Protein AF-A0AA36JKG2-F1 (afdb_monomer)

Foldseek 3Di:
DPPPDFAQDPALQSVLVVLLCVVLVHFFDDDPDQDCVLVVVCVVVDPDPDVLLSQLQCQLVPVDFWDGDWDFDDPSSCVRFPWQFQDWFFKFKKFFLDQDPDPQDPVNLLCLLVVLDDPVVVVVLLVLLLVLLVQLLVQQCDCNRPCVPDPDDVVSSVVSNVQSVVCLVVLHRPGPTPDPVSVVSSVVSSVVSVVVVVSSVVSSVVCLVPVRRRDPPAQDVVSCQVVLWAEEEEPVCPVLCVVVPRDPVRYRYDPDPVVFQVCCVPPTRMYIDTPLSVQVCQQPPLRPNLSMDTHHDGSGIGTITMGGYPVCSVSSNVSSVVCVVVCVSVVSCVVNRGDRSSVVVVVVCVVPDDSDDCDPSSCVNVVVVVVVVVVVVVVVVVVVVVVVVVVVLVVVCVPDDNVPSVVVVVVVVVVVVPDDDDDDDDDDDDDDDDDDDDDDDDDDDDDDDDDDDDDDDDDDDDDNDHDDDDDDDDDPPPVPVVVVVVVVVVVVVVVVVVVVVVVPDDVVVPDD

Structure (mmCIF, N/CA/C/O backbone):
data_AF-A0AA36JKG2-F1
#
_entry.id   AF-A0AA36JKG2-F1
#
loop_
_atom_site.group_PDB
_atom_site.id
_atom_site.type_symbol
_atom_site.label_atom_id
_atom_site.label_alt_id
_atom_site.label_comp_id
_atom_site.label_asym_id
_atom_site.label_entity_id
_atom_site.label_seq_id
_atom_site.pdbx_PDB_ins_code
_atom_site.Cartn_x
_atom_site.Cartn_y
_atom_site.Cartn_z
_atom_site.occupancy
_atom_site.B_iso_or_equiv
_atom_site.auth_seq_id
_atom_site.auth_comp_id
_atom_site.auth_asym_id
_atom_site.auth_atom_id
_atom_site.pdbx_PDB_model_num
ATOM 1 N N . MET A 1 1 ? 7.700 14.318 -44.727 1.00 31.50 1 MET A N 1
ATOM 2 C CA . MET A 1 1 ? 8.232 14.287 -43.352 1.00 31.50 1 MET A CA 1
ATOM 3 C C . MET A 1 1 ? 9.734 14.420 -43.465 1.00 31.50 1 MET A C 1
ATOM 5 O O . MET A 1 1 ? 10.364 13.481 -43.932 1.00 31.50 1 MET A O 1
ATOM 9 N N . GLU A 1 2 ? 10.291 15.586 -43.147 1.00 30.20 2 GLU A N 1
ATOM 10 C CA . GLU A 1 2 ? 11.742 15.692 -42.968 1.00 30.20 2 GLU A CA 1
ATOM 11 C C . GLU A 1 2 ? 12.088 14.983 -41.658 1.00 30.20 2 GLU A C 1
ATOM 13 O O . GLU A 1 2 ? 11.509 15.276 -40.612 1.00 30.20 2 GLU A O 1
ATOM 18 N N . VAL A 1 3 ? 12.968 13.987 -41.735 1.00 36.12 3 VAL A N 1
ATOM 19 C CA . VAL A 1 3 ? 13.485 13.285 -40.557 1.00 36.12 3 VAL A CA 1
ATOM 20 C C . VAL A 1 3 ? 14.292 14.289 -39.736 1.00 36.12 3 VAL A C 1
ATOM 22 O O . VAL A 1 3 ? 15.093 15.024 -40.311 1.00 36.12 3 VAL A O 1
ATOM 25 N N . CYS A 1 4 ? 14.134 14.293 -38.408 1.00 36.62 4 CYS A N 1
ATOM 26 C CA . CYS A 1 4 ? 14.947 15.094 -37.484 1.00 36.62 4 CYS A CA 1
ATOM 27 C C . CYS A 1 4 ? 16.403 14.590 -37.422 1.00 36.62 4 CYS A C 1
ATOM 29 O O . CYS A 1 4 ? 16.881 14.121 -36.388 1.00 36.62 4 CYS A O 1
ATOM 31 N N . GLN A 1 5 ? 17.122 14.668 -38.541 1.00 42.38 5 GLN A N 1
ATOM 32 C CA . GLN A 1 5 ? 18.564 14.488 -38.583 1.00 42.38 5 GLN A CA 1
ATOM 33 C C . GLN A 1 5 ? 19.195 15.572 -37.696 1.00 42.38 5 GLN A C 1
ATOM 35 O O . GLN A 1 5 ? 18.929 16.760 -37.872 1.00 42.38 5 GLN A O 1
ATOM 40 N N . ASN A 1 6 ? 20.027 15.147 -36.740 1.00 51.88 6 ASN A N 1
ATOM 41 C CA . ASN A 1 6 ? 20.742 15.989 -35.768 1.00 51.88 6 ASN A CA 1
ATOM 42 C C . ASN A 1 6 ? 19.938 16.534 -34.565 1.00 51.88 6 ASN A C 1
ATOM 44 O O . ASN A 1 6 ? 20.296 17.579 -34.027 1.00 51.88 6 ASN A O 1
ATOM 48 N N . GLN A 1 7 ? 18.927 15.813 -34.065 1.00 56.81 7 GLN A N 1
ATOM 49 C CA . GLN A 1 7 ? 18.492 15.964 -32.665 1.00 56.81 7 GLN A CA 1
ATOM 50 C C . GLN A 1 7 ? 18.898 14.726 -31.848 1.00 56.81 7 GLN A C 1
ATOM 52 O O . GLN A 1 7 ? 18.347 13.643 -32.035 1.00 56.81 7 GLN A O 1
ATOM 57 N N . ARG A 1 8 ? 19.875 14.885 -30.943 1.00 69.62 8 ARG A N 1
ATOM 58 C CA . ARG A 1 8 ? 20.190 13.913 -29.880 1.00 69.62 8 ARG A CA 1
ATOM 59 C C . ARG A 1 8 ? 19.033 13.970 -28.891 1.00 69.62 8 ARG A C 1
ATOM 61 O O . ARG A 1 8 ? 18.737 15.046 -28.376 1.00 69.62 8 ARG A O 1
ATOM 68 N N . GLY A 1 9 ? 18.347 12.850 -28.679 1.00 73.25 9 GLY A N 1
ATOM 69 C CA . GLY A 1 9 ? 17.217 12.815 -27.754 1.00 73.25 9 GLY A CA 1
ATOM 70 C C . GLY A 1 9 ? 17.696 13.117 -26.336 1.00 73.25 9 GLY A C 1
ATOM 71 O O . GLY A 1 9 ? 18.554 12.399 -25.830 1.00 73.25 9 GLY A O 1
ATOM 72 N N . ASP A 1 10 ? 17.168 14.160 -25.695 1.00 84.75 10 ASP A N 1
ATOM 73 C CA . ASP A 1 10 ? 17.414 14.366 -24.265 1.00 84.75 10 ASP A CA 1
ATOM 74 C C . ASP A 1 10 ? 16.563 13.370 -23.469 1.00 84.75 10 ASP A C 1
ATOM 76 O O . ASP A 1 10 ? 15.366 13.212 -23.717 1.00 84.75 10 ASP A O 1
ATOM 80 N N . GLY A 1 11 ? 17.193 12.642 -22.552 1.00 89.88 11 GLY A N 1
ATOM 81 C CA . GLY A 1 11 ? 16.550 11.546 -21.838 1.00 89.88 11 GLY A CA 1
ATOM 82 C C . GLY A 1 11 ? 17.524 10.662 -21.057 1.00 89.88 11 GLY A C 1
ATOM 83 O O . GLY A 1 11 ? 18.746 10.736 -21.254 1.00 89.88 11 GLY A O 1
ATOM 84 N N . PRO A 1 12 ? 17.001 9.781 -20.183 1.00 91.38 12 PRO A N 1
ATOM 85 C CA . PRO A 1 12 ? 17.819 8.964 -19.291 1.00 91.38 12 PRO A CA 1
ATOM 86 C C . PRO A 1 12 ? 18.727 8.006 -20.064 1.00 91.38 12 PRO A C 1
ATOM 88 O O . PRO A 1 12 ? 19.920 7.930 -19.776 1.00 91.38 12 PRO A O 1
ATOM 91 N N . MET A 1 13 ? 18.192 7.337 -21.090 1.00 90.75 13 MET A N 1
ATOM 92 C CA . MET A 1 13 ? 18.941 6.379 -21.909 1.00 90.75 13 MET A CA 1
ATOM 93 C C . MET A 1 13 ? 20.094 7.018 -22.681 1.00 90.75 13 MET A C 1
ATOM 95 O O . MET A 1 13 ? 21.205 6.488 -22.658 1.00 90.75 13 MET A O 1
ATOM 99 N N . GLN A 1 14 ? 19.859 8.168 -23.321 1.00 91.25 14 GLN A N 1
ATOM 100 C CA . GLN A 1 14 ? 20.907 8.871 -24.057 1.00 91.25 14 GLN A CA 1
ATOM 101 C C . GLN A 1 14 ? 21.973 9.419 -23.107 1.00 91.25 14 GLN A C 1
ATOM 103 O O . GLN A 1 14 ? 23.157 9.213 -23.344 1.00 91.25 14 GLN A O 1
ATOM 108 N N . THR A 1 15 ? 21.570 10.045 -21.996 1.00 93.44 15 THR A N 1
ATOM 109 C CA . THR A 1 15 ? 22.517 10.578 -21.001 1.00 93.44 15 THR A CA 1
ATOM 110 C C . THR A 1 15 ? 23.370 9.462 -20.390 1.00 93.44 15 THR A C 1
ATOM 112 O O . THR A 1 15 ? 24.572 9.629 -20.193 1.00 93.44 15 THR A O 1
ATOM 115 N N . PHE A 1 16 ? 22.768 8.302 -20.111 1.00 92.88 16 PHE A N 1
ATOM 116 C CA . PHE A 1 16 ? 23.484 7.142 -19.585 1.00 92.88 16 PHE A CA 1
ATOM 117 C C . PHE A 1 16 ? 24.487 6.593 -20.606 1.00 92.88 16 PHE A C 1
ATOM 119 O O . PHE A 1 16 ? 25.641 6.329 -20.264 1.00 92.88 16 PHE A O 1
ATOM 126 N N . PHE A 1 17 ? 24.072 6.480 -21.868 1.00 92.31 17 PHE A N 1
ATOM 127 C CA . PHE A 1 17 ? 24.939 6.057 -22.959 1.00 92.31 17 PHE A CA 1
ATOM 128 C C . PHE A 1 17 ? 26.093 7.037 -23.212 1.00 92.31 17 PHE A C 1
ATOM 130 O O . PHE A 1 17 ? 27.236 6.604 -23.344 1.00 92.31 17 PHE A O 1
ATOM 137 N N . ASP A 1 18 ? 25.834 8.344 -23.189 1.00 92.19 18 ASP A N 1
ATOM 138 C CA . ASP A 1 18 ? 26.857 9.384 -23.326 1.00 92.19 18 ASP A CA 1
ATOM 139 C C . ASP A 1 18 ? 27.893 9.306 -22.188 1.00 92.19 18 ASP A C 1
ATOM 141 O O . ASP A 1 18 ? 29.094 9.453 -22.426 1.00 92.19 18 ASP A O 1
ATOM 145 N N . GLY A 1 19 ? 27.455 8.971 -20.969 1.00 92.00 19 GLY A N 1
ATOM 146 C CA . GLY A 1 19 ? 28.343 8.638 -19.854 1.00 92.00 19 GLY A CA 1
ATOM 147 C C . GLY A 1 19 ? 29.206 7.396 -20.107 1.00 92.00 19 GLY A C 1
ATOM 148 O O . GLY A 1 19 ? 30.407 7.427 -19.835 1.00 92.00 19 GLY A O 1
ATOM 149 N N . MET A 1 20 ? 28.636 6.319 -20.668 1.00 92.50 20 MET A N 1
ATOM 150 C CA . MET A 1 20 ? 29.397 5.101 -21.005 1.00 92.50 20 MET A CA 1
ATOM 151 C C . MET A 1 20 ? 30.445 5.375 -22.084 1.00 92.50 20 MET A C 1
ATOM 153 O O . MET A 1 20 ? 31.591 4.949 -21.953 1.00 92.50 20 MET A O 1
ATOM 157 N N . VAL A 1 21 ? 30.062 6.110 -23.130 1.00 90.75 21 VAL A N 1
ATOM 158 C CA . VAL A 1 21 ? 30.939 6.535 -24.229 1.00 90.75 21 VAL A CA 1
ATOM 159 C C . VAL A 1 21 ? 32.097 7.376 -23.696 1.00 90.75 21 VAL A C 1
ATOM 161 O O . VAL A 1 21 ? 33.252 7.092 -24.018 1.00 90.75 21 VAL A O 1
ATOM 164 N N . GLY A 1 22 ? 31.805 8.350 -22.827 1.00 91.06 22 GLY A N 1
ATOM 165 C CA . GLY A 1 22 ? 32.812 9.189 -22.181 1.00 91.06 22 GLY A CA 1
ATOM 166 C C . GLY A 1 22 ? 33.784 8.401 -21.299 1.00 91.06 22 GLY A C 1
ATOM 167 O O . GLY A 1 22 ? 34.988 8.635 -21.368 1.00 91.06 22 GLY A O 1
ATOM 168 N N . GLN A 1 23 ? 33.294 7.433 -20.515 1.00 90.56 23 GLN A N 1
ATOM 169 C CA . GLN A 1 23 ? 34.152 6.608 -19.658 1.00 90.56 23 GLN A CA 1
ATOM 170 C C . GLN A 1 23 ? 35.009 5.610 -20.453 1.00 90.56 23 GLN A C 1
ATOM 172 O O . GLN A 1 23 ? 36.162 5.366 -20.100 1.00 90.56 23 GLN A O 1
ATOM 177 N N . ALA A 1 24 ? 34.465 5.028 -21.523 1.00 89.69 24 ALA A N 1
ATOM 178 C CA . ALA A 1 24 ? 35.161 4.041 -22.347 1.00 89.69 24 ALA A CA 1
ATOM 179 C C . ALA A 1 24 ? 36.072 4.659 -23.429 1.00 89.69 24 ALA A C 1
ATOM 181 O O . ALA A 1 24 ? 36.815 3.931 -24.087 1.00 89.69 24 ALA A O 1
ATOM 182 N N . GLY A 1 25 ? 36.023 5.982 -23.627 1.00 90.75 25 GLY A N 1
ATOM 183 C CA . GLY A 1 25 ? 36.798 6.682 -24.656 1.00 90.75 25 GLY A CA 1
ATOM 184 C C . GLY A 1 25 ? 36.323 6.401 -26.086 1.00 90.75 25 GLY A C 1
ATOM 185 O O . GLY A 1 25 ? 37.113 6.484 -27.028 1.00 90.75 25 GLY A O 1
ATOM 186 N N . PHE A 1 26 ? 35.050 6.035 -26.260 1.00 88.38 26 PHE A N 1
ATOM 187 C CA . PHE A 1 26 ? 34.474 5.765 -27.576 1.00 88.38 26 PHE A CA 1
ATOM 188 C C . PHE A 1 26 ? 34.137 7.058 -28.332 1.00 88.38 26 PHE A C 1
ATOM 190 O O . PHE A 1 26 ? 33.995 8.137 -27.758 1.00 88.38 26 PHE A O 1
ATOM 197 N N . ARG A 1 27 ? 33.940 6.924 -29.644 1.00 88.75 27 ARG A N 1
ATOM 198 C CA . ARG A 1 27 ? 33.205 7.890 -30.470 1.00 88.75 27 ARG A CA 1
ATOM 199 C C . ARG A 1 27 ? 31.897 7.215 -30.923 1.00 88.75 27 ARG A C 1
ATOM 201 O O . ARG A 1 27 ? 31.914 6.003 -31.125 1.00 88.75 27 ARG A O 1
ATOM 208 N N . VAL A 1 28 ? 30.803 7.976 -31.059 1.00 89.00 28 VAL A N 1
ATOM 209 C CA . VAL A 1 28 ? 29.441 7.586 -31.525 1.00 89.00 28 VAL A CA 1
ATOM 210 C C . VAL A 1 28 ? 28.723 8.899 -31.909 1.00 89.00 28 VAL A C 1
ATOM 212 O O . VAL A 1 28 ? 28.859 9.852 -31.143 1.00 89.00 28 VAL A O 1
ATOM 215 N N . GLU A 1 29 ? 28.006 9.138 -33.014 1.00 90.88 29 GLU A N 1
ATOM 216 C CA . GLU A 1 29 ? 27.317 8.394 -34.098 1.00 90.88 29 GLU A CA 1
ATOM 217 C C . GLU A 1 29 ? 26.022 7.656 -33.787 1.00 90.88 29 GLU A C 1
ATOM 219 O O . GLU A 1 29 ? 25.976 6.443 -33.604 1.00 90.88 29 GLU A O 1
ATOM 224 N N . GLN A 1 30 ? 24.928 8.402 -33.898 1.00 86.81 30 GLN A N 1
ATOM 225 C CA . GLN A 1 30 ? 23.655 7.802 -34.268 1.00 86.81 30 GLN A CA 1
ATOM 226 C C . GLN A 1 30 ? 23.572 7.560 -35.770 1.00 86.81 30 GLN A C 1
ATOM 228 O O . GLN A 1 30 ? 23.773 8.465 -36.578 1.00 86.81 30 GLN A O 1
ATOM 233 N N . VAL A 1 31 ? 23.050 6.387 -36.105 1.00 88.50 31 VAL A N 1
ATOM 234 C CA . VAL A 1 31 ? 22.255 6.188 -37.312 1.00 88.50 31 VAL A CA 1
ATOM 235 C C . VAL A 1 31 ? 20.785 6.182 -36.875 1.00 88.50 31 VAL A C 1
ATOM 237 O O . VAL A 1 31 ? 20.412 5.428 -35.979 1.00 88.50 31 VAL A O 1
ATOM 240 N N . THR A 1 32 ? 19.943 7.043 -37.453 1.00 83.25 32 THR A N 1
ATOM 241 C CA . THR A 1 32 ? 18.515 7.175 -37.074 1.00 83.25 32 THR A CA 1
ATOM 242 C C . THR A 1 32 ? 17.577 6.233 -37.832 1.00 83.25 32 THR A C 1
ATOM 244 O O . THR A 1 32 ? 16.389 6.177 -37.530 1.00 83.25 32 THR A O 1
ATOM 247 N N . SER A 1 33 ? 18.087 5.499 -38.820 1.00 87.31 33 SER A N 1
ATOM 248 C CA . SER A 1 33 ? 17.304 4.626 -39.696 1.00 87.31 33 SER A CA 1
ATOM 249 C C . SER A 1 33 ? 18.135 3.440 -40.168 1.00 87.31 33 SER A C 1
ATOM 251 O O . SER A 1 33 ? 19.219 3.631 -40.720 1.00 87.31 33 SER A O 1
ATOM 253 N N . PHE A 1 34 ? 17.614 2.222 -40.034 1.00 87.19 34 PHE A N 1
ATOM 254 C CA . PHE A 1 34 ? 18.301 1.038 -40.550 1.00 87.19 34 PHE A CA 1
ATOM 255 C C . PHE A 1 34 ? 18.397 1.076 -42.084 1.00 87.19 34 PHE A C 1
ATOM 257 O O . PHE A 1 34 ? 17.429 1.499 -42.734 1.00 87.19 34 PHE A O 1
ATOM 264 N N . PRO A 1 35 ? 19.499 0.566 -42.669 1.00 86.81 35 PRO A N 1
ATOM 265 C CA . PRO A 1 35 ? 19.540 0.210 -44.084 1.00 86.81 35 PRO A CA 1
ATOM 266 C C . PRO A 1 35 ? 18.402 -0.762 -44.435 1.00 86.81 35 PRO A C 1
ATOM 268 O O . PRO A 1 35 ? 17.868 -1.450 -43.563 1.00 86.81 35 PRO A O 1
ATOM 271 N N . ASP A 1 36 ? 18.029 -0.861 -45.709 1.00 92.06 36 ASP A N 1
ATOM 272 C CA . ASP A 1 36 ? 16.909 -1.729 -46.103 1.00 92.06 36 ASP A CA 1
ATOM 273 C C . ASP A 1 36 ? 17.266 -3.224 -46.074 1.00 92.06 36 ASP A C 1
ATOM 275 O O . ASP A 1 36 ? 16.409 -4.055 -45.783 1.00 92.06 36 ASP A O 1
ATOM 279 N N . ALA A 1 37 ? 18.548 -3.571 -46.239 1.00 92.75 37 ALA A N 1
ATOM 280 C CA . ALA A 1 37 ? 19.038 -4.950 -46.167 1.00 92.75 37 ALA A CA 1
ATOM 281 C C . ALA A 1 37 ? 18.625 -5.705 -44.876 1.00 92.75 37 ALA A C 1
ATOM 283 O O . ALA A 1 37 ? 18.033 -6.779 -45.002 1.00 92.75 37 ALA A O 1
ATOM 284 N N . PRO A 1 38 ? 18.847 -5.189 -43.645 1.00 89.94 38 PRO A N 1
ATOM 285 C CA . PRO A 1 38 ? 18.364 -5.856 -42.437 1.00 89.94 38 PRO A CA 1
ATOM 286 C C . PRO A 1 38 ? 16.835 -5.900 -42.318 1.00 89.94 38 PRO A C 1
ATOM 288 O O . PRO A 1 38 ? 16.324 -6.866 -41.757 1.00 89.94 38 PRO A O 1
ATOM 291 N N . LYS A 1 39 ? 16.088 -4.929 -42.872 1.00 92.31 39 LYS A N 1
ATOM 292 C CA . LYS A 1 39 ? 14.610 -4.979 -42.900 1.00 92.31 39 LYS A CA 1
ATOM 293 C C . LYS A 1 39 ? 14.132 -6.148 -43.757 1.00 92.31 39 LYS A C 1
ATOM 295 O O . LYS A 1 39 ? 13.332 -6.962 -43.306 1.00 92.31 39 LYS A O 1
ATOM 300 N N . GLU A 1 40 ? 14.668 -6.265 -44.973 1.00 93.19 40 GLU A N 1
ATOM 301 C CA . GLU A 1 40 ? 14.350 -7.360 -45.891 1.00 93.19 40 GLU A CA 1
ATOM 302 C C . GLU A 1 40 ? 14.756 -8.730 -45.348 1.00 93.19 40 GLU A C 1
ATOM 304 O O . GLU A 1 40 ? 14.047 -9.711 -45.566 1.00 93.19 40 GLU A O 1
ATOM 309 N N . GLN A 1 41 ? 15.906 -8.823 -44.677 1.00 90.94 41 GLN A N 1
ATOM 310 C CA . GLN A 1 41 ? 16.373 -10.078 -44.092 1.00 90.94 41 GLN A CA 1
ATOM 311 C C . GLN A 1 41 ? 15.522 -10.472 -42.882 1.00 90.94 41 GLN A C 1
ATOM 313 O O . GLN A 1 41 ? 15.076 -11.617 -42.809 1.00 90.94 41 GLN A O 1
ATOM 318 N N . MET A 1 42 ? 15.216 -9.531 -41.983 1.00 89.62 42 MET A N 1
ATOM 319 C CA . MET A 1 42 ? 14.339 -9.793 -40.843 1.00 89.62 42 MET A CA 1
ATOM 320 C C . MET A 1 42 ? 12.945 -10.237 -41.299 1.00 89.62 42 MET A C 1
ATOM 322 O O . MET A 1 42 ? 12.458 -11.247 -40.801 1.00 89.62 42 MET A O 1
ATOM 326 N N . ALA A 1 43 ? 12.346 -9.571 -42.293 1.00 90.62 43 ALA A N 1
ATOM 327 C CA . ALA A 1 43 ? 11.024 -9.916 -42.827 1.00 90.62 43 ALA A CA 1
ATOM 328 C C . ALA A 1 43 ? 10.935 -11.330 -43.445 1.00 90.62 43 ALA A C 1
ATOM 330 O O . ALA A 1 43 ? 9.837 -11.851 -43.635 1.00 90.62 43 ALA A O 1
ATOM 331 N N . ARG A 1 44 ? 12.074 -11.968 -43.760 1.00 91.88 44 ARG A N 1
ATOM 332 C CA . ARG A 1 44 ? 12.147 -13.370 -44.219 1.00 91.88 44 ARG A CA 1
ATOM 333 C C . ARG A 1 44 ? 12.326 -14.373 -43.074 1.00 91.88 44 ARG A C 1
ATOM 335 O O . ARG A 1 44 ? 12.010 -15.544 -43.254 1.00 91.88 44 ARG A O 1
ATOM 342 N N . VAL A 1 45 ? 12.874 -13.939 -41.937 1.00 88.69 45 VAL A N 1
ATOM 343 C CA . VAL A 1 45 ? 13.265 -14.799 -40.800 1.00 88.69 45 VAL A CA 1
ATOM 344 C C . VAL A 1 45 ? 12.268 -14.712 -39.640 1.00 88.69 45 VAL A C 1
ATOM 346 O O . VAL A 1 45 ? 12.116 -15.667 -38.884 1.00 88.69 45 VAL A O 1
ATOM 349 N N . SER A 1 46 ? 11.577 -13.582 -39.492 1.00 87.44 46 SER A N 1
ATOM 350 C CA . SER A 1 46 ? 10.651 -13.300 -38.400 1.00 87.44 46 SER A CA 1
ATOM 351 C C . SER A 1 46 ? 9.393 -12.615 -38.919 1.00 87.44 46 SER A C 1
ATOM 353 O O . SER A 1 46 ? 9.462 -11.685 -39.717 1.00 87.44 46 SER A O 1
ATOM 355 N N . SER A 1 47 ? 8.235 -13.030 -38.405 1.00 87.69 47 SER A N 1
ATOM 356 C CA . SER A 1 47 ? 6.958 -12.342 -38.621 1.00 87.69 47 SER A CA 1
ATOM 357 C C . SER A 1 47 ? 6.780 -11.108 -37.726 1.00 87.69 47 SER A C 1
ATOM 359 O O . SER A 1 47 ? 5.737 -10.459 -37.786 1.00 87.69 47 SER A O 1
ATOM 361 N N . SER A 1 48 ? 7.750 -10.792 -36.858 1.00 82.94 48 SER A N 1
ATOM 362 C CA . SER A 1 48 ? 7.694 -9.596 -36.015 1.00 82.94 48 SER A CA 1
ATOM 363 C C . SER A 1 48 ? 7.960 -8.343 -36.843 1.00 82.94 48 SER A C 1
ATOM 365 O O . SER A 1 48 ? 9.026 -8.193 -37.430 1.00 82.94 48 SER A O 1
ATOM 367 N N . THR A 1 49 ? 7.016 -7.406 -36.823 1.00 82.94 49 THR A N 1
ATOM 368 C CA . THR A 1 49 ? 7.159 -6.069 -37.418 1.00 82.94 49 THR A CA 1
ATOM 369 C C . THR A 1 49 ? 7.667 -5.035 -36.405 1.00 82.94 49 THR A C 1
ATOM 371 O O . THR A 1 49 ? 7.481 -3.838 -36.600 1.00 82.94 49 THR A O 1
ATOM 374 N N . SER A 1 50 ? 8.237 -5.471 -35.275 1.00 87.56 50 SER A N 1
ATOM 375 C CA . SER A 1 50 ? 8.690 -4.570 -34.212 1.00 87.56 50 SER A CA 1
ATOM 376 C C . SER A 1 50 ? 10.075 -3.999 -34.511 1.00 87.56 50 SER A C 1
ATOM 378 O O . SER A 1 50 ? 11.050 -4.750 -34.578 1.00 87.56 50 SER A O 1
ATOM 380 N N . ASP A 1 51 ? 10.189 -2.670 -34.555 1.00 90.38 51 ASP A N 1
ATOM 381 C CA . ASP A 1 51 ? 11.474 -1.967 -34.693 1.00 90.38 51 ASP A CA 1
ATOM 382 C C . ASP A 1 51 ? 12.487 -2.355 -33.601 1.00 90.38 51 ASP A C 1
ATOM 384 O O . ASP A 1 51 ? 13.692 -2.367 -33.843 1.00 90.38 51 ASP A O 1
ATOM 388 N N . PHE A 1 52 ? 12.026 -2.747 -32.407 1.00 90.88 52 PHE A N 1
ATOM 389 C CA . PHE A 1 52 ? 12.900 -3.247 -31.340 1.00 90.88 52 PHE A CA 1
ATOM 390 C C . PHE A 1 52 ? 13.515 -4.614 -31.682 1.00 90.88 52 PHE A C 1
ATOM 392 O O . PHE A 1 52 ? 14.684 -4.877 -31.385 1.00 90.88 52 PHE A O 1
ATOM 399 N N . ASP A 1 53 ? 12.748 -5.502 -32.312 1.00 92.69 53 ASP A N 1
ATOM 400 C CA . ASP A 1 53 ? 13.274 -6.794 -32.751 1.00 92.69 53 ASP A CA 1
ATOM 401 C C . ASP A 1 53 ? 14.217 -6.598 -33.953 1.00 92.69 53 ASP A C 1
ATOM 403 O O . ASP A 1 53 ? 15.287 -7.206 -33.979 1.00 92.69 53 ASP A O 1
ATOM 407 N N . LEU A 1 54 ? 13.897 -5.667 -34.867 1.00 94.38 54 LEU A N 1
ATOM 408 C CA . LEU A 1 54 ? 14.778 -5.256 -35.968 1.00 94.38 54 LEU A CA 1
ATOM 409 C C . LEU A 1 54 ? 16.111 -4.692 -35.465 1.00 94.38 54 LEU A C 1
ATOM 411 O O . LEU A 1 54 ? 17.164 -5.123 -35.925 1.00 94.38 54 LEU A O 1
ATOM 415 N N . CYS A 1 55 ? 16.084 -3.769 -34.500 1.00 95.31 55 CYS A N 1
ATOM 416 C CA . CYS A 1 55 ? 17.291 -3.163 -33.932 1.00 95.31 55 CYS A CA 1
ATOM 417 C C . CYS A 1 55 ? 18.183 -4.222 -33.264 1.00 95.31 55 CYS A C 1
ATOM 419 O O . CYS A 1 55 ? 19.391 -4.285 -33.503 1.00 95.31 55 CYS A O 1
ATOM 421 N N . THR A 1 56 ? 17.572 -5.108 -32.468 1.00 95.88 56 THR A N 1
ATOM 422 C CA . THR A 1 56 ? 18.276 -6.225 -31.823 1.00 95.88 56 THR A CA 1
ATOM 423 C C . THR A 1 56 ? 18.953 -7.116 -32.865 1.00 95.88 56 THR A C 1
ATOM 425 O O . THR A 1 56 ? 20.148 -7.389 -32.760 1.00 95.88 56 THR A O 1
ATOM 428 N N . TRP A 1 57 ? 18.214 -7.523 -33.899 1.00 95.50 57 TRP A N 1
ATOM 429 C CA . TRP A 1 57 ? 18.713 -8.403 -34.954 1.00 95.50 57 TRP A CA 1
ATOM 430 C C . TRP A 1 57 ? 19.813 -7.740 -35.799 1.00 95.50 57 TRP A C 1
ATOM 432 O O . TRP A 1 57 ? 20.864 -8.335 -36.031 1.00 95.50 57 TRP A O 1
ATOM 442 N N . ALA A 1 58 ? 19.632 -6.470 -36.176 1.00 95.62 58 ALA A N 1
ATOM 443 C CA . ALA A 1 58 ? 20.630 -5.685 -36.900 1.00 95.62 58 ALA A CA 1
ATOM 444 C C . ALA A 1 58 ? 21.938 -5.517 -36.102 1.00 95.62 58 ALA A C 1
ATOM 446 O O . ALA A 1 58 ? 23.020 -5.526 -36.690 1.00 95.62 58 ALA A O 1
ATOM 447 N N . THR A 1 59 ? 21.847 -5.418 -34.770 1.00 96.50 59 THR A N 1
ATOM 448 C CA . THR A 1 59 ? 23.014 -5.372 -33.875 1.00 96.50 59 THR A CA 1
ATOM 449 C C . THR A 1 59 ? 23.755 -6.711 -33.843 1.00 96.50 59 THR A C 1
ATOM 451 O O . THR A 1 59 ? 24.980 -6.751 -33.951 1.00 96.50 59 THR A O 1
ATOM 454 N N . GLY A 1 60 ? 23.017 -7.820 -33.737 1.00 95.69 60 GLY A N 1
ATOM 455 C CA . GLY A 1 60 ? 23.584 -9.172 -33.739 1.00 95.69 60 GLY A CA 1
ATOM 456 C C . GLY A 1 60 ? 24.313 -9.521 -35.036 1.00 95.69 60 GLY A C 1
ATOM 457 O O . GLY A 1 60 ? 25.399 -10.095 -35.016 1.00 95.69 60 GLY A O 1
ATOM 458 N N . MET A 1 61 ? 23.750 -9.084 -36.163 1.00 95.00 61 MET A N 1
ATOM 459 C CA . MET A 1 61 ? 24.330 -9.234 -37.501 1.00 95.00 61 MET A CA 1
ATOM 460 C C . MET A 1 61 ? 25.470 -8.242 -37.803 1.00 95.00 61 MET A C 1
ATOM 462 O O . MET A 1 61 ? 26.094 -8.340 -38.857 1.00 95.00 61 MET A O 1
ATOM 466 N N . GLY A 1 62 ? 25.753 -7.289 -36.907 1.00 94.88 62 GLY A N 1
ATOM 467 C CA . GLY A 1 62 ? 26.836 -6.315 -37.067 1.00 94.88 62 GLY A CA 1
ATOM 468 C C . GLY A 1 62 ? 26.557 -5.176 -38.056 1.00 94.88 62 GLY A C 1
ATOM 469 O O . GLY A 1 62 ? 27.502 -4.526 -38.497 1.00 94.88 62 GLY A O 1
ATOM 470 N N . PHE A 1 63 ? 25.291 -4.904 -38.400 1.00 94.81 63 PHE A N 1
ATOM 471 C CA . PHE A 1 63 ? 24.916 -3.701 -39.162 1.00 94.81 63 PHE A CA 1
ATOM 472 C C . PHE A 1 63 ? 25.010 -2.421 -38.316 1.00 94.81 63 PHE A C 1
ATOM 474 O O . PHE A 1 63 ? 25.205 -1.339 -38.863 1.00 94.81 63 PHE A O 1
ATOM 481 N N . VAL A 1 64 ? 24.860 -2.545 -36.994 1.00 95.50 64 VAL A N 1
ATOM 482 C CA . VAL A 1 64 ? 25.070 -1.481 -36.001 1.00 95.50 64 VAL A CA 1
ATOM 483 C C . VAL A 1 64 ? 25.805 -2.054 -34.788 1.00 95.50 64 VAL A C 1
ATOM 485 O O . VAL A 1 64 ? 25.664 -3.235 -34.478 1.00 95.50 64 VAL A O 1
ATOM 488 N N . ASP A 1 65 ? 26.593 -1.233 -34.092 1.00 96.19 65 ASP A N 1
ATOM 489 C CA . ASP A 1 65 ? 27.390 -1.697 -32.947 1.00 96.19 65 ASP A CA 1
ATOM 490 C C . ASP A 1 65 ? 26.609 -1.750 -31.620 1.00 96.19 65 ASP A C 1
ATOM 492 O O . ASP A 1 65 ? 26.953 -2.539 -30.740 1.00 96.19 65 ASP A O 1
ATOM 496 N N . ALA A 1 66 ? 25.550 -0.949 -31.472 1.00 95.44 66 ALA A N 1
ATOM 497 C CA . ALA A 1 66 ? 24.609 -0.995 -30.352 1.00 95.44 66 ALA A CA 1
ATOM 498 C C . ALA A 1 66 ? 23.281 -0.315 -30.728 1.00 95.44 66 ALA A C 1
ATOM 500 O O . ALA A 1 66 ? 23.260 0.576 -31.578 1.00 95.44 66 ALA A O 1
ATOM 501 N N . CYS A 1 67 ? 22.191 -0.679 -30.047 1.00 94.94 67 CYS A N 1
ATOM 502 C CA . CYS A 1 67 ? 20.884 -0.030 -30.199 1.00 94.94 67 CYS A CA 1
ATOM 503 C C . CYS A 1 67 ? 20.421 0.641 -28.908 1.00 94.94 67 CYS A C 1
ATOM 505 O O . CYS A 1 67 ? 20.225 -0.030 -27.898 1.00 94.94 67 CYS A O 1
ATOM 507 N N . ILE A 1 68 ? 20.201 1.956 -28.934 1.00 92.44 68 ILE A N 1
ATOM 508 C CA . ILE A 1 68 ? 19.971 2.740 -27.713 1.00 92.44 68 ILE A CA 1
ATOM 509 C C . ILE A 1 68 ? 18.478 3.009 -27.512 1.00 92.44 68 ILE A C 1
ATOM 511 O O . ILE A 1 68 ? 17.926 3.972 -28.030 1.00 92.44 68 ILE A O 1
ATOM 515 N N . ALA A 1 69 ? 17.831 2.135 -26.742 1.00 91.12 69 ALA A N 1
ATOM 516 C CA . ALA A 1 69 ? 16.468 2.292 -26.237 1.00 91.12 69 ALA A CA 1
ATOM 517 C C . ALA A 1 69 ? 16.278 1.438 -24.967 1.00 91.12 69 ALA A C 1
ATOM 519 O O . ALA A 1 69 ? 17.179 0.699 -24.572 1.00 91.12 69 ALA A O 1
ATOM 520 N N . SER A 1 70 ? 15.105 1.521 -24.336 1.00 89.19 70 SER A N 1
ATOM 521 C CA . SER A 1 70 ? 14.718 0.637 -23.228 1.00 89.19 70 SER A CA 1
ATOM 522 C C . SER A 1 70 ? 14.252 -0.719 -23.788 1.00 89.19 70 SER A C 1
ATOM 524 O O . SER A 1 70 ? 13.076 -0.901 -24.108 1.00 89.19 70 SER A O 1
ATOM 526 N N . PHE A 1 71 ? 15.177 -1.667 -23.995 1.00 92.38 71 PHE A N 1
ATOM 527 C CA . PHE A 1 71 ? 14.830 -3.014 -24.465 1.00 92.38 71 PHE A CA 1
ATOM 528 C C . PHE A 1 71 ? 14.593 -3.954 -23.287 1.00 92.38 71 PHE A C 1
ATOM 530 O O . PHE A 1 71 ? 15.519 -4.272 -22.543 1.00 92.38 71 PHE A O 1
ATOM 537 N N . VAL A 1 72 ? 13.384 -4.506 -23.190 1.00 91.06 72 VAL A N 1
ATOM 538 C CA . VAL A 1 72 ? 13.148 -5.710 -22.381 1.00 91.06 72 VAL A CA 1
ATOM 539 C C . VAL A 1 72 ? 13.957 -6.867 -22.973 1.00 91.06 72 VAL A C 1
ATOM 541 O O . VAL A 1 72 ? 13.828 -7.166 -24.171 1.00 91.06 72 VAL A O 1
ATOM 544 N N . ILE A 1 73 ? 14.785 -7.501 -22.139 1.00 93.56 73 ILE A N 1
ATOM 545 C CA . ILE A 1 73 ? 15.602 -8.661 -22.502 1.00 93.56 73 ILE A CA 1
ATOM 546 C C . ILE A 1 73 ? 14.692 -9.893 -22.544 1.00 93.56 73 ILE A C 1
ATOM 548 O O . ILE A 1 73 ? 14.315 -10.443 -21.514 1.00 93.56 73 ILE A O 1
ATOM 552 N N . LEU A 1 74 ? 14.336 -10.320 -23.754 1.00 90.81 74 LEU A N 1
ATOM 553 C CA . LEU A 1 74 ? 13.561 -11.538 -24.015 1.00 90.81 74 LEU A CA 1
ATOM 554 C C . LEU A 1 74 ? 14.493 -12.642 -24.545 1.00 90.81 74 LEU A C 1
ATOM 556 O O . LEU A 1 74 ? 15.443 -12.297 -25.251 1.00 90.81 74 LEU A O 1
ATOM 560 N N . PRO A 1 75 ? 14.208 -13.943 -24.327 1.00 91.69 75 PRO A N 1
ATOM 561 C CA . PRO A 1 75 ? 15.027 -15.040 -24.859 1.00 91.69 75 PRO A CA 1
ATOM 562 C C . PRO A 1 75 ? 15.303 -14.899 -26.364 1.00 91.69 75 PRO A C 1
ATOM 564 O O . PRO A 1 75 ? 16.452 -14.751 -26.765 1.00 91.69 75 PRO A O 1
ATOM 567 N N . ARG A 1 76 ? 14.244 -14.708 -27.172 1.00 90.44 76 ARG A N 1
ATOM 568 C CA . ARG A 1 76 ? 14.331 -14.487 -28.633 1.00 90.44 76 ARG A CA 1
ATOM 569 C C . ARG A 1 76 ? 15.235 -13.322 -29.064 1.00 90.44 76 ARG A C 1
ATOM 571 O O . ARG A 1 76 ? 15.652 -13.257 -30.214 1.00 90.44 76 ARG A O 1
ATOM 578 N N . ARG A 1 77 ? 15.460 -12.349 -28.172 1.00 93.56 77 ARG A N 1
ATOM 579 C CA . ARG A 1 77 ? 16.329 -11.188 -28.403 1.00 93.56 77 ARG A CA 1
ATOM 580 C C . ARG A 1 77 ? 17.762 -11.494 -27.988 1.00 93.56 77 ARG A C 1
ATOM 582 O O . ARG A 1 77 ? 18.674 -11.175 -28.742 1.00 93.56 77 ARG A O 1
ATOM 589 N N . ALA A 1 78 ? 17.943 -12.125 -26.829 1.00 95.81 78 ALA A N 1
ATOM 590 C CA . ALA A 1 78 ? 19.244 -12.559 -26.329 1.00 95.81 78 ALA A CA 1
ATOM 591 C C . ALA A 1 78 ? 19.915 -13.598 -27.249 1.00 95.81 78 ALA A C 1
ATOM 593 O O . ALA A 1 78 ? 21.135 -13.576 -27.390 1.00 95.81 78 ALA A O 1
ATOM 594 N N . ASP A 1 79 ? 19.121 -14.437 -27.924 1.00 95.81 79 ASP A N 1
ATOM 595 C CA . ASP A 1 79 ? 19.593 -15.363 -28.963 1.00 95.81 79 ASP A CA 1
ATOM 596 C C . ASP A 1 79 ? 20.088 -14.631 -30.225 1.00 95.81 79 ASP A C 1
ATOM 598 O O . ASP A 1 79 ? 20.995 -15.104 -30.908 1.00 95.81 79 ASP A O 1
ATOM 602 N N . ALA A 1 80 ? 19.496 -13.474 -30.547 1.00 95.50 80 ALA A N 1
ATOM 603 C CA . ALA A 1 80 ? 19.837 -12.697 -31.736 1.00 95.50 80 ALA A CA 1
ATOM 604 C C . ALA A 1 80 ? 21.060 -11.789 -31.525 1.00 95.50 80 ALA A C 1
ATOM 606 O O . ALA A 1 80 ? 21.840 -11.602 -32.453 1.00 95.50 80 ALA A O 1
ATOM 607 N N . SER A 1 81 ? 21.227 -11.205 -30.335 1.00 97.44 81 SER A N 1
ATOM 608 C CA . SER A 1 81 ? 22.328 -10.293 -30.006 1.00 97.44 81 SER A CA 1
ATOM 609 C C . SER A 1 81 ? 22.613 -10.314 -28.502 1.00 97.44 81 SER A C 1
ATOM 611 O O . SER A 1 81 ? 21.664 -10.355 -27.714 1.00 97.44 81 SER A O 1
ATOM 613 N N . PRO A 1 82 ? 23.880 -10.259 -28.051 1.00 97.81 82 PRO A N 1
ATOM 614 C CA . PRO A 1 82 ? 24.174 -10.249 -26.629 1.00 97.81 82 PRO A CA 1
ATOM 615 C C . PRO A 1 82 ? 23.781 -8.902 -26.003 1.00 97.81 82 PRO A C 1
ATOM 617 O O . PRO A 1 82 ? 23.984 -7.825 -26.567 1.00 97.81 82 PRO A O 1
ATOM 620 N N . PHE A 1 83 ? 23.251 -8.960 -24.783 1.00 97.56 83 PHE A N 1
ATOM 621 C CA . PHE A 1 83 ? 22.802 -7.776 -24.054 1.00 97.56 83 PHE A CA 1
ATOM 622 C C . PHE A 1 83 ? 23.797 -7.310 -22.989 1.00 97.56 83 PHE A C 1
ATOM 624 O O . PHE A 1 83 ? 24.496 -8.093 -22.325 1.00 97.56 83 PHE A O 1
ATOM 631 N N . VAL A 1 84 ? 23.784 -5.997 -22.774 1.00 96.06 84 VAL A N 1
ATOM 632 C CA . VAL A 1 84 ? 24.268 -5.355 -21.556 1.00 96.06 84 VAL A CA 1
ATOM 633 C C . VAL A 1 84 ? 23.044 -4.925 -20.753 1.00 96.06 84 VAL A C 1
ATOM 635 O O . VAL A 1 84 ? 22.289 -4.049 -21.170 1.00 96.06 84 VAL A O 1
ATOM 638 N N . SER A 1 85 ? 22.821 -5.597 -19.624 1.00 95.06 85 SER A N 1
ATOM 639 C CA . SER A 1 85 ? 21.771 -5.273 -18.657 1.00 95.06 85 SER A CA 1
ATOM 640 C C . SER A 1 85 ? 22.065 -3.940 -17.979 1.00 95.06 85 SER A C 1
ATOM 642 O O . SER A 1 85 ? 23.188 -3.736 -17.511 1.00 95.06 85 SER A O 1
ATOM 644 N N . LEU A 1 86 ? 21.065 -3.066 -17.896 1.00 92.44 86 LEU A N 1
ATOM 645 C CA . LEU A 1 86 ? 21.210 -1.714 -17.361 1.00 92.44 86 LEU A CA 1
ATOM 646 C C . LEU A 1 86 ? 20.490 -1.548 -16.016 1.00 92.44 86 LEU A C 1
ATOM 648 O O . LEU A 1 86 ? 21.088 -1.055 -15.062 1.00 92.44 86 LEU A O 1
ATOM 652 N N . TRP A 1 87 ? 19.237 -2.000 -15.920 1.00 93.06 87 TRP A N 1
ATOM 653 C CA . TRP A 1 87 ? 18.479 -2.091 -14.667 1.00 93.06 87 TRP A CA 1
ATOM 654 C C . TRP A 1 87 ? 17.432 -3.208 -14.747 1.00 93.06 87 TRP A C 1
ATOM 656 O O . TRP A 1 87 ? 17.181 -3.769 -15.814 1.00 93.06 87 TRP A O 1
ATOM 666 N N . ALA A 1 88 ? 16.826 -3.530 -13.608 1.00 94.00 88 ALA A N 1
ATOM 667 C CA . ALA A 1 88 ? 15.615 -4.336 -13.543 1.00 94.00 88 ALA A CA 1
ATOM 668 C C . ALA A 1 88 ? 14.428 -3.391 -13.310 1.00 94.00 88 ALA A C 1
ATOM 670 O O . ALA A 1 88 ? 14.487 -2.556 -12.406 1.00 94.00 88 ALA A O 1
ATOM 671 N N . SER A 1 89 ? 13.382 -3.487 -14.131 1.00 93.38 89 SER A N 1
ATOM 672 C CA . SER A 1 89 ? 12.149 -2.713 -13.964 1.00 93.38 89 SER A CA 1
ATOM 673 C C . SER A 1 89 ? 11.106 -3.598 -13.268 1.00 93.38 89 SER A C 1
ATOM 675 O O . SER A 1 89 ? 10.747 -4.646 -13.820 1.00 93.38 89 SER A O 1
ATOM 677 N N . PRO A 1 90 ? 10.652 -3.258 -12.047 1.00 96.44 90 PRO A N 1
ATOM 678 C CA . PRO A 1 90 ? 9.684 -4.075 -11.329 1.00 96.44 90 PRO A CA 1
ATOM 679 C C . PRO A 1 90 ? 8.334 -4.062 -12.051 1.00 96.44 90 PRO A C 1
ATOM 681 O O . PRO A 1 90 ? 7.833 -3.011 -12.453 1.00 96.44 90 PRO A O 1
ATOM 684 N N . THR A 1 91 ? 7.749 -5.245 -12.211 1.00 96.12 91 THR A N 1
ATOM 685 C CA . THR A 1 91 ? 6.390 -5.449 -12.714 1.00 96.12 91 THR A CA 1
ATOM 686 C C . THR A 1 91 ? 5.437 -5.432 -11.527 1.00 96.12 91 THR A C 1
ATOM 688 O O . THR A 1 91 ? 5.602 -6.210 -10.588 1.00 96.12 91 THR A O 1
ATOM 691 N N . ILE A 1 92 ? 4.454 -4.538 -11.552 1.00 97.50 92 ILE A N 1
ATOM 692 C CA . ILE A 1 92 ? 3.532 -4.280 -10.445 1.00 97.50 92 ILE A CA 1
ATOM 693 C C . ILE A 1 92 ? 2.090 -4.596 -10.843 1.00 97.50 92 ILE A C 1
ATOM 695 O O . ILE A 1 92 ? 1.721 -4.499 -12.015 1.00 97.50 92 ILE A O 1
ATOM 699 N N . LEU A 1 93 ? 1.277 -4.952 -9.848 1.00 97.38 93 LEU A N 1
ATOM 700 C CA . LEU A 1 93 ? -0.177 -4.985 -9.968 1.00 97.38 93 LEU A CA 1
ATOM 701 C C . LEU A 1 93 ? -0.720 -3.580 -9.679 1.00 97.38 93 LEU A C 1
ATOM 703 O O . LEU A 1 93 ? -0.316 -2.951 -8.702 1.00 97.38 93 LEU A O 1
ATOM 707 N N . VAL A 1 94 ? -1.625 -3.085 -10.517 1.00 96.50 94 VAL A N 1
ATOM 708 C CA . VAL A 1 94 ? -2.254 -1.764 -10.390 1.00 96.50 94 VAL A CA 1
ATOM 709 C C . VAL A 1 94 ? -3.761 -1.905 -10.543 1.00 96.50 94 VAL A C 1
ATOM 711 O O . VAL A 1 94 ? -4.234 -2.545 -11.481 1.00 96.50 94 VAL A O 1
ATOM 714 N N . GLY A 1 95 ? -4.524 -1.286 -9.649 1.00 95.31 95 GLY A N 1
ATOM 715 C CA . GLY A 1 95 ? -5.986 -1.325 -9.658 1.00 95.31 95 GLY A CA 1
ATOM 716 C C . GLY A 1 95 ? -6.596 -0.034 -9.118 1.00 95.31 95 GLY A C 1
ATOM 717 O O . GLY A 1 95 ? -5.859 0.866 -8.705 1.00 95.31 95 GLY A O 1
ATOM 718 N N . PRO A 1 96 ? -7.930 0.096 -9.145 1.00 92.38 96 PRO A N 1
ATOM 719 C CA . PRO A 1 96 ? -8.609 1.305 -8.707 1.00 92.38 96 PRO A CA 1
ATOM 720 C C . PRO A 1 96 ? -8.384 1.588 -7.217 1.00 92.38 96 PRO A C 1
ATOM 722 O O . PRO A 1 96 ? -8.389 0.690 -6.372 1.00 92.38 96 PRO A O 1
ATOM 725 N N . VAL A 1 97 ? -8.241 2.870 -6.890 1.00 85.19 97 VAL A N 1
ATOM 726 C CA . VAL A 1 97 ? -8.335 3.382 -5.522 1.00 85.19 97 VAL A CA 1
ATOM 727 C C . VAL A 1 97 ? -9.801 3.297 -5.109 1.00 85.19 97 VAL A C 1
ATOM 729 O O . VAL A 1 97 ? -10.604 4.174 -5.425 1.00 85.19 97 VAL A O 1
ATOM 732 N N . ILE A 1 98 ? -10.168 2.209 -4.436 1.00 72.88 98 ILE A N 1
ATOM 733 C CA . ILE A 1 98 ? -11.548 1.975 -4.018 1.00 72.88 98 ILE A CA 1
ATOM 734 C C . ILE A 1 98 ? -11.884 2.898 -2.841 1.00 72.88 98 ILE A C 1
ATOM 736 O O . ILE A 1 98 ? -11.446 2.703 -1.713 1.00 72.88 98 ILE A O 1
ATOM 740 N N . THR A 1 99 ? -12.687 3.920 -3.133 1.00 60.69 99 THR A N 1
ATOM 741 C CA . THR A 1 99 ? -13.273 4.868 -2.171 1.00 60.69 99 THR A CA 1
ATOM 742 C C . THR A 1 99 ? -14.630 4.403 -1.643 1.00 60.69 99 THR A C 1
ATOM 744 O O . THR A 1 99 ? -15.376 5.199 -1.070 1.00 60.69 99 THR A O 1
ATOM 747 N N . HIS A 1 100 ? -14.983 3.125 -1.828 1.00 52.72 100 HIS A N 1
ATOM 748 C CA . HIS A 1 100 ? -16.172 2.567 -1.200 1.00 52.72 100 HIS A CA 1
ATOM 749 C C . HIS A 1 100 ? -15.979 2.587 0.315 1.00 52.72 100 HIS A C 1
ATOM 751 O O . HIS A 1 100 ? -15.289 1.742 0.878 1.00 52.72 100 HIS A O 1
ATOM 757 N N . SER A 1 101 ? -16.643 3.532 0.982 1.00 55.94 101 SER A N 1
ATOM 758 C CA . SER A 1 101 ? -17.069 3.316 2.356 1.00 55.94 101 SER A CA 1
ATOM 759 C C . SER A 1 101 ? -17.929 2.049 2.334 1.00 55.94 101 SER A C 1
ATOM 761 O O . SER A 1 101 ? -18.988 2.090 1.694 1.00 55.94 101 SER A O 1
ATOM 763 N N . PRO A 1 102 ? -17.492 0.929 2.940 1.00 58.00 102 PRO A N 1
ATOM 764 C CA . PRO A 1 102 ? -18.326 -0.261 2.998 1.00 58.00 102 PRO A CA 1
ATOM 765 C C . PRO A 1 102 ? -19.642 0.116 3.677 1.00 58.00 102 PRO A C 1
ATOM 767 O O . PRO A 1 102 ? -19.648 0.963 4.575 1.00 58.00 102 PRO A O 1
ATOM 770 N N . GLU A 1 103 ? -20.757 -0.486 3.259 1.00 66.44 103 GLU A N 1
ATOM 771 C CA . GLU A 1 103 ? -22.012 -0.355 3.999 1.00 66.44 103 GLU A CA 1
ATOM 772 C C . GLU A 1 103 ? -21.797 -0.975 5.383 1.00 66.44 103 GLU A C 1
ATOM 774 O O . GLU A 1 103 ? -21.861 -2.193 5.546 1.00 66.44 103 GLU A O 1
ATOM 779 N N . LEU A 1 104 ? -21.426 -0.140 6.363 1.00 69.12 104 LEU A N 1
ATOM 780 C CA . LEU A 1 104 ? -20.987 -0.628 7.663 1.00 69.12 104 LEU A CA 1
ATOM 781 C C . LEU A 1 104 ? -22.126 -1.420 8.301 1.00 69.12 104 LEU A C 1
ATOM 783 O O . LEU A 1 104 ? -23.235 -0.906 8.473 1.00 69.12 104 LEU A O 1
ATOM 787 N N . SER A 1 105 ? -21.837 -2.656 8.704 1.00 83.88 105 SER A N 1
ATOM 788 C CA . SER A 1 105 ? -22.776 -3.420 9.512 1.00 83.88 105 SER A CA 1
ATOM 789 C C . SER A 1 105 ? -23.070 -2.649 10.798 1.00 83.88 105 SER A C 1
ATOM 791 O O . SER A 1 105 ? -22.187 -1.997 11.361 1.00 83.88 105 SER A O 1
ATOM 793 N N . LEU A 1 106 ? -24.288 -2.772 11.333 1.00 83.06 106 LEU A N 1
ATOM 794 C CA . LEU A 1 106 ? -24.616 -2.223 12.655 1.00 83.06 106 LEU A CA 1
ATOM 795 C C . LEU A 1 106 ? -23.639 -2.722 13.735 1.00 83.06 106 LEU A C 1
ATOM 797 O O . LEU A 1 106 ? -23.348 -1.998 14.683 1.00 83.06 106 LEU A O 1
ATOM 801 N N . VAL A 1 107 ? -23.098 -3.935 13.567 1.00 86.62 107 VAL A N 1
ATOM 802 C CA . VAL A 1 107 ? -22.063 -4.498 14.444 1.00 86.62 107 VAL A CA 1
ATOM 803 C C . VAL A 1 107 ? -20.745 -3.733 14.310 1.00 86.62 107 VAL A C 1
ATOM 805 O O . VAL A 1 107 ? -20.144 -3.402 15.329 1.00 86.62 107 VAL A O 1
ATOM 808 N N . ASP A 1 108 ? -20.323 -3.381 13.093 1.00 82.12 108 ASP A N 1
ATOM 809 C CA . ASP A 1 108 ? -19.116 -2.579 12.869 1.00 82.12 108 ASP A CA 1
ATOM 810 C C . ASP A 1 108 ? -19.276 -1.178 13.469 1.00 82.12 108 ASP A C 1
ATOM 812 O O . ASP A 1 108 ? -18.407 -0.738 14.223 1.00 82.12 108 ASP A O 1
ATOM 816 N N . MET A 1 109 ? -20.422 -0.529 13.228 1.00 81.62 109 MET A N 1
ATOM 817 C CA . MET A 1 109 ? -20.766 0.785 13.791 1.00 81.62 109 MET A CA 1
ATOM 818 C C . MET A 1 109 ? -20.788 0.789 15.330 1.00 81.62 109 MET A C 1
ATOM 820 O O . MET A 1 109 ? -20.326 1.744 15.951 1.00 81.62 109 MET A O 1
ATOM 824 N N . LEU A 1 110 ? -21.301 -0.274 15.962 1.00 85.00 110 LEU A N 1
ATOM 825 C CA . LEU A 1 110 ? -21.267 -0.443 17.420 1.00 85.00 110 LEU A CA 1
ATOM 826 C C . LEU A 1 110 ? -19.847 -0.735 17.929 1.00 85.00 110 LEU A C 1
ATOM 828 O O . LEU A 1 110 ? -19.431 -0.179 18.945 1.00 85.00 110 LEU A O 1
ATOM 832 N N . SER A 1 111 ? -19.088 -1.575 17.219 1.00 86.94 111 SER A N 1
ATOM 833 C CA . SER A 1 111 ? -17.712 -1.935 17.584 1.00 86.94 111 SER A CA 1
ATOM 834 C C . SER A 1 111 ? -16.737 -0.760 17.478 1.00 86.94 111 SER A C 1
ATOM 836 O O . SER A 1 111 ? -15.759 -0.720 18.222 1.00 86.94 111 SER A O 1
ATOM 838 N N . ALA A 1 112 ? -17.010 0.214 16.601 1.00 83.81 112 ALA A N 1
ATOM 839 C CA . ALA A 1 112 ? -16.153 1.373 16.356 1.00 83.81 112 ALA A CA 1
ATOM 840 C C . ALA A 1 112 ? -15.842 2.166 17.638 1.00 83.81 112 ALA A C 1
ATOM 842 O O . ALA A 1 112 ? -14.711 2.607 17.825 1.00 83.81 112 ALA A O 1
ATOM 843 N N . ALA A 1 113 ? -16.799 2.259 18.569 1.00 85.88 113 ALA A N 1
ATOM 844 C CA . ALA A 1 113 ? -16.595 2.896 19.872 1.00 85.88 113 ALA A CA 1
ATOM 845 C C . ALA A 1 113 ? -15.610 2.136 20.788 1.00 85.88 113 ALA A C 1
ATOM 847 O O . ALA A 1 113 ? -15.009 2.731 21.676 1.00 85.88 113 ALA A O 1
ATOM 848 N N . PHE A 1 114 ? -15.424 0.830 20.581 1.00 90.06 114 PHE A N 1
ATOM 849 C CA . PHE A 1 114 ? -14.536 -0.014 21.388 1.00 90.06 114 PHE A CA 1
ATOM 850 C C . PHE A 1 114 ? -13.170 -0.266 20.729 1.00 90.06 114 PHE A C 1
ATOM 852 O O . PHE A 1 114 ? -12.226 -0.604 21.444 1.00 90.06 114 PHE A O 1
ATOM 859 N N . ARG A 1 115 ? -13.038 -0.029 19.409 1.00 89.44 115 ARG A N 1
ATOM 860 C CA . ARG A 1 115 ? -11.786 -0.149 18.629 1.00 89.44 115 ARG A CA 1
ATOM 861 C C . ARG A 1 115 ? -10.549 0.559 19.211 1.00 89.44 115 ARG A C 1
ATOM 863 O O . ARG A 1 115 ? -9.465 0.021 18.992 1.00 89.44 115 ARG A O 1
ATOM 870 N N . PRO A 1 116 ? -10.633 1.704 19.929 1.00 91.94 116 PRO A N 1
ATOM 871 C CA . PRO A 1 116 ? -9.438 2.375 20.446 1.00 91.94 116 PRO A CA 1
ATOM 872 C C . PRO A 1 116 ? -8.567 1.526 21.383 1.00 91.94 116 PRO A C 1
ATOM 874 O O . PRO A 1 116 ? -7.382 1.817 21.511 1.00 91.94 116 PRO A O 1
ATOM 877 N N . PHE A 1 117 ? -9.113 0.476 22.007 1.00 94.38 117 PHE A N 1
ATOM 878 C CA . PHE A 1 117 ? -8.362 -0.466 22.841 1.00 94.38 117 PHE A CA 1
ATOM 879 C C . PHE A 1 117 ? -8.639 -1.920 22.437 1.00 94.38 117 PHE A C 1
ATOM 881 O O . PHE A 1 117 ? -9.751 -2.273 22.046 1.00 94.38 117 PHE A O 1
ATOM 888 N N . SER A 1 118 ? -7.636 -2.792 22.582 1.00 95.00 118 SER A N 1
ATOM 889 C CA . SER A 1 118 ? -7.818 -4.235 22.391 1.00 95.00 118 SER A CA 1
ATOM 890 C C . SER A 1 118 ? -8.740 -4.833 23.461 1.00 95.00 118 SER A C 1
ATOM 892 O O . SER A 1 118 ? -8.844 -4.315 24.576 1.00 95.00 118 SER A O 1
ATOM 894 N N . ALA A 1 119 ? -9.391 -5.957 23.145 1.00 94.62 119 ALA A N 1
ATOM 895 C CA . ALA A 1 119 ? -10.241 -6.672 24.099 1.00 94.62 119 ALA A CA 1
ATOM 896 C C . ALA A 1 119 ? -9.475 -7.056 25.382 1.00 94.62 119 ALA A C 1
ATOM 898 O O . ALA A 1 119 ? -9.999 -6.897 26.484 1.00 94.62 119 ALA A O 1
ATOM 899 N N . ASP A 1 120 ? -8.212 -7.469 25.248 1.00 96.62 120 ASP A N 1
ATOM 900 C CA . ASP A 1 120 ? -7.341 -7.814 26.377 1.00 96.62 120 ASP A CA 1
ATOM 901 C C . ASP A 1 120 ? -7.080 -6.609 27.292 1.00 96.62 120 ASP A C 1
ATOM 903 O O . ASP A 1 120 ? -7.099 -6.740 28.519 1.00 96.62 120 ASP A O 1
ATOM 907 N N . LEU A 1 121 ? -6.898 -5.412 26.719 1.00 95.25 121 LEU A N 1
ATOM 908 C CA . LEU A 1 121 ? -6.734 -4.178 27.486 1.00 95.25 121 LEU A CA 1
ATOM 909 C C . LEU A 1 121 ? -8.036 -3.781 28.198 1.00 95.25 121 LEU A C 1
ATOM 911 O O . LEU A 1 121 ? -7.986 -3.433 29.377 1.00 95.25 121 LEU A O 1
ATOM 915 N N . TRP A 1 122 ? -9.200 -3.912 27.547 1.00 95.19 122 TRP A N 1
ATOM 916 C CA . TRP A 1 122 ? -10.509 -3.708 28.189 1.00 95.19 122 TRP A CA 1
ATOM 917 C C . TRP A 1 122 ? -10.716 -4.640 29.394 1.00 95.19 122 TRP A C 1
ATOM 919 O O . TRP A 1 122 ? -11.107 -4.181 30.470 1.00 95.19 122 TRP A O 1
ATOM 929 N N . VAL A 1 123 ? -10.419 -5.936 29.243 1.00 96.12 123 VAL A N 1
ATOM 930 C CA . VAL A 1 123 ? -10.535 -6.936 30.321 1.00 96.12 123 VAL A CA 1
ATOM 931 C C . VAL A 1 123 ? -9.540 -6.656 31.449 1.00 96.12 123 VAL A C 1
ATOM 933 O O . VAL A 1 123 ? -9.914 -6.715 32.622 1.00 96.12 123 VAL A O 1
ATOM 936 N N . THR A 1 124 ? -8.296 -6.305 31.119 1.00 96.31 124 THR A N 1
ATOM 937 C CA . THR A 1 124 ? -7.248 -5.984 32.103 1.00 96.31 124 THR A CA 1
ATOM 938 C C . THR A 1 124 ? -7.621 -4.742 32.910 1.00 96.31 124 THR A C 1
ATOM 940 O O . THR A 1 124 ? -7.618 -4.775 34.139 1.00 96.31 124 THR A O 1
ATOM 943 N N . MET A 1 125 ? -8.032 -3.671 32.231 1.00 95.31 125 MET A N 1
ATOM 944 C CA . MET A 1 125 ? -8.500 -2.429 32.841 1.00 95.31 125 MET A CA 1
ATOM 945 C C . MET A 1 125 ? -9.683 -2.662 33.783 1.00 95.31 125 MET A C 1
ATOM 947 O O . MET A 1 125 ? -9.646 -2.229 34.934 1.00 95.31 125 MET A O 1
ATOM 951 N N . LEU A 1 126 ? -10.710 -3.387 33.328 1.00 95.12 126 LEU A N 1
ATOM 952 C CA . LEU A 1 126 ? -11.871 -3.710 34.157 1.00 95.12 126 LEU A CA 1
ATOM 953 C C . LEU A 1 126 ? -11.471 -4.538 35.389 1.00 95.12 126 LEU A C 1
ATOM 955 O O . LEU A 1 126 ? -11.930 -4.260 36.497 1.00 95.12 126 LEU A O 1
ATOM 959 N N . SER A 1 127 ? -10.575 -5.511 35.212 1.00 96.12 127 SER A N 1
ATOM 960 C CA . SER A 1 127 ? -10.068 -6.360 36.296 1.00 96.12 127 SER A CA 1
ATOM 961 C C . SER A 1 127 ? -9.302 -5.555 37.349 1.00 96.12 127 SER A C 1
ATOM 963 O O . SER A 1 127 ? -9.545 -5.728 38.544 1.00 96.12 127 SER A O 1
ATOM 965 N N . VAL A 1 128 ? -8.424 -4.637 36.928 1.00 96.44 128 VAL A N 1
ATOM 966 C CA . VAL A 1 128 ? -7.669 -3.762 37.839 1.00 96.44 128 VAL A CA 1
ATOM 967 C C . VAL A 1 128 ? -8.603 -2.798 38.572 1.00 96.44 128 VAL A C 1
ATOM 969 O O . VAL A 1 128 ? -8.510 -2.689 39.790 1.00 96.44 128 VAL A O 1
ATOM 972 N N . VAL A 1 129 ? -9.551 -2.154 37.883 1.00 95.25 129 VAL A N 1
ATOM 973 C CA . VAL A 1 129 ? -10.490 -1.206 38.511 1.00 95.25 129 VAL A CA 1
ATOM 974 C C . VAL A 1 129 ? -11.406 -1.901 39.528 1.00 95.25 129 VAL A C 1
ATOM 976 O O . VAL A 1 129 ? -11.603 -1.382 40.630 1.00 95.25 129 VAL A O 1
ATOM 979 N N . ILE A 1 130 ? -11.908 -3.105 39.221 1.00 95.56 130 ILE A N 1
ATOM 980 C CA . ILE A 1 130 ? -12.675 -3.922 40.177 1.00 95.56 130 ILE A CA 1
ATOM 981 C C . ILE A 1 130 ? -11.798 -4.334 41.369 1.00 95.56 130 ILE A C 1
ATOM 983 O O . ILE A 1 130 ? -12.238 -4.212 42.512 1.00 95.56 130 ILE A O 1
ATOM 987 N N . LEU A 1 131 ? -10.556 -4.775 41.142 1.00 96.69 131 LEU A N 1
ATOM 988 C CA . LEU A 1 131 ? -9.636 -5.155 42.219 1.00 96.69 131 LEU A CA 1
ATOM 989 C C . LEU A 1 131 ? -9.307 -3.967 43.138 1.00 96.69 131 LEU A C 1
ATOM 991 O O . LEU A 1 131 ? -9.420 -4.091 44.357 1.00 96.69 131 LEU A O 1
ATOM 995 N N . SER A 1 132 ? -8.960 -2.807 42.575 1.00 95.56 132 SER A N 1
ATOM 996 C CA . SER A 1 132 ? -8.717 -1.571 43.327 1.00 95.56 132 SER A CA 1
ATOM 997 C C . SER A 1 132 ? -9.942 -1.154 44.139 1.00 95.56 132 SER A C 1
ATOM 999 O O . SER A 1 132 ? -9.803 -0.810 45.311 1.00 95.56 132 SER A O 1
ATOM 1001 N N . SER A 1 133 ? -11.145 -1.244 43.566 1.00 94.38 133 SER A N 1
ATOM 1002 C CA . SER A 1 133 ? -12.389 -0.976 44.291 1.00 94.38 133 SER A CA 1
ATOM 1003 C C . SER A 1 133 ? -12.608 -1.944 45.457 1.00 94.38 133 SER A C 1
ATOM 1005 O O . SER A 1 133 ? -12.884 -1.497 46.569 1.00 94.38 133 SER A O 1
ATOM 1007 N N . LEU A 1 134 ? -12.436 -3.253 45.246 1.00 95.25 134 LEU A N 1
ATOM 1008 C CA . LEU A 1 134 ? -12.576 -4.254 46.308 1.00 95.25 134 LEU A CA 1
ATOM 1009 C C . LEU A 1 134 ? -11.564 -4.023 47.441 1.00 95.25 134 LEU A C 1
ATOM 1011 O O . LEU A 1 134 ? -11.919 -4.185 48.609 1.00 95.25 134 LEU A O 1
ATOM 1015 N N . LEU A 1 135 ? -10.338 -3.594 47.119 1.00 96.00 135 LEU A N 1
ATOM 1016 C CA . LEU A 1 135 ? -9.324 -3.203 48.103 1.00 96.00 135 LEU A CA 1
ATOM 1017 C C . LEU A 1 135 ? -9.722 -1.938 48.878 1.00 96.00 135 LEU A C 1
ATOM 1019 O O . LEU A 1 135 ? -9.622 -1.929 50.105 1.00 96.00 135 LEU A O 1
ATOM 1023 N N . VAL A 1 136 ? -10.228 -0.897 48.208 1.00 94.12 136 VAL A N 1
ATOM 1024 C CA . VAL A 1 136 ? -10.737 0.311 48.884 1.00 94.12 136 VAL A CA 1
ATOM 1025 C C . VAL A 1 136 ? -11.907 -0.041 49.804 1.00 94.12 136 VAL A C 1
ATOM 1027 O O . VAL A 1 136 ? -11.871 0.302 50.982 1.00 94.12 136 VAL A O 1
ATOM 1030 N N . THR A 1 137 ? -12.903 -0.796 49.332 1.00 93.31 137 THR A N 1
ATOM 1031 C CA . THR A 1 137 ? -14.029 -1.247 50.166 1.00 93.31 137 THR A CA 1
ATOM 1032 C C . THR A 1 137 ? -13.572 -2.132 51.329 1.00 93.31 137 THR A C 1
ATOM 1034 O O . THR A 1 137 ? -14.147 -2.046 52.415 1.00 93.31 137 THR A O 1
ATOM 1037 N N . TYR A 1 138 ? -12.529 -2.951 51.155 1.00 94.31 138 TYR A N 1
ATOM 1038 C CA . TYR A 1 138 ? -11.936 -3.739 52.238 1.00 94.31 138 TYR A CA 1
ATOM 1039 C C . TYR A 1 138 ? -11.315 -2.848 53.326 1.00 94.31 138 TYR A C 1
ATOM 1041 O O . TYR A 1 138 ? -11.621 -3.035 54.504 1.00 94.31 138 TYR A O 1
ATOM 1049 N N . PHE A 1 139 ? -10.516 -1.839 52.960 1.00 94.75 139 PHE A N 1
ATOM 1050 C CA . PHE A 1 139 ? -9.940 -0.896 53.929 1.00 94.75 139 PHE A CA 1
ATOM 1051 C C . PHE A 1 139 ? -11.005 0.002 54.590 1.00 94.75 139 PHE A C 1
ATOM 1053 O O . PHE A 1 139 ? -10.982 0.206 55.804 1.00 94.75 139 PHE A O 1
ATOM 1060 N N . GLU A 1 140 ? -12.001 0.457 53.829 1.00 94.00 140 GLU A N 1
ATOM 1061 C CA . GLU A 1 140 ? -13.118 1.296 54.294 1.00 94.00 140 GLU A CA 1
ATOM 1062 C C . GLU A 1 140 ? -14.254 0.509 54.990 1.00 94.00 140 GLU A C 1
ATOM 1064 O O . GLU A 1 140 ? -15.292 1.077 55.334 1.00 94.00 140 GLU A O 1
ATOM 1069 N N . THR A 1 141 ? -14.067 -0.793 55.242 1.00 92.38 141 THR A N 1
ATOM 1070 C CA . THR A 1 141 ? -14.975 -1.624 56.060 1.00 92.38 141 THR A CA 1
ATOM 1071 C C . THR A 1 141 ? -14.758 -1.431 57.577 1.00 92.38 141 THR A C 1
ATOM 1073 O O . THR A 1 141 ? -15.538 -1.939 58.386 1.00 92.38 141 THR A O 1
ATOM 1076 N N . GLY A 1 142 ? -13.710 -0.708 57.991 1.00 89.25 142 GLY A N 1
ATOM 1077 C CA . GLY A 1 142 ? -13.411 -0.447 59.405 1.00 89.25 142 GLY A CA 1
ATOM 1078 C C . GLY A 1 142 ? -14.476 0.394 60.142 1.00 89.25 142 GLY A C 1
ATOM 1079 O O . GLY A 1 142 ? -15.327 1.010 59.501 1.00 89.25 142 GLY A O 1
ATOM 1080 N N . PRO A 1 143 ? -14.415 0.484 61.490 1.00 86.88 143 PRO A N 1
ATOM 1081 C CA . PRO A 1 143 ? -15.426 1.174 62.309 1.00 86.88 143 PRO A CA 1
ATOM 1082 C C . PRO A 1 143 ? -15.657 2.652 61.961 1.00 86.88 143 PRO A C 1
ATOM 1084 O O . PRO A 1 143 ? -16.733 3.176 62.225 1.00 86.88 143 PRO A O 1
ATOM 1087 N N . SER A 1 144 ? -14.655 3.304 61.364 1.00 88.06 144 SER A N 1
ATOM 1088 C CA . SER A 1 144 ? -14.681 4.716 60.953 1.00 88.06 144 SER A CA 1
ATOM 1089 C C . SER A 1 144 ? -14.639 4.903 59.428 1.00 88.06 144 SER A C 1
ATOM 1091 O O . SER A 1 144 ? -14.368 6.007 58.962 1.00 88.06 144 SER A O 1
ATOM 1093 N N . GLY A 1 145 ? -14.816 3.828 58.652 1.00 86.81 145 GLY A N 1
ATOM 1094 C CA . GLY A 1 145 ? -14.730 3.851 57.190 1.00 86.81 145 GLY A CA 1
ATOM 1095 C C . GLY A 1 145 ? -16.059 4.173 56.504 1.00 86.81 145 GLY A C 1
ATOM 1096 O O . GLY A 1 145 ? -17.137 4.012 57.092 1.00 86.81 145 GLY A O 1
ATOM 1097 N N . GLN A 1 146 ? -15.976 4.587 55.235 1.00 84.31 146 GLN A N 1
ATOM 1098 C CA . GLN A 1 146 ? -17.119 5.023 54.413 1.00 84.31 146 GLN A CA 1
ATOM 1099 C C . GLN A 1 146 ? -18.262 3.984 54.350 1.00 84.31 146 GLN A C 1
ATOM 1101 O O . GLN A 1 146 ? -19.434 4.350 54.278 1.00 84.31 146 GLN A O 1
ATOM 1106 N N . PHE A 1 147 ? -17.947 2.684 54.432 1.00 86.00 147 PHE A N 1
ATOM 1107 C CA . PHE A 1 147 ? -18.914 1.586 54.276 1.00 86.00 147 PHE A CA 1
ATOM 1108 C C . PHE A 1 147 ? -19.331 0.908 55.594 1.00 86.00 147 PHE A C 1
ATOM 1110 O O . PHE A 1 147 ? -19.973 -0.147 55.574 1.00 86.00 147 PHE A O 1
ATOM 1117 N N . SER A 1 148 ? -19.010 1.515 56.740 1.00 86.94 148 SER A N 1
ATOM 1118 C CA . SER A 1 148 ? -19.375 1.038 58.088 1.00 86.94 148 SER A CA 1
ATOM 1119 C C . SER A 1 148 ? -20.876 0.730 58.247 1.00 86.94 148 SER A C 1
ATOM 1121 O O . SER A 1 148 ? -21.236 -0.304 58.813 1.00 86.94 148 SER A O 1
ATOM 1123 N N . ASN A 1 149 ? -21.750 1.561 57.666 1.00 87.75 149 ASN A N 1
ATOM 1124 C CA . ASN A 1 149 ? -23.212 1.419 57.734 1.00 87.75 149 ASN A CA 1
ATOM 1125 C C . ASN A 1 149 ? -23.800 0.278 56.875 1.00 87.75 149 ASN A C 1
ATOM 1127 O O . ASN A 1 149 ? -24.967 -0.079 57.043 1.00 87.75 149 ASN A O 1
ATOM 1131 N N . LEU A 1 150 ? -23.038 -0.316 55.947 1.00 87.56 150 LEU A N 1
ATOM 1132 C CA . LEU A 1 150 ? -23.544 -1.397 55.093 1.00 87.56 150 LEU A CA 1
ATOM 1133 C C . LEU A 1 150 ? -23.466 -2.743 55.818 1.00 87.56 150 LEU A C 1
ATOM 1135 O O . LEU A 1 150 ? -22.389 -3.326 55.961 1.00 87.56 150 LEU A O 1
ATOM 1139 N N . THR A 1 151 ? -24.606 -3.293 56.227 1.00 85.12 151 THR A N 1
ATOM 1140 C CA . THR A 1 151 ? -24.691 -4.647 56.787 1.00 85.12 151 THR A CA 1
ATOM 1141 C C . THR A 1 151 ? -24.735 -5.709 55.675 1.00 85.12 151 THR A C 1
ATOM 1143 O O . THR A 1 151 ? -25.557 -5.666 54.763 1.00 85.12 151 THR A O 1
ATOM 1146 N N . GLY A 1 152 ? -23.828 -6.693 55.751 1.00 88.69 152 GLY A N 1
ATOM 1147 C CA . GLY A 1 152 ? -23.793 -7.862 54.858 1.00 88.69 152 GLY A CA 1
ATOM 1148 C C . GLY A 1 152 ? -22.726 -7.824 53.751 1.00 88.69 152 GLY A C 1
ATOM 1149 O O . GLY A 1 152 ? -22.608 -6.870 52.985 1.00 88.69 152 GLY A O 1
ATOM 1150 N N . LYS A 1 153 ? -21.965 -8.924 53.622 1.00 88.44 153 LYS A N 1
ATOM 1151 C CA . LYS A 1 153 ? -20.842 -9.053 52.667 1.00 88.44 153 LYS A CA 1
ATOM 1152 C C . LYS A 1 153 ? -21.265 -8.881 51.201 1.00 88.44 153 LYS A C 1
ATOM 1154 O O . LYS A 1 153 ? -20.585 -8.185 50.458 1.00 88.44 153 LYS A O 1
ATOM 1159 N N . ARG A 1 154 ? -22.393 -9.482 50.790 1.00 89.81 154 ARG A N 1
ATOM 1160 C CA . ARG A 1 154 ? -22.883 -9.419 49.397 1.00 89.81 154 ARG A CA 1
ATOM 1161 C C . ARG A 1 154 ? -23.217 -7.991 48.960 1.00 89.81 154 ARG A C 1
ATOM 1163 O O . ARG A 1 154 ? -22.837 -7.605 47.863 1.00 89.81 154 ARG A O 1
ATOM 1170 N N . ARG A 1 155 ? -23.861 -7.202 49.830 1.00 89.12 155 ARG A N 1
ATOM 1171 C CA . ARG A 1 155 ? -24.214 -5.805 49.535 1.00 89.12 155 ARG A CA 1
ATOM 1172 C C . ARG A 1 155 ? -22.965 -4.944 49.346 1.00 89.12 155 ARG A C 1
ATOM 1174 O O . ARG A 1 155 ? -22.880 -4.243 48.352 1.00 89.12 155 ARG A O 1
ATOM 1181 N N . ARG A 1 156 ? -21.960 -5.079 50.222 1.00 89.44 156 ARG A N 1
ATOM 1182 C CA . ARG A 1 156 ? -20.671 -4.369 50.086 1.00 89.44 156 ARG A CA 1
ATOM 1183 C C . ARG A 1 156 ? -19.948 -4.687 48.775 1.00 89.44 156 ARG A C 1
ATOM 1185 O O . ARG A 1 156 ? -19.436 -3.776 48.145 1.00 89.44 156 ARG A O 1
ATOM 1192 N N . VAL A 1 157 ? -19.925 -5.956 48.356 1.00 91.19 157 VAL A N 1
ATOM 1193 C CA . VAL A 1 157 ? -19.320 -6.358 47.071 1.00 91.19 157 VAL A CA 1
ATOM 1194 C C . VAL A 1 157 ? -20.113 -5.803 45.881 1.00 91.19 157 VAL A C 1
ATOM 1196 O O . VAL A 1 157 ? -19.504 -5.347 44.921 1.00 91.19 157 VAL A O 1
ATOM 1199 N N . GLY A 1 158 ? -21.448 -5.785 45.955 1.00 92.19 158 GLY A N 1
ATOM 1200 C CA . GLY A 1 158 ? -22.298 -5.167 44.931 1.00 92.19 158 GLY A CA 1
ATOM 1201 C C . GLY A 1 158 ? -22.051 -3.663 44.780 1.00 92.19 158 GLY A C 1
ATOM 1202 O O . GLY A 1 158 ? -21.819 -3.202 43.668 1.00 92.19 158 GLY A O 1
ATOM 1203 N N . GLU A 1 159 ? -22.025 -2.921 45.892 1.00 90.62 159 GLU A N 1
ATOM 1204 C CA . GLU A 1 159 ? -21.713 -1.481 45.910 1.00 90.62 159 GLU A CA 1
ATOM 1205 C C . GLU A 1 159 ? -20.286 -1.201 45.412 1.00 90.62 159 GLU A C 1
ATOM 1207 O O . GLU A 1 159 ? -20.082 -0.283 44.624 1.00 90.62 159 GLU A O 1
ATOM 1212 N N . ALA A 1 160 ? -19.300 -2.020 45.801 1.00 91.12 160 ALA A N 1
ATOM 1213 C CA . ALA A 1 160 ? -17.930 -1.914 45.296 1.00 91.12 160 ALA A CA 1
ATOM 1214 C C . ALA A 1 160 ? -17.893 -2.051 43.765 1.00 91.12 160 ALA A C 1
ATOM 1216 O O . ALA A 1 160 ? -17.434 -1.148 43.072 1.00 91.12 160 ALA A O 1
ATOM 1217 N N . ILE A 1 161 ? -18.460 -3.134 43.223 1.00 92.88 161 ILE A N 1
ATOM 1218 C CA . ILE A 1 161 ? -18.517 -3.372 41.774 1.00 92.88 161 ILE A CA 1
ATOM 1219 C C . ILE A 1 161 ? -19.266 -2.235 41.060 1.00 92.88 161 ILE A C 1
ATOM 1221 O O . ILE A 1 161 ? -18.787 -1.744 40.040 1.00 92.88 161 ILE A O 1
ATOM 1225 N N . TYR A 1 162 ? -20.389 -1.760 41.606 1.00 93.69 162 TYR A N 1
ATOM 1226 C CA . TYR A 1 162 ? -21.122 -0.616 41.058 1.00 93.69 162 TYR A CA 1
ATOM 1227 C C . TYR A 1 162 ? -20.259 0.657 41.013 1.00 93.69 162 TYR A C 1
ATOM 1229 O O . TYR A 1 162 ? -20.140 1.280 39.957 1.00 93.69 162 TYR A O 1
ATOM 1237 N N . HIS A 1 163 ? -19.588 1.008 42.113 1.00 91.94 163 HIS A N 1
ATOM 1238 C CA . HIS A 1 163 ? -18.672 2.148 42.157 1.00 91.94 163 HIS A CA 1
ATOM 1239 C C . HIS A 1 163 ? -17.449 1.970 41.244 1.00 91.94 163 HIS A C 1
ATOM 1241 O O . HIS A 1 163 ? -16.976 2.960 40.689 1.00 91.94 163 HIS A O 1
ATOM 1247 N N . ALA A 1 164 ? -16.958 0.744 41.037 1.00 90.69 164 ALA A N 1
ATOM 1248 C CA . ALA A 1 164 ? -15.879 0.433 40.099 1.00 90.69 164 ALA A CA 1
ATOM 1249 C C . ALA A 1 164 ? -16.292 0.746 38.650 1.00 90.69 164 ALA A C 1
ATOM 1251 O O . ALA A 1 164 ? -15.623 1.527 37.972 1.00 90.69 164 ALA A O 1
ATOM 1252 N N . PHE A 1 165 ? -17.434 0.208 38.202 1.00 91.00 165 PHE A N 1
ATOM 1253 C CA . PHE A 1 165 ? -17.990 0.495 36.876 1.00 91.00 165 PHE A CA 1
ATOM 1254 C C . PHE A 1 165 ? -18.300 1.987 36.700 1.00 91.00 165 PHE A C 1
ATOM 1256 O O . PHE A 1 165 ? -17.926 2.575 35.687 1.00 91.00 165 PHE A O 1
ATOM 1263 N N . TYR A 1 166 ? -18.929 2.622 37.692 1.00 92.25 166 TYR A N 1
ATOM 1264 C CA . TYR A 1 166 ? -19.239 4.051 37.644 1.00 92.25 166 TYR A CA 1
ATOM 1265 C C . TYR A 1 166 ? -17.968 4.905 37.526 1.00 92.25 166 TYR A C 1
ATOM 1267 O O . TYR A 1 166 ? -17.916 5.811 36.697 1.00 92.25 166 TYR A O 1
ATOM 1275 N N . SER A 1 167 ? -16.926 4.595 38.309 1.00 91.00 167 SER A N 1
ATOM 1276 C CA . SER A 1 167 ? -15.668 5.356 38.291 1.00 91.00 167 SER A CA 1
ATOM 1277 C C . SER A 1 167 ? -14.928 5.221 36.958 1.00 91.00 167 SER A C 1
ATOM 1279 O O . SER A 1 167 ? -14.331 6.190 36.492 1.00 91.00 167 SER A O 1
ATOM 1281 N N . LEU A 1 168 ? -15.014 4.048 36.318 1.00 90.25 168 LEU A N 1
ATOM 1282 C CA . LEU A 1 168 ? -14.461 3.811 34.985 1.00 90.25 168 LEU A CA 1
ATOM 1283 C C . LEU A 1 168 ? -15.158 4.660 33.909 1.00 90.25 168 LEU A C 1
ATOM 1285 O O . LEU A 1 168 ? -14.480 5.303 33.114 1.00 90.25 168 LEU A O 1
ATOM 1289 N N . PHE A 1 169 ? -16.495 4.692 33.893 1.00 88.38 169 PHE A N 1
ATOM 1290 C CA . PHE A 1 169 ? -17.249 5.417 32.861 1.00 88.38 169 PHE A CA 1
ATOM 1291 C C . PHE A 1 169 ? -17.305 6.936 33.072 1.00 88.38 169 PHE A C 1
ATOM 1293 O O . PHE A 1 169 ? -17.317 7.675 32.091 1.00 88.38 169 PHE A O 1
ATOM 1300 N N . MET A 1 170 ? -17.321 7.417 34.320 1.00 89.00 170 MET A N 1
ATOM 1301 C CA . MET A 1 170 ? -17.335 8.857 34.621 1.00 89.00 170 MET A CA 1
ATOM 1302 C C . MET A 1 170 ? -15.938 9.489 34.717 1.00 89.00 170 MET A C 1
ATOM 1304 O O . MET A 1 170 ? -15.842 10.702 34.879 1.00 89.00 170 MET A O 1
ATOM 1308 N N . CYS A 1 171 ? -14.859 8.696 34.642 1.00 88.00 171 CYS A N 1
ATOM 1309 C CA . CYS A 1 171 ? -13.483 9.149 34.896 1.00 88.00 171 CYS A CA 1
ATOM 1310 C C . CYS A 1 171 ? -13.308 9.837 36.274 1.00 88.00 171 CYS A C 1
ATOM 1312 O O . CYS A 1 171 ? -12.454 10.703 36.464 1.00 88.00 171 CYS A O 1
ATOM 1314 N N . GLU A 1 172 ? -14.126 9.453 37.255 1.00 89.00 172 GLU A N 1
ATOM 1315 C CA . GLU A 1 172 ? -14.217 10.094 38.568 1.00 89.00 172 GLU A CA 1
ATOM 1316 C C . GLU A 1 172 ? -14.181 9.020 39.659 1.00 89.00 172 GLU A C 1
ATOM 1318 O O . GLU A 1 172 ? -15.056 8.159 39.714 1.00 89.00 172 GLU A O 1
ATOM 1323 N N . SER A 1 173 ? -13.204 9.075 40.568 1.00 87.19 173 SER A N 1
ATOM 1324 C CA . SER A 1 173 ? -13.212 8.201 41.747 1.00 87.19 173 SER A CA 1
ATOM 1325 C C . SER A 1 173 ? -14.338 8.612 42.694 1.00 87.19 173 SER A C 1
ATOM 1327 O O . SER A 1 173 ? -14.208 9.600 43.413 1.00 87.19 173 SER A O 1
ATOM 1329 N N . ARG A 1 174 ? -15.411 7.814 42.764 1.00 86.06 174 ARG A N 1
ATOM 1330 C CA . ARG A 1 174 ? -16.502 8.005 43.744 1.00 86.06 174 ARG A CA 1
ATOM 1331 C C . ARG A 1 174 ? -16.181 7.526 45.159 1.00 86.06 174 ARG A C 1
ATOM 1333 O O . ARG A 1 174 ? -17.003 7.680 46.060 1.00 86.06 174 ARG A O 1
ATOM 1340 N N . PHE A 1 175 ? -15.004 6.946 45.364 1.00 85.81 175 PHE A N 1
ATOM 1341 C CA . PHE A 1 175 ? -14.523 6.613 46.696 1.00 85.81 175 PHE A CA 1
ATOM 1342 C C . PHE A 1 175 ? -14.047 7.881 47.404 1.00 85.81 175 PHE A C 1
ATOM 1344 O O . PHE A 1 175 ? -13.178 8.586 46.890 1.00 85.81 175 PHE A O 1
ATOM 1351 N N . GLU A 1 176 ? -14.553 8.109 48.615 1.00 91.50 176 GLU A N 1
ATOM 1352 C CA . GLU A 1 176 ? -14.094 9.162 49.527 1.00 91.50 176 GLU A CA 1
ATOM 1353 C C . GLU A 1 176 ? -13.405 8.498 50.734 1.00 91.50 176 GLU A C 1
ATOM 1355 O O . GLU A 1 176 ? -13.928 8.527 51.851 1.00 91.50 176 GLU A O 1
ATOM 1360 N N . PRO A 1 177 ? -12.258 7.815 50.533 1.00 91.88 177 PRO A N 1
ATOM 1361 C CA . PRO A 1 177 ? -11.657 6.995 51.572 1.00 91.88 177 PRO A CA 1
ATOM 1362 C C . PRO A 1 177 ? -11.214 7.840 52.770 1.00 91.88 177 PRO A C 1
ATOM 1364 O O . PRO A 1 177 ? -10.418 8.785 52.666 1.00 91.88 177 PRO A O 1
ATOM 1367 N N . VAL A 1 178 ? -11.707 7.467 53.948 1.00 95.00 178 VAL A N 1
ATOM 1368 C CA . VAL A 1 178 ? -11.342 8.108 55.213 1.00 95.00 178 VAL A CA 1
ATOM 1369 C C . VAL A 1 178 ? -9.991 7.575 55.697 1.00 95.00 178 VAL A C 1
ATOM 1371 O O . VAL A 1 178 ? -9.197 8.320 56.276 1.00 95.00 178 VAL A O 1
ATOM 1374 N N . THR A 1 179 ? -9.693 6.303 55.421 1.00 94.56 179 THR A N 1
ATOM 1375 C CA . THR A 1 179 ? -8.471 5.622 55.856 1.00 94.56 179 THR A CA 1
ATOM 1376 C C . THR A 1 179 ? -7.261 5.980 54.988 1.00 94.56 179 THR A C 1
ATOM 1378 O O . THR A 1 179 ? -7.353 6.147 53.773 1.00 94.56 179 THR A O 1
ATOM 1381 N N . VAL A 1 180 ? -6.076 6.043 55.605 1.00 95.19 180 VAL A N 1
ATOM 1382 C CA . VAL A 1 180 ? -4.799 6.254 54.895 1.00 95.19 180 VAL A CA 1
ATOM 1383 C C . VAL A 1 180 ? -4.546 5.215 53.782 1.00 95.19 180 VAL A C 1
ATOM 1385 O O . VAL A 1 180 ? -4.265 5.645 52.664 1.00 95.19 180 VAL A O 1
ATOM 1388 N N . PRO A 1 181 ? -4.670 3.885 54.002 1.00 95.81 181 PRO A N 1
ATOM 1389 C CA . PRO A 1 181 ? -4.496 2.912 52.918 1.00 95.81 181 PRO A CA 1
ATOM 1390 C C . PRO A 1 181 ? -5.542 3.068 51.805 1.00 95.81 181 PRO A C 1
ATOM 1392 O O . PRO A 1 181 ? -5.177 3.017 50.631 1.00 95.81 181 PRO A O 1
ATOM 1395 N N . GLY A 1 182 ? -6.809 3.342 52.145 1.00 93.94 182 GLY A N 1
ATOM 1396 C CA . GLY A 1 182 ? -7.852 3.630 51.159 1.00 93.94 182 GLY A CA 1
ATOM 1397 C C . GLY A 1 182 ? -7.506 4.834 50.277 1.00 93.94 182 GLY A C 1
ATOM 1398 O O . GLY A 1 182 ? -7.662 4.764 49.062 1.00 93.94 182 GLY A O 1
ATOM 1399 N N . ARG A 1 183 ? -6.953 5.910 50.859 1.00 95.31 183 ARG A N 1
ATOM 1400 C CA . ARG A 1 183 ? -6.500 7.107 50.123 1.00 95.31 183 ARG A CA 1
ATOM 1401 C C . ARG A 1 183 ? -5.349 6.827 49.165 1.00 95.31 183 ARG A C 1
ATOM 1403 O O . ARG A 1 183 ? -5.354 7.366 48.064 1.00 95.31 183 ARG A O 1
ATOM 1410 N N . ILE A 1 184 ? -4.389 5.986 49.551 1.00 96.44 184 ILE A N 1
ATOM 1411 C CA . ILE A 1 184 ? -3.259 5.621 48.681 1.00 96.44 184 ILE A CA 1
ATOM 1412 C C . ILE A 1 184 ? -3.758 4.818 47.470 1.00 96.44 184 ILE A C 1
ATOM 1414 O O . ILE A 1 184 ? -3.411 5.147 46.336 1.00 96.44 184 ILE A O 1
ATOM 1418 N N . VAL A 1 185 ? -4.624 3.818 47.686 1.00 95.88 185 VAL A N 1
ATOM 1419 C CA . VAL A 1 185 ? -5.218 3.040 46.581 1.00 95.88 185 VAL A CA 1
ATOM 1420 C C . VAL A 1 185 ? -6.131 3.914 45.715 1.00 95.88 185 VAL A C 1
ATOM 1422 O O . VAL A 1 185 ? -6.065 3.827 44.492 1.00 95.88 185 VAL A O 1
ATOM 1425 N N . GLY A 1 186 ? -6.931 4.796 46.321 1.00 93.81 186 GLY A N 1
ATOM 1426 C CA . GLY A 1 186 ? -7.788 5.747 45.608 1.00 93.81 186 GLY A CA 1
ATOM 1427 C C . GLY A 1 186 ? -7.004 6.731 44.734 1.00 93.81 186 GLY A C 1
ATOM 1428 O O . GLY A 1 186 ? -7.397 6.977 43.598 1.00 93.81 186 GLY A O 1
ATOM 1429 N N . LEU A 1 187 ? -5.859 7.234 45.210 1.00 95.25 187 LEU A N 1
ATOM 1430 C CA . LEU A 1 187 ? -4.964 8.089 44.421 1.00 95.25 187 LEU A CA 1
ATOM 1431 C C . LEU A 1 187 ? -4.356 7.331 43.230 1.00 95.25 187 LEU A C 1
ATOM 1433 O O . LEU A 1 187 ? -4.329 7.860 42.120 1.00 95.25 187 LEU A O 1
ATOM 1437 N N . GLY A 1 188 ? -3.917 6.086 43.442 1.00 95.38 188 GLY A N 1
ATOM 1438 C CA . GLY A 1 188 ? -3.423 5.220 42.366 1.00 95.38 188 GLY A CA 1
ATOM 1439 C C . GLY A 1 188 ? -4.497 4.913 41.316 1.00 95.38 188 GLY A C 1
ATOM 1440 O O . GLY A 1 188 ? -4.230 4.999 40.119 1.00 95.38 188 GLY A O 1
ATOM 1441 N N . LEU A 1 189 ? -5.730 4.637 41.754 1.00 94.50 189 LEU A N 1
ATOM 1442 C CA . LEU A 1 189 ? -6.883 4.434 40.875 1.00 94.50 189 LEU A CA 1
ATOM 1443 C C . LEU A 1 189 ? -7.227 5.705 40.083 1.00 94.50 189 LEU A C 1
ATOM 1445 O O . LEU A 1 189 ? -7.444 5.626 38.879 1.00 94.50 189 LEU A O 1
ATOM 1449 N N . ALA A 1 190 ? -7.231 6.877 40.723 1.00 94.31 190 ALA A N 1
ATOM 1450 C CA . ALA A 1 190 ? -7.483 8.150 40.048 1.00 94.31 190 ALA A CA 1
ATOM 1451 C C . ALA A 1 190 ? -6.426 8.451 38.970 1.00 94.31 190 ALA A C 1
ATOM 1453 O O . ALA A 1 190 ? -6.777 8.845 37.859 1.00 94.31 190 ALA A O 1
ATOM 1454 N N . PHE A 1 191 ? -5.143 8.207 39.259 1.00 95.31 191 PHE A N 1
ATOM 1455 C CA . PHE A 1 191 ? -4.066 8.343 38.275 1.00 95.31 191 PHE A CA 1
ATOM 1456 C C . PHE A 1 191 ? -4.239 7.378 37.090 1.00 95.31 191 PHE A C 1
ATOM 1458 O O . PHE A 1 191 ? -4.135 7.794 35.936 1.00 95.31 191 PHE A O 1
ATOM 1465 N N . LEU A 1 192 ? -4.577 6.112 37.362 1.00 94.69 192 LEU A N 1
ATOM 1466 C CA . LEU A 1 192 ? -4.853 5.111 36.330 1.00 94.69 192 LEU A CA 1
ATOM 1467 C C . LEU A 1 192 ? -6.031 5.521 35.426 1.00 94.69 192 LEU A C 1
ATOM 1469 O O . LEU A 1 192 ? -5.912 5.435 34.206 1.00 94.69 192 LEU A O 1
ATOM 1473 N N . LEU A 1 193 ? -7.137 6.012 35.998 1.00 94.44 193 LEU A N 1
ATOM 1474 C CA . LEU A 1 193 ? -8.307 6.484 35.242 1.00 94.44 193 LEU A CA 1
ATOM 1475 C C . LEU A 1 193 ? -7.966 7.659 34.309 1.00 94.44 193 LEU A C 1
ATOM 1477 O O . LEU A 1 193 ? -8.392 7.667 33.154 1.00 94.44 193 LEU A O 1
ATOM 1481 N N . VAL A 1 194 ? -7.139 8.606 34.765 1.00 93.88 194 VAL A N 1
ATOM 1482 C CA . VAL A 1 194 ? -6.648 9.708 33.918 1.00 93.88 194 VAL A CA 1
ATOM 1483 C C . VAL A 1 194 ? -5.810 9.180 32.749 1.00 93.88 194 VAL A C 1
ATOM 1485 O O . VAL A 1 194 ? -6.026 9.600 31.613 1.00 93.88 194 VAL A O 1
ATOM 1488 N N . LEU A 1 195 ? -4.891 8.235 32.987 1.00 95.31 195 LEU A N 1
ATOM 1489 C CA . LEU A 1 195 ? -4.095 7.628 31.911 1.00 95.31 195 LEU A CA 1
ATOM 1490 C C . LEU A 1 195 ? -4.969 6.887 30.889 1.00 95.31 195 LEU A C 1
ATOM 1492 O O . LEU A 1 195 ? -4.755 7.038 29.687 1.00 95.31 195 LEU A O 1
ATOM 1496 N N . ILE A 1 196 ? -5.973 6.141 31.358 1.00 94.44 196 ILE A N 1
ATOM 1497 C CA . ILE A 1 196 ? -6.951 5.438 30.517 1.00 94.44 196 ILE A CA 1
ATOM 1498 C C . ILE A 1 196 ? -7.673 6.417 29.587 1.00 94.44 196 ILE A C 1
ATOM 1500 O O . ILE A 1 196 ? -7.689 6.208 28.376 1.00 94.44 196 ILE A O 1
ATOM 1504 N N . VAL A 1 197 ? -8.245 7.502 30.116 1.00 93.31 197 VAL A N 1
ATOM 1505 C CA . VAL A 1 197 ? -9.038 8.437 29.300 1.00 93.31 197 VAL A CA 1
ATOM 1506 C C . VAL A 1 197 ? -8.159 9.255 28.353 1.00 93.31 197 VAL A C 1
ATOM 1508 O O . VAL A 1 197 ? -8.530 9.449 27.193 1.00 93.31 197 VAL A O 1
ATOM 1511 N N . CYS A 1 198 ? -6.960 9.659 28.777 1.00 94.38 198 CYS A N 1
ATOM 1512 C CA . CYS A 1 198 ? -5.985 10.298 27.890 1.00 94.38 198 CYS A CA 1
ATOM 1513 C C . CYS A 1 198 ? -5.539 9.357 26.754 1.00 94.38 198 CYS A C 1
ATOM 1515 O O . CYS A 1 198 ? -5.496 9.769 25.597 1.00 94.38 198 CYS A O 1
ATOM 1517 N N . GLY A 1 199 ? -5.265 8.082 27.052 1.00 94.94 199 GLY A N 1
ATOM 1518 C CA . GLY A 1 199 ? -4.902 7.078 26.047 1.00 94.94 199 GLY A CA 1
ATOM 1519 C C . GLY A 1 199 ? -6.044 6.759 25.077 1.00 94.94 199 GLY A C 1
ATOM 1520 O O . GLY A 1 199 ? -5.824 6.685 23.865 1.00 94.94 199 GLY A O 1
ATOM 1521 N N . TYR A 1 200 ? -7.270 6.638 25.594 1.00 94.12 200 TYR A N 1
ATOM 1522 C CA . TYR A 1 200 ? -8.474 6.390 24.801 1.00 94.12 200 TYR A CA 1
ATOM 1523 C C . TYR A 1 200 ? -8.748 7.549 23.840 1.00 94.12 200 TYR A C 1
ATOM 1525 O O . TYR A 1 200 ? -8.927 7.331 22.646 1.00 94.12 200 TYR A O 1
ATOM 1533 N N . THR A 1 201 ? -8.728 8.790 24.336 1.00 92.44 201 THR A N 1
ATOM 1534 C CA . THR A 1 201 ? -8.988 9.983 23.513 1.00 92.44 201 THR A CA 1
ATOM 1535 C C . THR A 1 201 ? -7.898 10.224 22.469 1.00 92.44 201 THR A C 1
ATOM 1537 O O . THR A 1 201 ? -8.227 10.541 21.326 1.00 92.44 201 THR A O 1
ATOM 1540 N N . ALA A 1 202 ? -6.622 10.001 22.803 1.00 92.62 202 ALA A N 1
ATOM 1541 C CA . ALA A 1 202 ? -5.521 10.088 21.842 1.00 92.62 202 ALA A CA 1
ATOM 1542 C C . ALA A 1 202 ? -5.626 9.030 20.729 1.00 92.62 202 ALA A C 1
ATOM 1544 O O . ALA A 1 202 ? -5.432 9.345 19.554 1.00 92.62 202 ALA A O 1
ATOM 1545 N N . THR A 1 203 ? -5.972 7.789 21.080 1.00 91.25 203 THR A N 1
ATOM 1546 C CA . THR A 1 203 ? -6.104 6.694 20.105 1.00 91.25 203 THR A CA 1
ATOM 1547 C C . THR A 1 203 ? -7.376 6.832 19.265 1.00 91.25 203 THR A C 1
ATOM 1549 O O . THR A 1 203 ? -7.347 6.622 18.058 1.00 91.25 203 THR A O 1
ATOM 1552 N N . LEU A 1 204 ? -8.487 7.281 19.856 1.00 87.31 204 LEU A N 1
ATOM 1553 C CA . LEU A 1 204 ? -9.702 7.621 19.112 1.00 87.31 204 LEU A CA 1
ATOM 1554 C C . LEU A 1 204 ? -9.433 8.733 18.084 1.00 87.31 204 LEU A C 1
ATOM 1556 O O . LEU A 1 204 ? -9.863 8.628 16.937 1.00 87.31 204 LEU A O 1
ATOM 1560 N N . ALA A 1 205 ? -8.675 9.768 18.462 1.00 85.50 205 ALA A N 1
ATOM 1561 C CA . ALA A 1 205 ? -8.291 10.838 17.546 1.00 85.50 205 ALA A CA 1
ATOM 1562 C C . ALA A 1 205 ? -7.412 10.339 16.384 1.00 85.50 205 ALA A C 1
ATOM 1564 O O . ALA A 1 205 ? -7.600 10.789 15.255 1.00 85.50 205 ALA A O 1
ATOM 1565 N N . SER A 1 206 ? -6.487 9.397 16.616 1.00 85.00 206 SER A N 1
ATOM 1566 C CA . SER A 1 206 ? -5.668 8.839 15.532 1.00 85.00 206 SER A CA 1
ATOM 1567 C C . SER A 1 206 ? -6.478 7.943 14.587 1.00 85.00 206 SER A C 1
ATOM 1569 O O . SER A 1 206 ? -6.309 8.060 13.373 1.00 85.00 206 SER A O 1
ATOM 1571 N N . PHE A 1 207 ? -7.417 7.134 15.093 1.00 81.19 207 PHE A N 1
ATOM 1572 C CA . PHE A 1 207 ? -8.338 6.357 14.251 1.00 81.19 207 PHE A CA 1
ATOM 1573 C C . PHE A 1 207 ? -9.174 7.254 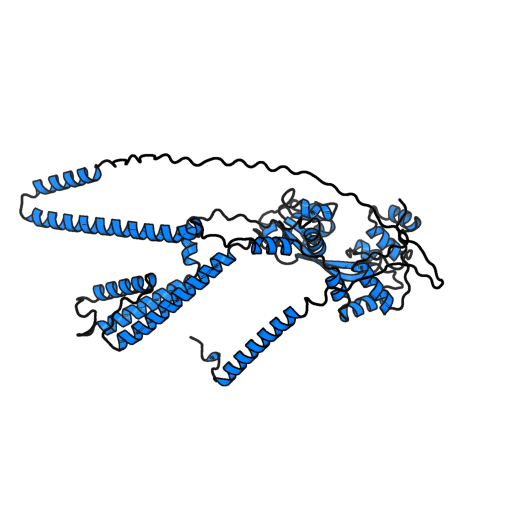13.325 1.00 81.19 207 PHE A C 1
ATOM 1575 O O . PHE A 1 207 ? -9.198 7.021 12.115 1.00 81.19 207 PHE A O 1
ATOM 1582 N N . LEU A 1 208 ? -9.759 8.336 13.856 1.00 76.75 208 LEU A N 1
ATOM 1583 C CA . LEU A 1 208 ? -10.550 9.300 13.073 1.00 76.75 208 LEU A CA 1
ATOM 1584 C C . LEU A 1 208 ? -9.748 10.004 11.958 1.00 76.75 208 LEU A C 1
ATOM 1586 O O . LEU A 1 208 ? -10.338 10.472 10.986 1.00 76.75 208 LEU A O 1
ATOM 1590 N N . VAL A 1 209 ? -8.417 10.069 12.074 1.00 73.88 209 VAL A N 1
ATOM 1591 C CA . VAL A 1 209 ? -7.516 10.616 11.042 1.00 73.88 209 VAL A CA 1
ATOM 1592 C C . VAL A 1 209 ? -7.080 9.548 10.026 1.00 73.88 209 VAL A C 1
ATOM 1594 O O . VAL A 1 209 ? -6.886 9.861 8.852 1.00 73.88 209 VAL A O 1
ATOM 1597 N N . VAL A 1 210 ? -6.910 8.291 10.448 1.00 62.44 210 VAL A N 1
ATOM 1598 C CA . VAL A 1 210 ? -6.315 7.226 9.618 1.00 62.44 210 VAL A CA 1
ATOM 1599 C C . VAL A 1 210 ? -7.337 6.475 8.756 1.00 62.44 210 VAL A C 1
ATOM 1601 O O . VAL A 1 210 ? -6.985 6.070 7.646 1.00 62.44 210 VAL A O 1
ATOM 1604 N N . GLU A 1 211 ? -8.600 6.340 9.184 1.00 56.94 211 GLU A N 1
ATOM 1605 C CA . GLU A 1 211 ? -9.637 5.549 8.479 1.00 56.94 211 GLU A CA 1
ATOM 1606 C C . GLU A 1 211 ? -10.048 6.084 7.081 1.00 56.94 211 GLU A C 1
ATOM 1608 O O . GLU A 1 211 ? -10.916 5.508 6.432 1.00 56.94 211 GLU A O 1
ATOM 1613 N N . LYS A 1 212 ? -9.407 7.145 6.560 1.00 52.38 212 LYS A N 1
ATOM 1614 C CA . LYS A 1 212 ? -9.616 7.661 5.187 1.00 52.38 212 LYS A CA 1
ATOM 1615 C C . LYS A 1 212 ? -8.540 7.286 4.168 1.00 52.38 212 LYS A C 1
ATOM 1617 O O . LYS A 1 212 ? -8.590 7.752 3.030 1.00 52.38 212 LYS A O 1
ATOM 1622 N N . ARG A 1 213 ? -7.564 6.451 4.532 1.00 51.12 213 ARG A N 1
ATOM 1623 C CA . ARG A 1 213 ? -6.628 5.885 3.550 1.00 51.12 213 ARG A CA 1
ATOM 1624 C C . ARG A 1 213 ? -7.286 4.702 2.847 1.00 51.12 213 ARG A C 1
ATOM 1626 O O . ARG A 1 213 ? -7.390 3.627 3.425 1.00 51.12 213 ARG A O 1
ATOM 1633 N N . ASN A 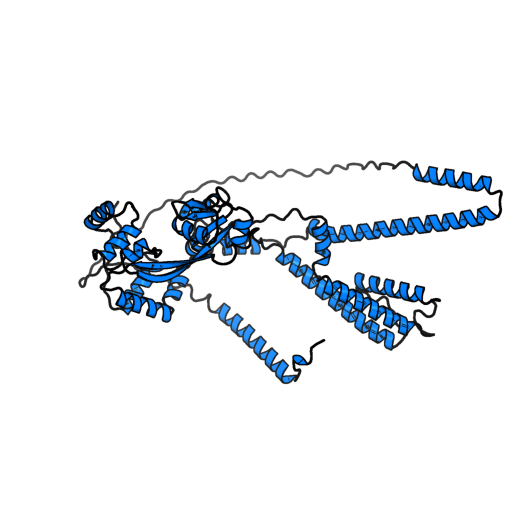1 214 ? -7.721 4.935 1.609 1.00 54.84 214 ASN A N 1
ATOM 1634 C CA . ASN A 1 214 ? -8.376 3.959 0.734 1.00 54.84 214 ASN A CA 1
ATOM 1635 C C . ASN A 1 214 ? -7.494 2.715 0.517 1.00 54.84 214 ASN A C 1
ATOM 1637 O O . ASN A 1 214 ? -6.660 2.679 -0.393 1.00 54.84 214 ASN A O 1
ATOM 1641 N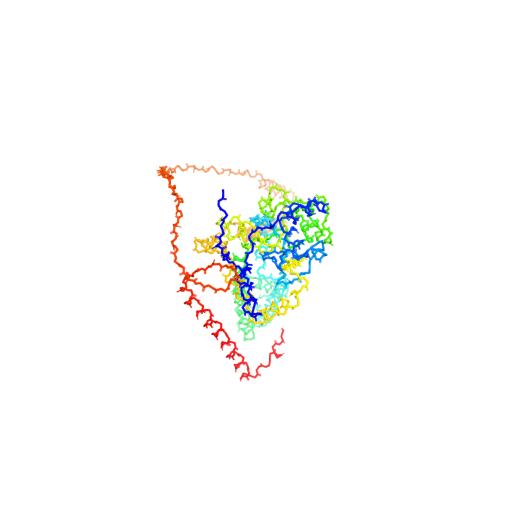 N . ALA A 1 215 ? -7.666 1.689 1.349 1.00 54.62 215 ALA A N 1
ATOM 1642 C CA . ALA A 1 215 ? -7.051 0.394 1.103 1.00 54.62 215 ALA A CA 1
ATOM 1643 C C . ALA A 1 215 ? -7.629 -0.194 -0.199 1.00 54.62 215 ALA A C 1
ATOM 1645 O O . ALA A 1 215 ? -8.844 -0.119 -0.405 1.00 54.62 215 ALA A O 1
ATOM 1646 N N . PRO A 1 216 ? -6.804 -0.759 -1.096 1.00 59.06 216 PRO A N 1
ATOM 1647 C CA . PRO A 1 216 ? -7.338 -1.516 -2.217 1.00 59.06 216 PRO A CA 1
ATOM 1648 C C . PRO A 1 216 ? -8.075 -2.751 -1.679 1.00 59.06 216 PRO A C 1
ATOM 1650 O O . PRO A 1 216 ? -7.631 -3.377 -0.719 1.00 59.06 216 PRO A O 1
ATOM 1653 N N . GLU A 1 217 ? -9.195 -3.108 -2.310 1.00 76.81 217 GLU A N 1
ATOM 1654 C CA . GLU A 1 217 ? -9.994 -4.300 -1.968 1.00 76.81 217 GLU A CA 1
ATOM 1655 C C . GLU A 1 217 ? -9.182 -5.604 -2.071 1.00 76.81 217 GLU A C 1
ATOM 1657 O O . GLU A 1 217 ? -9.409 -6.551 -1.323 1.00 76.81 217 GLU A O 1
ATOM 1662 N N . ILE A 1 218 ? -8.196 -5.620 -2.970 1.00 88.38 218 ILE A N 1
ATOM 1663 C CA . ILE A 1 218 ? -7.201 -6.680 -3.131 1.00 88.38 218 ILE A CA 1
ATOM 1664 C C . ILE A 1 218 ? -5.850 -6.199 -2.597 1.00 88.38 218 ILE A C 1
ATOM 1666 O O . ILE A 1 218 ? -5.398 -5.114 -2.957 1.00 88.38 218 ILE A O 1
ATOM 1670 N N . SER A 1 219 ? -5.193 -6.996 -1.749 1.00 90.50 219 SER A N 1
ATOM 1671 C CA . SER A 1 219 ? -3.902 -6.630 -1.143 1.00 90.50 219 SER A CA 1
ATOM 1672 C C . SER A 1 219 ? -2.695 -7.202 -1.895 1.00 90.50 219 SER A C 1
ATOM 1674 O O . SER A 1 219 ? -1.591 -6.660 -1.797 1.00 90.50 219 SER A O 1
ATOM 1676 N N . SER A 1 220 ? -2.903 -8.261 -2.683 1.00 95.25 220 SER A N 1
ATOM 1677 C CA . SER A 1 220 ? -1.867 -8.945 -3.460 1.00 95.25 220 SER A CA 1
ATOM 1678 C C . SER A 1 220 ? -2.406 -9.567 -4.761 1.00 95.25 220 SER A C 1
ATOM 1680 O O . SER A 1 220 ? -3.603 -9.505 -5.054 1.00 95.25 220 SER A O 1
ATOM 1682 N N . LEU A 1 221 ? -1.520 -10.188 -5.550 1.00 96.44 221 LEU A N 1
ATOM 1683 C CA . LEU A 1 221 ? -1.904 -10.945 -6.748 1.00 96.44 221 LEU A CA 1
ATOM 1684 C C . LEU A 1 221 ? -2.716 -12.202 -6.394 1.00 96.44 221 LEU A C 1
ATOM 1686 O O . LEU A 1 221 ? -3.657 -12.549 -7.102 1.00 96.44 221 LEU A O 1
ATOM 1690 N N . GLU A 1 222 ? -2.393 -12.860 -5.282 1.00 96.94 222 GLU A N 1
ATOM 1691 C CA . GLU A 1 222 ? -3.086 -14.057 -4.799 1.00 96.94 222 GLU A CA 1
ATOM 1692 C C . GLU A 1 222 ? -4.538 -13.755 -4.404 1.00 96.94 222 GLU A C 1
ATOM 1694 O O . GLU A 1 222 ? -5.419 -14.580 -4.648 1.00 96.94 222 GLU A O 1
ATOM 1699 N N . ASP A 1 223 ? -4.812 -12.566 -3.852 1.00 95.00 223 ASP A N 1
ATOM 1700 C CA . ASP A 1 223 ? -6.185 -12.104 -3.612 1.00 95.00 223 ASP A CA 1
ATOM 1701 C C . ASP A 1 223 ? -6.953 -11.949 -4.934 1.00 95.00 223 ASP A C 1
ATOM 1703 O O . ASP A 1 223 ? -8.070 -12.453 -5.053 1.00 95.00 223 ASP A O 1
ATOM 1707 N N . ALA A 1 224 ? -6.341 -11.325 -5.948 1.00 95.88 224 ALA A N 1
ATOM 1708 C CA . ALA A 1 224 ? -6.948 -11.160 -7.271 1.00 95.88 224 ALA A CA 1
ATOM 1709 C C . ALA A 1 224 ? -7.227 -12.512 -7.962 1.00 95.88 224 ALA A C 1
ATOM 1711 O O . ALA A 1 224 ? -8.279 -12.681 -8.579 1.00 95.88 224 ALA A O 1
ATOM 1712 N N . ILE A 1 225 ? -6.333 -13.498 -7.812 1.00 96.75 225 ILE A N 1
ATOM 1713 C CA . ILE A 1 225 ? -6.550 -14.874 -8.292 1.00 96.75 225 ILE A CA 1
ATOM 1714 C C . ILE A 1 225 ? -7.704 -15.539 -7.525 1.00 96.75 225 ILE A C 1
ATOM 1716 O O . ILE A 1 225 ? -8.598 -16.113 -8.145 1.00 96.75 225 ILE A O 1
ATOM 1720 N N . ARG A 1 226 ? -7.732 -15.436 -6.188 1.00 96.56 226 ARG A N 1
ATOM 1721 C CA . ARG A 1 226 ? -8.795 -16.015 -5.341 1.00 96.56 226 ARG A CA 1
ATOM 1722 C C . ARG A 1 226 ? -10.177 -15.428 -5.643 1.00 96.56 226 ARG A C 1
ATOM 1724 O O . ARG A 1 226 ? -11.175 -16.122 -5.471 1.00 96.56 226 ARG A O 1
ATOM 1731 N N . MET A 1 227 ? -10.233 -14.166 -6.065 1.00 95.06 227 MET A N 1
ATOM 1732 C CA . MET A 1 227 ? -11.465 -13.448 -6.407 1.00 95.06 227 MET A CA 1
ATOM 1733 C C . MET A 1 227 ? -11.854 -13.552 -7.894 1.00 95.06 227 MET A C 1
ATOM 1735 O O . MET A 1 227 ? -12.823 -12.918 -8.301 1.00 95.06 227 MET A O 1
ATOM 1739 N N . ASP A 1 228 ? -11.138 -14.353 -8.694 1.00 96.12 228 ASP A N 1
ATOM 1740 C CA . ASP A 1 228 ? -11.391 -14.563 -10.131 1.00 96.12 228 ASP A CA 1
ATOM 1741 C C . ASP A 1 228 ? -11.338 -13.260 -10.967 1.00 96.12 228 ASP A C 1
ATOM 1743 O O . ASP A 1 228 ? -12.087 -13.060 -11.925 1.00 96.12 228 ASP A O 1
ATOM 1747 N N . TYR A 1 229 ? -10.453 -12.326 -10.592 1.00 96.56 229 TYR A N 1
ATOM 1748 C CA . TYR A 1 229 ? -10.352 -11.016 -11.246 1.00 96.56 229 TYR A CA 1
ATOM 1749 C C . TYR A 1 229 ? -9.761 -11.124 -12.648 1.00 96.56 229 TYR A C 1
ATOM 1751 O O . TYR A 1 229 ? -8.761 -11.809 -12.873 1.00 96.56 229 TYR A O 1
ATOM 1759 N N . LYS A 1 230 ? -10.320 -10.349 -13.585 1.00 98.06 230 LYS A N 1
ATOM 1760 C CA . LYS A 1 230 ? -9.704 -10.130 -14.892 1.00 98.06 230 LYS A CA 1
ATOM 1761 C C . LYS A 1 230 ? -8.573 -9.121 -14.755 1.00 98.06 230 LYS A C 1
ATOM 1763 O O . LYS A 1 230 ? -8.755 -8.042 -14.186 1.00 98.06 230 LYS A O 1
ATOM 1768 N N . ILE A 1 231 ? -7.421 -9.465 -15.319 1.00 98.12 231 ILE A N 1
ATOM 1769 C CA . ILE A 1 231 ? -6.177 -8.704 -15.255 1.00 98.12 231 ILE A CA 1
ATOM 1770 C C . ILE A 1 231 ? -5.791 -8.279 -16.674 1.00 98.12 231 ILE A C 1
ATOM 1772 O O . ILE A 1 231 ? -5.520 -9.126 -17.526 1.00 98.12 231 ILE A O 1
ATOM 1776 N N . CYS A 1 232 ? -5.747 -6.973 -16.942 1.00 98.31 232 CYS A N 1
ATOM 1777 C CA . CYS A 1 232 ? -5.198 -6.458 -18.196 1.00 98.31 232 CYS A CA 1
ATOM 1778 C C . CYS A 1 232 ? -3.671 -6.521 -18.183 1.00 98.31 232 CYS A C 1
ATOM 1780 O O . CYS A 1 232 ? -3.035 -6.008 -17.265 1.00 98.31 232 CYS A O 1
ATOM 1782 N N . ALA A 1 233 ? -3.069 -7.078 -19.227 1.00 97.50 233 ALA A N 1
ATOM 1783 C CA . ALA A 1 233 ? -1.619 -7.162 -19.342 1.00 97.50 233 ALA A CA 1
ATOM 1784 C C . ALA A 1 233 ? -1.180 -6.971 -20.793 1.00 97.50 233 ALA A C 1
ATOM 1786 O O . ALA A 1 233 ? -1.795 -7.501 -21.716 1.00 97.50 233 ALA A O 1
ATOM 1787 N N . HIS A 1 234 ? -0.087 -6.245 -21.015 1.00 95.25 234 HIS A N 1
ATOM 1788 C CA . HIS A 1 234 ? 0.589 -6.277 -22.313 1.00 95.25 234 HIS A CA 1
ATOM 1789 C C . HIS A 1 234 ? 1.162 -7.683 -22.566 1.00 95.25 234 HIS A C 1
ATOM 1791 O O . HIS A 1 234 ? 1.552 -8.360 -21.612 1.00 95.25 234 HIS A O 1
ATOM 1797 N N . PHE A 1 235 ? 1.265 -8.115 -23.832 1.00 90.62 235 PHE A N 1
ATOM 1798 C CA . PHE A 1 235 ? 1.677 -9.489 -24.178 1.00 90.62 235 PHE A CA 1
ATOM 1799 C C . PHE A 1 235 ? 2.975 -9.952 -23.487 1.00 90.62 235 PHE A C 1
ATOM 1801 O O . PHE A 1 235 ? 3.110 -11.124 -23.168 1.00 90.62 235 PHE A O 1
ATOM 1808 N N . SER A 1 236 ? 3.910 -9.038 -23.196 1.00 88.25 236 SER A N 1
ATOM 1809 C CA . SER A 1 236 ? 5.178 -9.337 -22.508 1.00 88.25 236 SER A CA 1
ATOM 1810 C C . SER A 1 236 ? 5.051 -9.777 -21.043 1.00 88.25 236 SER A C 1
ATOM 1812 O O . SER A 1 236 ? 6.052 -10.188 -20.462 1.00 88.25 236 SER A O 1
ATOM 1814 N N . HIS A 1 237 ? 3.873 -9.646 -20.431 1.00 93.50 237 HIS A N 1
ATOM 1815 C CA . HIS A 1 237 ? 3.610 -10.035 -19.041 1.00 93.50 237 HIS A CA 1
ATOM 1816 C C . HIS A 1 237 ? 2.696 -11.268 -18.926 1.00 93.50 237 HIS A C 1
ATOM 1818 O O . HIS A 1 237 ? 2.437 -11.727 -17.816 1.00 93.50 237 HIS A O 1
ATOM 1824 N N . VAL A 1 238 ? 2.240 -11.840 -20.046 1.00 94.12 238 VAL A N 1
ATOM 1825 C CA . VAL A 1 238 ? 1.306 -12.977 -20.050 1.00 94.12 238 VAL A CA 1
ATOM 1826 C C . VAL A 1 238 ? 1.971 -14.249 -19.515 1.00 94.12 238 VAL A C 1
ATOM 1828 O O . VAL A 1 238 ? 1.418 -14.897 -18.629 1.00 94.12 238 VAL A O 1
ATOM 1831 N N . GLU A 1 239 ? 3.173 -14.605 -19.981 1.00 92.50 239 GLU A N 1
ATOM 1832 C CA . GLU A 1 239 ? 3.895 -15.776 -19.467 1.00 92.50 239 GLU A CA 1
ATOM 1833 C C . GLU A 1 239 ? 4.272 -15.650 -17.976 1.00 92.50 239 GLU A C 1
ATOM 1835 O O . GLU A 1 239 ? 4.007 -16.607 -17.244 1.00 92.50 239 GLU A O 1
ATOM 1840 N N . PRO A 1 240 ? 4.791 -14.506 -17.474 1.00 92.06 240 PRO A N 1
ATOM 1841 C CA . PRO A 1 240 ? 4.943 -14.275 -16.036 1.00 92.06 240 PRO A CA 1
ATOM 1842 C C . PRO A 1 240 ? 3.647 -14.453 -15.234 1.00 92.06 240 PRO A C 1
ATOM 1844 O O . PRO A 1 240 ? 3.678 -15.058 -14.165 1.00 92.06 240 PRO A O 1
ATOM 1847 N N . LEU A 1 241 ? 2.496 -13.985 -15.731 1.00 96.31 241 LEU A N 1
ATOM 1848 C CA . LEU A 1 241 ? 1.219 -14.137 -15.020 1.00 96.31 241 LEU A CA 1
ATOM 1849 C C . LEU A 1 241 ? 0.742 -15.591 -14.972 1.00 96.31 241 LEU A C 1
ATOM 1851 O O . LEU A 1 241 ? 0.350 -16.065 -13.906 1.00 96.31 241 LEU A O 1
ATOM 1855 N N . ARG A 1 242 ? 0.861 -16.331 -16.082 1.00 96.88 242 ARG A N 1
ATOM 1856 C CA . ARG A 1 242 ? 0.606 -17.783 -16.111 1.00 96.88 242 ARG A CA 1
ATOM 1857 C C . ARG A 1 242 ? 1.516 -18.534 -15.134 1.00 96.88 242 ARG A C 1
ATOM 1859 O O . ARG A 1 242 ? 1.052 -19.426 -14.430 1.00 96.88 242 ARG A O 1
ATOM 1866 N N . ALA A 1 243 ? 2.799 -18.166 -15.063 1.00 95.06 243 ALA A N 1
ATOM 1867 C CA . ALA A 1 243 ? 3.763 -18.772 -14.141 1.00 95.06 243 ALA A CA 1
ATOM 1868 C C . ALA A 1 243 ? 3.429 -18.501 -12.660 1.00 95.06 243 ALA A C 1
ATOM 1870 O O . ALA A 1 243 ? 3.693 -19.352 -11.815 1.00 95.06 243 ALA A O 1
ATOM 1871 N N . ASN A 1 244 ? 2.791 -17.365 -12.363 1.00 96.25 244 ASN A N 1
ATOM 1872 C CA . ASN A 1 244 ? 2.260 -17.018 -11.040 1.00 96.25 244 ASN A CA 1
ATOM 1873 C C . ASN A 1 244 ? 0.828 -17.551 -10.788 1.00 96.25 244 ASN A C 1
ATOM 1875 O O . ASN A 1 244 ? 0.189 -17.170 -9.812 1.00 96.25 244 ASN A O 1
ATOM 1879 N N . GLY A 1 245 ? 0.313 -18.445 -11.640 1.00 97.06 245 GLY A N 1
ATOM 1880 C CA . GLY A 1 245 ? -0.959 -19.143 -11.416 1.00 97.06 245 GLY A CA 1
ATOM 1881 C C . GLY A 1 245 ? -2.221 -18.392 -11.851 1.00 97.06 245 GLY A C 1
ATOM 1882 O O . GLY A 1 245 ? -3.322 -18.848 -11.542 1.00 97.06 245 GLY A O 1
ATOM 1883 N N . VAL A 1 246 ? -2.104 -17.280 -12.585 1.00 97.88 246 VAL A N 1
ATOM 1884 C CA . VAL A 1 246 ? -3.271 -16.597 -13.167 1.00 97.88 246 VAL A CA 1
ATOM 1885 C C . VAL A 1 246 ? -3.853 -17.447 -14.302 1.00 97.88 246 VAL A C 1
ATOM 1887 O O . VAL A 1 246 ? -3.143 -17.829 -15.234 1.00 97.88 246 VAL A O 1
ATOM 1890 N N . ALA A 1 247 ? -5.155 -17.739 -14.235 1.00 97.81 247 ALA A N 1
ATOM 1891 C CA . ALA A 1 247 ? -5.856 -18.514 -15.256 1.00 97.81 247 ALA A CA 1
ATOM 1892 C C . ALA A 1 247 ? -5.948 -17.756 -16.593 1.00 97.81 247 ALA A C 1
ATOM 1894 O O . ALA A 1 247 ? -6.222 -16.559 -16.622 1.00 97.81 247 ALA A O 1
ATOM 1895 N N . GLU A 1 248 ? -5.795 -18.467 -17.715 1.00 97.50 248 GLU A N 1
ATOM 1896 C CA . GLU A 1 248 ? -5.808 -17.869 -19.063 1.00 97.50 248 GLU A CA 1
ATOM 1897 C C . GLU A 1 248 ? -7.107 -17.107 -19.375 1.00 97.50 248 GLU A C 1
ATOM 1899 O O . GLU A 1 248 ? -7.074 -16.054 -20.005 1.00 97.50 248 GLU A O 1
ATOM 1904 N N . SER A 1 249 ? -8.250 -17.594 -18.879 1.00 97.56 249 SER A N 1
ATOM 1905 C CA . SER A 1 249 ? -9.563 -16.937 -18.993 1.00 97.56 249 SER A CA 1
ATOM 1906 C C . SER A 1 249 ? -9.616 -15.539 -18.370 1.00 97.56 249 SER A C 1
ATOM 1908 O O . SER A 1 249 ? -10.502 -14.748 -18.702 1.00 97.56 249 SER A O 1
ATOM 1910 N N . ASN A 1 250 ? -8.680 -15.247 -17.468 1.00 98.06 250 ASN A N 1
ATOM 1911 C CA . ASN A 1 250 ? -8.661 -14.050 -16.645 1.00 98.06 250 ASN A CA 1
ATOM 1912 C C . ASN A 1 250 ? -7.610 -13.045 -17.143 1.00 98.06 250 ASN A C 1
ATOM 1914 O O . ASN A 1 250 ? -7.594 -11.908 -16.679 1.00 98.06 250 ASN A O 1
ATOM 1918 N N . ILE A 1 251 ? -6.758 -13.414 -18.106 1.00 98.44 251 ILE A N 1
ATOM 1919 C CA . ILE A 1 251 ? -5.750 -12.517 -18.680 1.00 98.44 251 ILE A CA 1
ATOM 1920 C C . ILE A 1 251 ? -6.333 -11.819 -19.915 1.00 98.44 251 ILE A C 1
ATOM 1922 O O . ILE A 1 251 ? -6.573 -12.435 -20.952 1.00 98.44 251 ILE A O 1
ATOM 1926 N N . VAL A 1 252 ? -6.516 -10.500 -19.835 1.00 98.12 252 VAL A N 1
ATOM 1927 C CA . VAL A 1 252 ? -6.934 -9.676 -20.977 1.00 98.12 252 VAL A CA 1
ATOM 1928 C C . VAL A 1 252 ? -5.685 -9.099 -21.643 1.00 98.12 252 VAL A C 1
ATOM 1930 O O . VAL A 1 252 ? -5.091 -8.134 -21.159 1.00 98.12 252 VAL A O 1
ATOM 1933 N N . THR A 1 253 ? -5.257 -9.722 -22.742 1.00 97.50 253 THR A N 1
ATOM 1934 C CA . THR A 1 253 ? -4.014 -9.343 -23.433 1.00 97.50 253 THR A CA 1
ATOM 1935 C C . THR A 1 253 ? -4.195 -8.069 -24.261 1.00 97.50 253 THR A C 1
ATOM 1937 O O . THR A 1 253 ? -5.046 -8.021 -25.146 1.00 97.50 253 THR A O 1
ATOM 1940 N N . MET A 1 254 ? -3.343 -7.070 -24.024 1.00 95.94 254 MET A N 1
ATOM 1941 C CA . MET A 1 254 ? -3.299 -5.806 -24.765 1.00 95.94 254 MET A CA 1
ATOM 1942 C C . MET A 1 254 ? -2.143 -5.771 -25.767 1.00 95.94 254 MET A C 1
ATOM 1944 O O . MET A 1 254 ? -1.021 -6.198 -25.473 1.00 95.94 254 MET A O 1
ATOM 1948 N N . SER A 1 255 ? -2.408 -5.211 -26.950 1.00 89.69 255 SER A N 1
ATOM 1949 C CA . SER A 1 255 ? -1.427 -5.035 -28.030 1.00 89.69 255 SER A CA 1
ATOM 1950 C C . SER A 1 255 ? -0.449 -3.881 -27.799 1.00 89.69 255 SER A C 1
ATOM 1952 O O . SER A 1 255 ? 0.666 -3.925 -28.312 1.00 89.69 255 SER A O 1
ATOM 1954 N N . SER A 1 256 ? -0.848 -2.857 -27.039 1.00 90.88 256 SER A N 1
ATOM 1955 C CA . SER A 1 256 ? -0.015 -1.702 -26.689 1.00 90.88 256 SER A CA 1
ATOM 1956 C C . SER A 1 256 ? 0.083 -1.552 -25.175 1.00 90.88 256 SER A C 1
ATOM 1958 O O . SER A 1 256 ? -0.890 -1.777 -24.459 1.00 90.88 256 SER A O 1
ATOM 1960 N N . ARG A 1 257 ? 1.247 -1.110 -24.681 1.00 90.94 257 ARG A N 1
ATOM 1961 C CA . ARG A 1 257 ? 1.443 -0.753 -23.263 1.00 90.94 257 ARG A CA 1
ATOM 1962 C C . ARG A 1 257 ? 0.566 0.437 -22.852 1.00 90.94 257 ARG A C 1
ATOM 1964 O O . ARG A 1 257 ? 0.086 0.472 -21.726 1.00 90.94 257 ARG A O 1
ATOM 1971 N N . ALA A 1 258 ? 0.303 1.365 -23.778 1.00 91.12 258 ALA A N 1
ATOM 1972 C CA . ALA A 1 258 ? -0.529 2.544 -23.528 1.00 91.12 258 ALA A CA 1
ATOM 1973 C C . ALA A 1 258 ? -2.007 2.203 -23.252 1.00 91.12 258 ALA A C 1
ATOM 1975 O O . ALA A 1 258 ? -2.676 2.949 -22.542 1.00 91.12 258 ALA A O 1
ATOM 1976 N N . ASP A 1 259 ? -2.497 1.065 -23.755 1.00 94.56 259 ASP A N 1
ATOM 1977 C CA . ASP A 1 259 ? -3.904 0.654 -23.629 1.00 94.56 259 ASP A CA 1
ATOM 1978 C C . ASP A 1 259 ? -4.185 -0.101 -22.311 1.00 94.56 259 ASP A C 1
ATOM 1980 O O . ASP A 1 259 ? -5.342 -0.331 -21.954 1.00 94.56 259 ASP A O 1
ATOM 1984 N N . VAL A 1 260 ? -3.137 -0.481 -21.565 1.00 96.25 260 VAL A N 1
ATOM 1985 C CA . VAL A 1 260 ? -3.240 -1.314 -20.352 1.00 96.25 260 VAL A CA 1
ATOM 1986 C C . VAL A 1 260 ? -3.944 -0.580 -19.207 1.00 96.25 260 VAL A C 1
ATOM 1988 O O . VAL A 1 260 ? -4.906 -1.111 -18.656 1.00 96.25 260 VAL A O 1
ATOM 1991 N N . LEU A 1 261 ? -3.504 0.637 -18.863 1.00 95.75 261 LEU A N 1
ATOM 1992 C CA . LEU A 1 261 ? -4.090 1.408 -17.755 1.00 95.75 261 LEU A CA 1
ATOM 1993 C C . LEU A 1 261 ? -5.506 1.935 -18.054 1.00 95.75 261 LEU A C 1
ATOM 1995 O O . LEU A 1 261 ? -6.370 1.754 -17.198 1.00 95.75 261 LEU A O 1
ATOM 1999 N N . PRO A 1 262 ? -5.811 2.507 -19.242 1.00 95.00 262 PRO A N 1
ATOM 2000 C CA . PRO A 1 262 ? -7.173 2.942 -19.576 1.00 95.00 262 PRO A CA 1
ATOM 2001 C C . PRO A 1 262 ? -8.207 1.808 -19.604 1.00 95.00 262 PRO A C 1
ATOM 2003 O O . PRO A 1 262 ? -9.406 2.069 -19.543 1.00 95.00 262 PRO A O 1
ATOM 2006 N N . SER A 1 263 ? -7.761 0.552 -19.700 1.00 95.81 263 SER A N 1
ATOM 2007 C CA . SER A 1 263 ? -8.639 -0.619 -19.667 1.00 95.81 263 SER A CA 1
ATOM 2008 C C . SER A 1 263 ? -9.081 -1.024 -18.252 1.00 95.81 263 SER A C 1
ATOM 2010 O O . SER A 1 263 ? -10.030 -1.803 -18.122 1.00 95.81 263 SER A O 1
ATOM 2012 N N . VAL A 1 264 ? -8.444 -0.504 -17.194 1.00 95.50 264 VAL A N 1
ATOM 2013 C CA . VAL A 1 264 ? -8.832 -0.773 -15.798 1.00 95.50 264 VAL A CA 1
ATOM 2014 C C . VAL A 1 264 ? -10.183 -0.121 -15.497 1.00 95.50 264 VAL A C 1
ATOM 2016 O O . VAL A 1 264 ? -10.388 1.064 -15.739 1.00 95.50 264 VAL A O 1
ATOM 2019 N N . GLY A 1 265 ? -11.127 -0.913 -14.992 1.00 91.81 265 GLY A N 1
ATOM 2020 C CA . GLY A 1 265 ? -12.528 -0.535 -14.791 1.00 91.81 265 GLY A CA 1
ATOM 2021 C C . GLY A 1 265 ? -13.418 -0.726 -16.028 1.00 91.81 265 GLY A C 1
ATOM 2022 O O . GLY A 1 265 ? -14.619 -0.925 -15.870 1.00 91.81 265 GLY A O 1
ATOM 2023 N N . ALA A 1 266 ? -12.853 -0.736 -17.241 1.00 94.62 266 ALA A N 1
ATOM 2024 C CA . ALA A 1 266 ? -13.600 -0.955 -18.485 1.00 94.62 266 ALA A CA 1
ATOM 2025 C C . ALA A 1 266 ? -13.628 -2.434 -18.918 1.00 94.62 266 ALA A C 1
ATOM 2027 O O . ALA A 1 266 ? -14.689 -2.974 -19.226 1.00 94.62 266 ALA A O 1
ATOM 2028 N N . SER A 1 267 ? -12.463 -3.089 -18.922 1.00 96.31 267 SER A N 1
ATOM 2029 C CA . SER A 1 267 ? -12.266 -4.463 -19.422 1.00 96.31 267 SER A CA 1
ATOM 2030 C C . SER A 1 267 ? -11.763 -5.436 -18.348 1.00 96.31 267 SER A C 1
ATOM 2032 O O . SER A 1 267 ? -11.895 -6.651 -18.502 1.00 96.31 267 SER A O 1
ATOM 2034 N N . CYS A 1 268 ? -11.172 -4.913 -17.272 1.00 97.12 268 CYS A N 1
ATOM 2035 C CA . CYS A 1 268 ? -10.505 -5.664 -16.208 1.00 97.12 268 CYS A CA 1
ATOM 2036 C C . CYS A 1 268 ? -10.591 -4.918 -14.867 1.00 97.12 268 CYS A C 1
ATOM 2038 O O . CYS A 1 268 ? -10.723 -3.695 -14.840 1.00 97.12 268 CYS A O 1
ATOM 2040 N N . GLN A 1 269 ? -10.496 -5.644 -13.753 1.00 95.94 269 GLN A N 1
ATOM 2041 C CA . GLN A 1 269 ? -10.501 -5.071 -12.401 1.00 95.94 269 GLN A CA 1
ATOM 2042 C C . GLN A 1 269 ? -9.115 -4.560 -11.986 1.00 95.94 269 GLN A C 1
ATOM 2044 O O . GLN A 1 269 ? -9.009 -3.586 -11.245 1.00 95.94 269 GLN A O 1
ATOM 2049 N N . ALA A 1 270 ? -8.056 -5.197 -12.485 1.00 96.94 270 ALA A N 1
ATOM 2050 C CA . ALA A 1 270 ? -6.671 -4.808 -12.248 1.00 96.94 270 ALA A CA 1
ATOM 2051 C C . ALA A 1 270 ? -5.852 -4.896 -13.543 1.00 96.94 270 ALA A C 1
ATOM 2053 O O . ALA A 1 270 ? -6.296 -5.445 -14.552 1.00 96.94 270 ALA A O 1
ATOM 2054 N N . SER A 1 271 ? -4.636 -4.366 -13.515 1.00 97.50 271 SER A N 1
ATOM 2055 C CA . SER A 1 271 ? -3.682 -4.422 -14.618 1.00 97.50 271 SER A CA 1
ATOM 2056 C C . SER A 1 271 ? -2.267 -4.708 -14.139 1.00 97.50 271 SER A C 1
ATOM 2058 O O . SER A 1 271 ? -1.925 -4.438 -12.989 1.00 97.50 271 SER A O 1
ATOM 2060 N N . VAL A 1 272 ? -1.448 -5.264 -15.028 1.00 97.75 272 VAL A N 1
ATOM 2061 C CA . VAL A 1 272 ? -0.055 -5.620 -14.762 1.00 97.75 272 VAL A CA 1
ATOM 2062 C C . VAL A 1 272 ? 0.845 -4.995 -15.819 1.00 97.75 272 VAL A C 1
ATOM 2064 O O . VAL A 1 272 ? 0.669 -5.198 -17.024 1.00 97.75 272 VAL A O 1
ATOM 2067 N N . LEU A 1 273 ? 1.804 -4.212 -15.335 1.00 96.62 273 LEU A N 1
ATOM 2068 C CA . LEU A 1 273 ? 2.708 -3.377 -16.117 1.00 96.62 273 LEU A CA 1
ATOM 2069 C C . LEU A 1 273 ? 3.991 -3.090 -15.326 1.00 96.62 273 LEU A C 1
ATOM 2071 O O . LEU A 1 273 ? 4.075 -3.365 -14.129 1.00 96.62 273 LEU A O 1
ATOM 2075 N N . SER A 1 274 ? 4.999 -2.513 -15.978 1.00 95.50 274 SER A N 1
ATOM 2076 C CA . SER A 1 274 ? 6.179 -2.000 -15.270 1.00 95.50 274 SER A CA 1
ATOM 2077 C C . SER A 1 274 ? 5.854 -0.753 -14.439 1.00 95.50 274 SER A C 1
ATOM 2079 O O . SER A 1 274 ? 5.081 0.094 -14.885 1.00 95.50 274 SER A O 1
ATOM 2081 N N . LEU A 1 275 ? 6.523 -0.588 -13.295 1.00 94.38 275 LEU A N 1
ATOM 2082 C CA . LEU A 1 275 ? 6.456 0.627 -12.473 1.00 94.38 275 LEU A CA 1
ATOM 2083 C C . LEU A 1 275 ? 6.799 1.897 -13.273 1.00 94.38 275 LEU A C 1
ATOM 2085 O O . LEU A 1 275 ? 6.168 2.927 -13.077 1.00 94.38 275 LEU A O 1
ATOM 2089 N N . GLU A 1 276 ? 7.745 1.810 -14.214 1.00 92.12 276 GLU A N 1
ATOM 2090 C CA . GLU A 1 276 ? 8.137 2.911 -15.110 1.00 92.12 276 GLU A CA 1
ATOM 2091 C C . GLU A 1 276 ? 6.956 3.441 -15.946 1.00 92.12 276 GLU A C 1
ATOM 2093 O O . GLU A 1 276 ? 6.755 4.651 -16.026 1.00 92.12 276 GLU A O 1
ATOM 2098 N N . ASP A 1 277 ? 6.130 2.548 -16.507 1.00 92.69 277 ASP A N 1
ATOM 2099 C CA . ASP A 1 277 ? 4.920 2.932 -17.253 1.00 92.69 277 ASP A CA 1
ATOM 2100 C C . ASP A 1 277 ? 3.866 3.566 -16.334 1.00 92.69 277 ASP A C 1
ATOM 2102 O O . ASP A 1 277 ? 3.163 4.489 -16.743 1.00 92.69 277 ASP A O 1
ATOM 2106 N N . PHE A 1 278 ? 3.747 3.076 -15.096 1.00 94.94 278 PHE A N 1
ATOM 2107 C CA . PHE A 1 278 ? 2.790 3.593 -14.120 1.00 94.94 278 PHE A CA 1
ATOM 2108 C C . PHE A 1 278 ? 3.179 4.994 -13.626 1.00 94.94 278 PHE A C 1
ATOM 2110 O O . PHE A 1 278 ? 2.354 5.904 -13.688 1.00 94.94 278 PHE A O 1
ATOM 2117 N N . GLU A 1 279 ? 4.442 5.202 -13.231 1.00 93.19 279 GLU A N 1
ATOM 2118 C CA . GLU A 1 279 ? 4.973 6.526 -12.873 1.00 93.19 279 GLU A CA 1
ATOM 2119 C C . GLU A 1 279 ? 4.852 7.508 -14.053 1.00 93.19 279 GLU A C 1
ATOM 2121 O O . GLU A 1 279 ? 4.441 8.654 -13.868 1.00 93.19 279 GLU A O 1
ATOM 2126 N N . ALA A 1 280 ? 5.129 7.060 -15.284 1.00 91.25 280 ALA A N 1
ATOM 2127 C CA . ALA A 1 280 ? 4.943 7.878 -16.481 1.00 91.25 280 ALA A CA 1
ATOM 2128 C C . ALA A 1 280 ? 3.466 8.245 -16.723 1.00 91.25 280 ALA A C 1
ATOM 2130 O O . ALA A 1 280 ? 3.169 9.397 -17.032 1.00 91.25 280 ALA A O 1
ATOM 2131 N N . ALA A 1 281 ? 2.524 7.313 -16.551 1.00 92.38 281 ALA A N 1
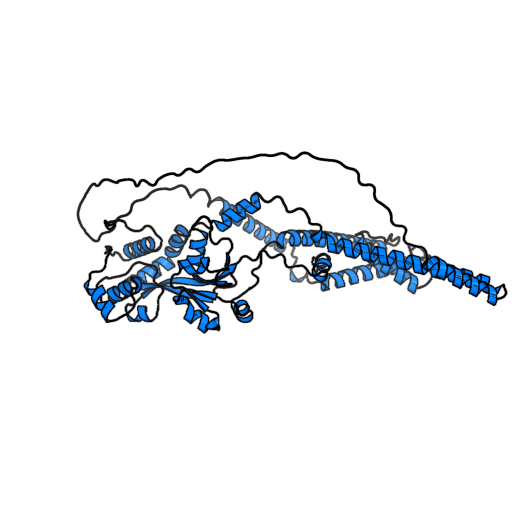ATOM 2132 C CA . ALA A 1 281 ? 1.094 7.573 -16.729 1.00 92.38 281 ALA A CA 1
ATOM 2133 C C . ALA A 1 281 ? 0.489 8.466 -15.630 1.00 92.38 281 ALA A C 1
ATOM 2135 O O . ALA A 1 281 ? -0.416 9.255 -15.908 1.00 92.38 281 ALA A O 1
ATOM 2136 N N . GLN A 1 282 ? 1.001 8.383 -14.398 1.00 92.44 282 GLN A N 1
ATOM 2137 C CA . GLN A 1 282 ? 0.670 9.322 -13.321 1.00 92.44 282 GLN A CA 1
ATOM 2138 C C . GLN A 1 282 ? 1.244 10.721 -13.580 1.00 92.44 282 GLN A C 1
ATOM 2140 O O . GLN A 1 282 ? 0.637 11.716 -13.188 1.00 92.44 282 GLN A O 1
ATOM 2145 N N . ALA A 1 283 ? 2.385 10.818 -14.263 1.00 90.62 283 ALA A N 1
ATOM 2146 C CA . ALA A 1 283 ? 3.010 12.096 -14.575 1.00 90.62 283 ALA A CA 1
ATOM 2147 C C . ALA A 1 283 ? 2.488 12.781 -15.852 1.00 90.62 283 ALA A C 1
ATOM 2149 O O . ALA A 1 283 ? 2.638 13.990 -16.026 1.00 90.62 283 ALA A O 1
ATOM 2150 N N . VAL A 1 284 ? 1.902 12.022 -16.776 1.00 86.00 284 VAL A N 1
ATOM 2151 C CA . VAL A 1 284 ? 1.387 12.523 -18.057 1.00 86.00 284 VAL A CA 1
ATOM 2152 C C . VAL A 1 284 ? -0.120 12.806 -17.953 1.00 86.00 284 VAL A C 1
ATOM 2154 O O . VAL A 1 284 ? -0.826 12.276 -17.094 1.00 86.00 284 VAL A O 1
ATOM 2157 N N . ASN A 1 285 ? -0.629 13.690 -18.819 1.00 81.44 285 ASN A N 1
ATOM 2158 C CA . ASN A 1 285 ? -2.050 14.056 -18.901 1.00 81.44 285 ASN A CA 1
ATOM 2159 C C . ASN A 1 285 ? -2.661 14.520 -17.562 1.00 81.44 285 ASN A C 1
ATOM 2161 O O . ASN A 1 285 ? -3.773 14.124 -17.224 1.00 81.44 285 ASN A O 1
ATOM 2165 N N . GLN A 1 286 ? -1.936 15.356 -16.805 1.00 80.44 286 GLN A N 1
ATOM 2166 C CA . GLN A 1 286 ? -2.415 15.971 -15.553 1.00 80.44 286 GLN A CA 1
ATOM 2167 C C . GLN A 1 286 ? -2.874 14.951 -14.490 1.00 80.44 286 GLN A C 1
ATOM 2169 O O . GLN A 1 286 ? -3.811 15.216 -13.743 1.00 80.44 286 GLN A O 1
ATOM 2174 N N . GLY A 1 287 ? -2.232 13.779 -14.416 1.00 84.31 287 GLY A N 1
ATOM 2175 C CA . GLY A 1 287 ? -2.609 12.762 -13.433 1.00 84.31 287 GLY A CA 1
ATOM 2176 C C . GLY A 1 287 ? -3.739 11.835 -13.885 1.00 84.31 287 GLY A C 1
ATOM 2177 O O . GLY A 1 287 ? -4.556 11.398 -13.076 1.00 84.31 287 GLY A O 1
ATOM 2178 N N . SER A 1 288 ? -3.790 11.493 -15.176 1.00 85.62 288 SER A N 1
ATOM 2179 C CA . SER A 1 288 ? -4.842 10.625 -15.737 1.00 85.62 288 SER A CA 1
ATOM 2180 C C . SER A 1 288 ? -4.979 9.237 -15.082 1.00 85.62 288 SER A C 1
ATOM 2182 O O . SER A 1 288 ? -6.022 8.608 -15.225 1.00 85.62 288 SER A O 1
ATOM 2184 N N . ALA A 1 289 ? -3.960 8.782 -14.340 1.00 93.00 289 ALA A N 1
ATOM 2185 C CA . ALA A 1 289 ? -3.943 7.522 -13.592 1.00 93.00 289 ALA A CA 1
ATOM 2186 C C . ALA A 1 289 ? -3.971 7.695 -12.052 1.00 93.00 289 ALA A C 1
ATOM 2188 O O . ALA A 1 289 ? -3.661 6.752 -11.326 1.00 93.00 289 ALA A O 1
ATOM 2189 N N . CYS A 1 290 ? -4.324 8.871 -11.513 1.00 91.69 290 CYS A N 1
ATOM 2190 C CA . CYS A 1 290 ? -4.355 9.100 -10.054 1.00 91.69 290 CYS A CA 1
ATOM 2191 C C . CYS A 1 290 ? -5.516 8.408 -9.321 1.00 91.69 290 CYS A C 1
ATOM 2193 O O . CYS A 1 290 ? -5.510 8.317 -8.097 1.00 91.69 290 CYS A O 1
ATOM 2195 N N . ASN A 1 291 ? -6.507 7.908 -10.058 1.00 91.12 291 ASN A N 1
ATOM 2196 C CA . ASN A 1 291 ? -7.553 7.021 -9.548 1.00 91.12 291 ASN A CA 1
ATOM 2197 C C . ASN A 1 291 ? -7.084 5.560 -9.410 1.00 91.12 291 ASN A C 1
ATOM 2199 O O . ASN A 1 291 ? -7.880 4.713 -9.009 1.00 91.12 291 ASN A O 1
ATOM 2203 N N . LEU A 1 292 ? -5.833 5.255 -9.768 1.00 93.69 292 LEU A N 1
ATOM 2204 C CA . LEU A 1 292 ? -5.229 3.932 -9.683 1.00 93.69 292 LEU A CA 1
ATOM 2205 C C . LEU A 1 292 ? -4.075 3.935 -8.671 1.00 93.69 292 LEU A C 1
ATOM 2207 O O . LEU A 1 292 ? -3.361 4.927 -8.521 1.00 93.69 292 LEU A O 1
ATOM 2211 N N . GLN A 1 293 ? -3.864 2.804 -8.002 1.00 94.00 293 GLN A N 1
ATOM 2212 C CA . GLN A 1 293 ? -2.751 2.591 -7.079 1.00 94.00 293 GLN A CA 1
ATOM 2213 C C . GLN A 1 293 ? -2.089 1.232 -7.292 1.00 94.00 293 GLN A C 1
ATOM 2215 O O . GLN A 1 293 ? -2.725 0.276 -7.744 1.00 94.00 293 GLN A O 1
ATOM 2220 N N . GLN A 1 294 ? -0.806 1.151 -6.934 1.00 95.19 294 GLN A N 1
ATOM 2221 C CA . GLN A 1 294 ? -0.100 -0.119 -6.827 1.00 95.19 294 GLN A CA 1
ATOM 2222 C C . GLN A 1 294 ? -0.737 -0.979 -5.727 1.00 95.19 294 GLN A C 1
ATOM 2224 O O . GLN A 1 294 ? -1.000 -0.504 -4.622 1.00 95.19 294 GLN A O 1
ATOM 2229 N N . ILE A 1 295 ? -0.931 -2.257 -6.032 1.00 95.31 295 ILE A N 1
ATOM 2230 C CA . ILE A 1 295 ? -1.408 -3.287 -5.115 1.00 95.31 295 ILE A CA 1
ATOM 2231 C C . ILE A 1 295 ? -0.232 -4.187 -4.747 1.00 95.31 295 ILE A C 1
ATOM 2233 O O . ILE A 1 295 ? 0.409 -4.771 -5.621 1.00 95.31 295 ILE A O 1
ATOM 2237 N N . GLY A 1 296 ? 0.025 -4.316 -3.446 1.00 93.62 296 GLY A N 1
ATOM 2238 C CA . GLY A 1 296 ? 1.028 -5.229 -2.910 1.00 93.62 296 GLY A CA 1
ATOM 2239 C C . GLY A 1 296 ? 2.461 -4.971 -3.392 1.00 93.62 296 GLY A C 1
ATOM 2240 O O . GLY A 1 296 ? 2.846 -3.870 -3.802 1.00 93.62 296 GLY A O 1
ATOM 2241 N N . ASN A 1 297 ? 3.275 -6.020 -3.302 1.00 95.56 297 ASN A N 1
ATOM 2242 C CA . ASN A 1 297 ? 4.663 -6.013 -3.755 1.00 95.56 297 ASN A CA 1
ATOM 2243 C C . ASN A 1 297 ? 4.755 -6.251 -5.277 1.00 95.56 297 ASN A C 1
ATOM 2245 O O . ASN A 1 297 ? 3.831 -6.820 -5.860 1.00 95.56 297 ASN A O 1
ATOM 2249 N N . PRO A 1 298 ? 5.867 -5.865 -5.934 1.00 96.44 298 PRO A N 1
ATOM 2250 C CA . PRO A 1 298 ? 6.134 -6.261 -7.314 1.00 96.44 298 PRO A CA 1
ATOM 2251 C C . PRO A 1 298 ? 6.059 -7.781 -7.499 1.00 96.44 298 PRO A C 1
ATOM 2253 O O . PRO A 1 298 ? 6.600 -8.528 -6.685 1.00 96.44 298 PRO A O 1
ATOM 2256 N N . ILE A 1 299 ? 5.415 -8.214 -8.583 1.00 95.69 299 ILE A N 1
ATOM 2257 C CA . ILE A 1 299 ? 5.200 -9.627 -8.930 1.00 95.69 299 ILE A CA 1
ATOM 2258 C C . ILE A 1 299 ? 6.517 -10.265 -9.390 1.00 95.69 299 ILE A C 1
ATOM 2260 O O . ILE A 1 299 ? 6.859 -11.376 -9.002 1.00 95.69 299 ILE A O 1
ATOM 2264 N N . ASP A 1 300 ? 7.255 -9.546 -10.235 1.00 95.00 300 ASP A N 1
ATOM 2265 C CA . ASP A 1 300 ? 8.539 -9.958 -10.805 1.00 95.00 300 ASP A CA 1
ATOM 2266 C C . ASP A 1 300 ? 9.327 -8.700 -11.225 1.00 95.00 300 ASP A C 1
ATOM 2268 O O . ASP A 1 300 ? 8.829 -7.576 -11.117 1.00 95.00 300 ASP A O 1
ATOM 2272 N N . SER A 1 301 ? 10.556 -8.841 -11.714 1.00 94.44 301 SER A N 1
ATOM 2273 C CA . SER A 1 301 ? 11.351 -7.745 -12.272 1.00 94.44 301 SER A CA 1
ATOM 2274 C C . SER A 1 301 ? 11.906 -8.101 -13.645 1.00 94.44 301 SER A C 1
ATOM 2276 O O . SER A 1 301 ? 12.765 -8.968 -13.786 1.00 94.44 301 SER A O 1
ATOM 2278 N N . ILE A 1 302 ? 11.465 -7.372 -14.672 1.00 91.50 302 ILE A N 1
ATOM 2279 C CA . ILE A 1 302 ? 11.948 -7.572 -16.038 1.00 91.50 302 ILE A CA 1
ATOM 2280 C C . ILE A 1 302 ? 13.294 -6.871 -16.229 1.00 91.50 302 ILE A C 1
ATOM 2282 O O . ILE A 1 302 ? 13.458 -5.690 -15.918 1.00 91.50 302 ILE A O 1
ATOM 2286 N N . MET A 1 303 ? 14.278 -7.592 -16.763 1.00 93.94 303 MET A N 1
ATOM 2287 C CA . MET A 1 303 ? 15.586 -7.010 -17.055 1.00 93.94 303 MET A CA 1
ATOM 2288 C C . MET A 1 303 ? 15.502 -6.116 -18.294 1.00 93.94 303 MET A C 1
ATOM 2290 O O . MET A 1 303 ? 15.106 -6.562 -19.374 1.00 93.94 303 MET A O 1
ATOM 2294 N N . VAL A 1 304 ? 15.923 -4.863 -18.138 1.00 92.75 304 VAL A N 1
ATOM 2295 C CA . VAL A 1 304 ? 16.073 -3.897 -19.226 1.00 92.75 304 VAL A CA 1
ATOM 2296 C C . VAL A 1 304 ? 17.545 -3.802 -19.606 1.00 92.75 304 VAL A C 1
ATOM 2298 O O . VAL A 1 304 ? 18.438 -3.771 -18.752 1.00 92.75 304 VAL A O 1
ATOM 2301 N N . GLY A 1 305 ? 17.819 -3.771 -20.904 1.00 95.06 305 GLY A N 1
ATOM 2302 C CA . GLY A 1 305 ? 19.170 -3.710 -21.434 1.00 95.06 305 GLY A CA 1
ATOM 2303 C C . GLY A 1 305 ? 19.270 -2.980 -22.763 1.00 95.06 305 GLY A C 1
ATOM 2304 O O . GLY A 1 305 ? 18.296 -2.460 -23.302 1.00 95.06 305 GLY A O 1
ATOM 2305 N N . VAL A 1 306 ? 20.483 -2.995 -23.300 1.00 95.69 306 VAL A N 1
ATOM 2306 C CA . VAL A 1 306 ? 20.819 -2.578 -24.662 1.00 95.69 306 VAL A CA 1
ATOM 2307 C C . VAL A 1 306 ? 21.492 -3.766 -25.355 1.00 95.69 306 VAL A C 1
ATOM 2309 O O . VAL A 1 306 ? 22.413 -4.345 -24.764 1.00 95.69 306 VAL A O 1
ATOM 2312 N N . PRO A 1 307 ? 21.063 -4.170 -26.566 1.00 97.56 307 PRO A N 1
ATOM 2313 C CA . PRO A 1 307 ? 21.820 -5.127 -27.356 1.00 97.56 307 PRO A CA 1
ATOM 2314 C C . PRO A 1 307 ? 23.068 -4.430 -27.904 1.00 97.56 307 PRO A C 1
ATOM 2316 O O . PRO A 1 307 ? 23.021 -3.268 -28.320 1.00 97.56 307 PRO A O 1
ATOM 2319 N N . VAL A 1 308 ? 24.189 -5.145 -27.891 1.00 96.94 308 VAL A N 1
ATOM 2320 C CA . VAL A 1 308 ? 25.512 -4.657 -28.310 1.00 96.94 308 VAL A CA 1
ATOM 2321 C C . VAL A 1 308 ? 26.135 -5.706 -29.222 1.00 96.94 308 VAL A C 1
ATOM 2323 O O . VAL A 1 308 ? 25.930 -6.896 -29.011 1.00 96.94 308 VAL A O 1
ATOM 2326 N N . SER A 1 309 ? 26.912 -5.313 -30.230 1.00 97.19 309 SER A N 1
ATOM 2327 C CA . SER A 1 309 ? 27.580 -6.286 -31.095 1.00 97.19 309 SER A CA 1
ATOM 2328 C C . SER A 1 309 ? 28.593 -7.125 -30.295 1.00 97.19 309 SER A C 1
ATOM 2330 O O . SER A 1 309 ? 29.224 -6.658 -29.336 1.00 97.19 309 SER A O 1
ATOM 2332 N N . GLN A 1 310 ? 28.789 -8.386 -30.697 1.00 96.88 310 GLN A N 1
ATOM 2333 C CA . GLN A 1 310 ? 29.681 -9.343 -30.015 1.00 96.88 310 GLN A CA 1
ATOM 2334 C C . GLN A 1 310 ? 31.120 -8.808 -29.833 1.00 96.88 310 GLN A C 1
ATOM 2336 O O . GLN A 1 310 ? 31.825 -9.200 -28.903 1.00 96.88 310 GLN A O 1
ATOM 2341 N N . LYS A 1 311 ? 31.545 -7.877 -30.697 1.00 96.62 311 LYS A N 1
ATOM 2342 C CA . LYS A 1 311 ? 32.844 -7.189 -30.667 1.00 96.62 311 LYS A CA 1
ATOM 2343 C C . LYS A 1 311 ? 33.022 -6.256 -29.459 1.00 96.62 311 LYS A C 1
ATOM 2345 O O . LYS A 1 311 ? 34.144 -6.117 -28.969 1.00 96.62 311 LYS A O 1
ATOM 2350 N N . TRP A 1 312 ? 31.948 -5.614 -28.996 1.00 95.88 312 TRP A N 1
ATOM 2351 C CA . TRP A 1 312 ? 32.007 -4.531 -28.004 1.00 95.88 312 TRP A CA 1
ATOM 2352 C C . TRP A 1 312 ? 31.340 -4.855 -26.662 1.00 95.88 312 TRP A C 1
ATOM 2354 O O . TRP A 1 312 ? 31.544 -4.127 -25.686 1.00 95.88 312 TRP A O 1
ATOM 2364 N N . VAL A 1 313 ? 30.576 -5.951 -26.571 1.00 96.12 313 VAL A N 1
ATOM 2365 C CA . VAL A 1 313 ? 29.805 -6.318 -25.367 1.00 96.12 313 VAL A CA 1
ATOM 2366 C C . VAL A 1 313 ? 30.640 -6.343 -24.078 1.00 96.12 313 VAL A C 1
ATOM 2368 O O . VAL A 1 313 ? 30.150 -5.936 -23.024 1.00 96.12 313 VAL A O 1
ATOM 2371 N N . ARG A 1 314 ? 31.915 -6.759 -24.130 1.00 95.81 314 ARG A N 1
ATOM 2372 C CA . ARG A 1 314 ? 32.794 -6.811 -22.945 1.00 95.81 314 ARG A CA 1
ATOM 2373 C C . ARG A 1 314 ? 33.112 -5.413 -22.408 1.00 95.81 314 ARG A C 1
ATOM 2375 O O . ARG A 1 314 ? 33.075 -5.202 -21.198 1.00 95.81 314 ARG A O 1
ATOM 2382 N N . GLN A 1 315 ? 33.422 -4.478 -23.299 1.00 95.00 315 GLN A N 1
ATOM 2383 C CA . GLN A 1 315 ? 33.791 -3.106 -22.972 1.00 95.00 315 GLN A CA 1
ATOM 2384 C C . GLN A 1 315 ? 32.562 -2.321 -22.492 1.00 95.00 315 GLN A C 1
ATOM 2386 O O . GLN A 1 315 ? 32.629 -1.675 -21.448 1.00 95.00 315 GLN A O 1
ATOM 2391 N N . PHE A 1 316 ? 31.418 -2.460 -23.175 1.00 94.62 316 PHE A N 1
ATOM 2392 C CA . PHE A 1 316 ? 30.153 -1.865 -22.727 1.00 94.62 316 PHE A CA 1
ATOM 2393 C C . PHE A 1 316 ? 29.705 -2.403 -21.368 1.00 94.62 316 PHE A C 1
ATOM 2395 O O . PHE A 1 316 ? 29.313 -1.620 -20.508 1.00 94.62 316 PHE A O 1
ATOM 2402 N N . ARG A 1 317 ? 29.809 -3.718 -21.127 1.00 95.56 317 ARG A N 1
ATOM 2403 C CA . ARG A 1 317 ? 29.468 -4.309 -19.824 1.00 95.56 317 ARG A CA 1
ATOM 2404 C C . ARG A 1 317 ? 30.358 -3.774 -18.700 1.00 95.56 317 ARG A C 1
ATOM 2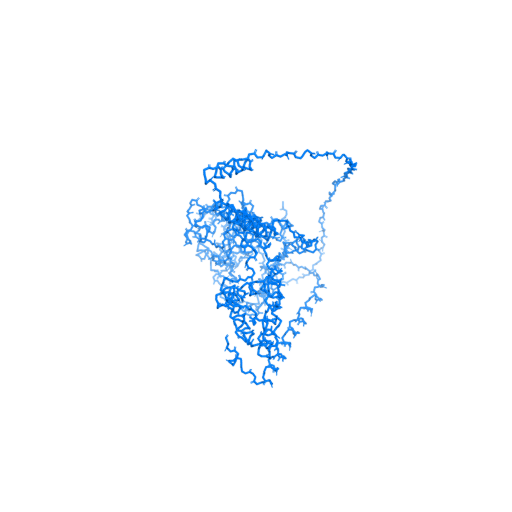406 O O . ARG A 1 317 ? 29.846 -3.488 -17.624 1.00 95.56 317 ARG A O 1
ATOM 2413 N N . TYR A 1 318 ? 31.658 -3.605 -18.947 1.00 95.94 318 TYR A N 1
ATOM 2414 C CA . TYR A 1 318 ? 32.570 -2.998 -17.974 1.00 95.94 318 TYR A CA 1
ATOM 2415 C C . TYR A 1 318 ? 32.197 -1.536 -17.667 1.00 95.94 318 TYR A C 1
ATOM 2417 O O . TYR A 1 318 ? 32.060 -1.182 -16.497 1.00 95.94 318 TYR A O 1
ATOM 2425 N N . ALA A 1 319 ? 31.966 -0.713 -18.696 1.00 95.50 319 ALA A N 1
ATOM 2426 C CA . ALA A 1 319 ? 31.567 0.687 -18.527 1.00 95.50 319 ALA A CA 1
ATOM 2427 C C . ALA A 1 319 ? 30.221 0.821 -17.787 1.00 95.50 319 ALA A C 1
ATOM 2429 O O . ALA A 1 319 ? 30.126 1.553 -16.805 1.00 95.50 319 ALA A O 1
ATOM 2430 N N . ALA A 1 320 ? 29.202 0.052 -18.185 1.00 94.62 320 ALA A N 1
ATOM 2431 C CA . ALA A 1 320 ? 27.888 0.056 -17.541 1.00 94.62 320 ALA A CA 1
ATOM 2432 C C . ALA A 1 320 ? 27.964 -0.295 -16.044 1.00 94.62 320 ALA A C 1
ATOM 2434 O O . ALA A 1 320 ? 27.364 0.393 -15.217 1.00 94.62 320 ALA A O 1
ATOM 2435 N N . ILE A 1 321 ? 28.736 -1.331 -15.686 1.00 95.56 321 ILE A N 1
ATOM 2436 C CA . ILE A 1 321 ? 28.949 -1.726 -14.286 1.00 95.56 321 ILE A CA 1
ATOM 2437 C C . ILE A 1 321 ? 29.696 -0.628 -13.520 1.00 95.56 321 ILE A C 1
ATOM 2439 O O . ILE A 1 321 ? 29.304 -0.305 -12.401 1.00 95.56 321 ILE A O 1
ATOM 2443 N N . SER A 1 322 ? 30.730 -0.016 -14.104 1.00 96.12 322 SER A N 1
ATOM 2444 C CA . SER A 1 322 ? 31.490 1.036 -13.421 1.00 96.12 322 SER A CA 1
ATOM 2445 C C . SER A 1 322 ? 30.630 2.273 -13.133 1.00 96.12 322 SER A C 1
ATOM 2447 O O . SER A 1 322 ? 30.601 2.727 -11.992 1.00 96.12 322 SER A O 1
ATOM 2449 N N . LEU A 1 323 ? 29.836 2.750 -14.101 1.00 95.75 323 LEU A N 1
ATOM 2450 C CA . LEU A 1 323 ? 28.884 3.850 -13.881 1.00 95.75 323 LEU A CA 1
ATOM 2451 C C . LEU A 1 323 ? 27.815 3.525 -12.829 1.00 95.75 323 LEU A C 1
ATOM 2453 O O . LEU A 1 323 ? 27.389 4.414 -12.083 1.00 95.75 323 LEU A O 1
ATOM 2457 N N . ALA A 1 324 ? 27.364 2.269 -12.767 1.00 94.50 324 ALA A N 1
ATOM 2458 C CA . ALA A 1 324 ? 26.418 1.825 -11.750 1.00 94.50 324 ALA A CA 1
ATOM 2459 C C . ALA A 1 324 ? 27.044 1.876 -10.345 1.00 94.50 324 ALA A C 1
ATOM 2461 O O . ALA A 1 324 ? 26.421 2.418 -9.429 1.00 94.50 324 ALA A O 1
ATOM 2462 N N . MET A 1 325 ? 28.286 1.399 -10.194 1.00 95.94 325 MET A N 1
ATOM 2463 C CA . MET A 1 325 ? 29.041 1.451 -8.933 1.00 95.94 325 MET A CA 1
ATOM 2464 C C . MET A 1 325 ? 29.326 2.890 -8.477 1.00 95.94 325 MET A C 1
ATOM 2466 O O . MET A 1 325 ? 29.156 3.201 -7.300 1.00 95.94 325 MET A O 1
ATOM 2470 N N . ASP A 1 326 ? 29.639 3.797 -9.406 1.00 96.75 326 ASP A N 1
ATOM 2471 C CA . ASP A 1 326 ? 29.844 5.230 -9.131 1.00 96.75 326 ASP A CA 1
ATOM 2472 C C . ASP A 1 326 ? 28.526 5.993 -8.859 1.00 96.75 326 ASP A C 1
ATOM 2474 O O . ASP A 1 326 ? 28.503 7.226 -8.719 1.00 96.75 326 ASP A O 1
ATOM 2478 N N . GLY A 1 327 ? 27.387 5.289 -8.840 1.00 96.06 327 GLY A N 1
ATOM 2479 C CA . GLY A 1 327 ? 26.047 5.839 -8.642 1.00 96.06 327 GLY A CA 1
ATOM 2480 C C . GLY A 1 327 ? 25.580 6.782 -9.757 1.00 96.06 327 GLY A C 1
ATOM 2481 O O . GLY A 1 327 ? 24.586 7.490 -9.576 1.00 96.06 327 GLY A O 1
ATOM 2482 N N . TYR A 1 328 ? 26.279 6.829 -10.894 1.00 95.75 328 TYR A N 1
ATOM 2483 C CA . TYR A 1 328 ? 25.970 7.712 -12.022 1.00 95.75 328 TYR A CA 1
ATOM 2484 C C . TYR A 1 328 ? 24.599 7.378 -12.616 1.00 95.75 328 TYR A C 1
ATOM 2486 O O . TYR A 1 328 ? 23.756 8.264 -12.758 1.00 95.75 328 TYR A O 1
ATOM 2494 N N . THR A 1 329 ? 24.325 6.087 -12.810 1.00 91.94 329 THR A N 1
ATOM 2495 C CA . THR A 1 329 ? 23.021 5.552 -13.227 1.00 91.94 329 THR A CA 1
ATOM 2496 C C . THR A 1 329 ? 21.887 6.046 -12.319 1.00 91.94 329 THR A C 1
ATOM 2498 O O . THR A 1 329 ? 20.893 6.586 -12.798 1.00 91.94 329 THR A O 1
ATOM 2501 N N . LYS A 1 330 ? 22.067 5.976 -10.990 1.00 93.94 330 LYS A N 1
ATOM 2502 C CA . LYS A 1 330 ? 21.077 6.452 -10.004 1.00 93.94 330 LYS A CA 1
ATOM 2503 C C . LYS A 1 330 ? 20.861 7.970 -10.067 1.00 93.94 330 LYS A C 1
ATOM 2505 O O . LYS A 1 330 ? 19.734 8.428 -9.888 1.00 93.94 330 LYS A O 1
ATOM 2510 N N . ARG A 1 331 ? 21.912 8.757 -10.333 1.00 95.94 331 ARG A N 1
ATOM 2511 C CA . ARG A 1 331 ? 21.803 10.218 -10.528 1.00 95.94 331 ARG A CA 1
ATOM 2512 C C . ARG A 1 331 ? 21.023 10.568 -11.796 1.00 95.94 331 ARG A C 1
ATOM 2514 O O . ARG A 1 331 ? 20.218 11.492 -11.753 1.00 95.94 331 ARG A O 1
ATOM 2521 N N . ILE A 1 332 ? 21.227 9.827 -12.886 1.00 94.62 332 ILE A N 1
ATOM 2522 C CA . ILE A 1 332 ? 20.473 10.005 -14.135 1.00 94.62 332 ILE A CA 1
ATOM 2523 C C . ILE A 1 332 ? 19.003 9.660 -13.929 1.00 94.62 332 ILE A C 1
ATOM 2525 O O . ILE A 1 332 ? 18.160 10.513 -14.188 1.00 94.62 332 ILE A O 1
ATOM 2529 N N . PHE A 1 333 ? 18.687 8.475 -13.400 1.00 91.19 333 PHE A N 1
ATOM 2530 C CA . PHE A 1 333 ? 17.290 8.108 -13.159 1.00 91.19 333 PHE A CA 1
ATOM 2531 C C . PHE A 1 333 ? 16.592 9.098 -12.232 1.00 91.19 333 PHE A C 1
ATOM 2533 O O . PHE A 1 333 ? 15.506 9.543 -12.564 1.00 91.19 333 PHE A O 1
ATOM 2540 N N . LYS A 1 334 ? 17.243 9.570 -11.160 1.00 93.56 334 LYS A N 1
ATOM 2541 C CA . LYS A 1 334 ? 16.672 10.625 -10.306 1.00 93.56 334 LYS A CA 1
ATOM 2542 C C . LYS A 1 334 ? 16.470 11.967 -11.034 1.00 93.56 334 LYS A C 1
ATOM 2544 O O . LYS A 1 334 ? 15.547 12.696 -10.693 1.00 93.56 334 LYS A O 1
ATOM 2549 N N . ARG A 1 335 ? 17.322 12.324 -12.005 1.00 94.56 335 ARG A N 1
ATOM 2550 C CA . ARG A 1 335 ? 17.191 13.566 -12.795 1.00 94.56 335 ARG A CA 1
ATOM 2551 C C . ARG A 1 335 ? 16.029 13.507 -13.790 1.00 94.56 335 ARG A C 1
ATOM 2553 O O . ARG A 1 335 ? 15.399 14.531 -14.020 1.00 94.56 335 ARG A O 1
ATOM 2560 N N . PHE A 1 336 ? 15.795 12.343 -14.389 1.00 92.44 336 PHE A N 1
ATOM 2561 C CA . PHE A 1 336 ? 14.735 12.121 -15.377 1.00 92.44 336 PHE A CA 1
ATOM 2562 C C . PHE A 1 336 ? 13.489 11.444 -14.788 1.00 92.44 336 PHE A C 1
ATOM 2564 O O . PHE A 1 336 ? 12.574 11.123 -15.542 1.00 92.44 336 PHE A O 1
ATOM 2571 N N . GLN A 1 337 ? 13.436 11.226 -13.468 1.00 91.50 337 GLN A N 1
ATOM 2572 C CA . GLN A 1 337 ? 12.242 10.707 -12.811 1.00 91.50 337 GLN A CA 1
ATOM 2573 C C . GLN A 1 337 ? 11.120 11.735 -12.990 1.00 91.50 337 GLN A C 1
ATOM 2575 O O . GLN A 1 337 ? 11.321 12.911 -12.660 1.00 91.50 337 GLN A O 1
ATOM 2580 N N . PRO A 1 338 ? 9.969 11.337 -13.548 1.00 90.00 338 PRO A N 1
ATOM 2581 C CA . PRO A 1 338 ? 8.916 12.285 -13.842 1.00 90.00 338 PRO A CA 1
ATOM 2582 C C . PRO A 1 338 ? 8.277 12.795 -12.540 1.00 90.00 338 PRO A C 1
ATOM 2584 O O . PRO A 1 338 ? 8.306 12.122 -11.508 1.00 90.00 338 PRO A O 1
ATOM 2587 N N . GLN A 1 339 ? 7.725 14.012 -12.564 1.00 90.06 339 GLN A N 1
ATOM 2588 C CA . GLN A 1 339 ? 7.037 14.544 -11.388 1.00 90.06 339 GLN A CA 1
ATOM 2589 C C . GLN A 1 339 ? 5.693 13.843 -11.196 1.00 90.06 339 GLN A C 1
ATOM 2591 O O . GLN A 1 339 ? 4.871 13.776 -12.106 1.00 90.06 339 GLN A O 1
ATOM 2596 N N . ASP A 1 340 ? 5.473 13.359 -9.980 1.00 89.06 340 ASP A N 1
ATOM 2597 C CA . ASP A 1 340 ? 4.223 12.741 -9.563 1.00 89.06 340 ASP A CA 1
ATOM 2598 C C . ASP A 1 340 ? 3.142 13.819 -9.365 1.00 89.06 340 ASP A C 1
ATOM 2600 O O . ASP A 1 340 ? 3.045 14.450 -8.306 1.00 89.06 340 ASP A O 1
ATOM 2604 N N . TYR A 1 341 ? 2.335 14.037 -10.407 1.00 90.75 341 TYR A N 1
ATOM 2605 C CA . TYR A 1 341 ? 1.183 14.940 -10.358 1.00 90.75 341 TYR A CA 1
ATOM 2606 C C . TYR A 1 341 ? 0.106 14.450 -9.379 1.00 90.75 341 TYR A C 1
ATOM 2608 O O . TYR A 1 341 ? -0.607 15.273 -8.811 1.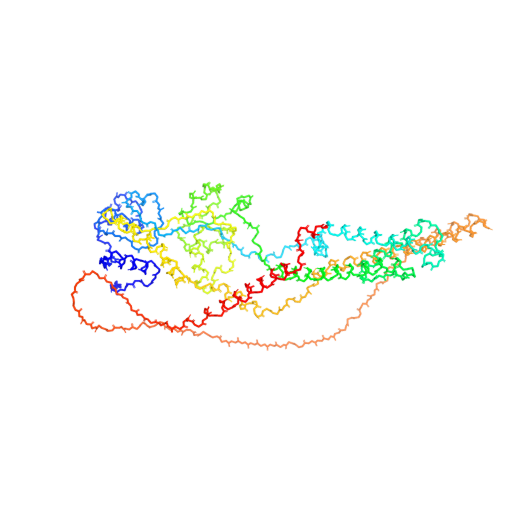00 90.75 341 TYR A O 1
ATOM 2616 N N . CYS A 1 342 ? 0.007 13.145 -9.108 1.00 90.50 342 CYS A N 1
ATOM 2617 C CA . CYS A 1 342 ? -0.966 12.609 -8.157 1.00 90.50 342 CYS A CA 1
ATOM 2618 C C . CYS A 1 342 ? -0.663 13.057 -6.729 1.00 90.50 342 CYS A C 1
ATOM 2620 O O . CYS A 1 342 ? -1.571 13.482 -6.018 1.00 90.50 342 CYS A O 1
ATOM 2622 N N . LYS A 1 343 ? 0.612 13.062 -6.321 1.00 89.00 343 LYS A N 1
ATOM 2623 C CA . LYS A 1 343 ? 1.033 13.645 -5.038 1.00 89.00 343 LYS A CA 1
ATOM 2624 C C . LYS A 1 343 ? 0.720 15.138 -4.948 1.00 89.00 343 LYS A C 1
ATOM 2626 O O . LYS A 1 343 ? 0.332 15.585 -3.875 1.00 89.00 343 LYS A O 1
ATOM 2631 N N . GLN A 1 344 ? 0.862 15.896 -6.039 1.00 88.31 344 GLN A N 1
ATOM 2632 C CA . GLN A 1 344 ? 0.510 17.324 -6.059 1.00 88.31 344 GLN A CA 1
ATOM 2633 C C . GLN A 1 344 ? -1.004 17.524 -5.906 1.00 88.31 344 GLN A C 1
ATOM 2635 O O . GLN A 1 344 ? -1.423 18.243 -5.007 1.00 88.31 344 GLN A O 1
ATOM 2640 N N . ILE A 1 345 ? -1.819 16.811 -6.690 1.00 87.31 345 ILE A N 1
ATOM 2641 C CA . ILE A 1 345 ? -3.289 16.863 -6.617 1.00 87.31 345 ILE A CA 1
ATOM 2642 C C . ILE A 1 345 ? -3.792 16.447 -5.228 1.00 87.31 345 ILE A C 1
ATOM 2644 O O . ILE A 1 345 ? -4.656 17.115 -4.667 1.00 87.31 345 ILE A O 1
ATOM 2648 N N . ILE A 1 346 ? -3.244 15.374 -4.644 1.00 85.69 346 ILE A N 1
ATOM 2649 C CA . ILE A 1 346 ? -3.607 14.924 -3.292 1.00 85.69 346 ILE A CA 1
ATOM 2650 C C . ILE A 1 346 ? -3.183 15.962 -2.249 1.00 85.69 346 ILE A C 1
ATOM 2652 O O . ILE A 1 346 ? -3.990 16.303 -1.392 1.00 85.69 346 ILE A O 1
ATOM 2656 N N . PHE A 1 347 ? -1.969 16.513 -2.333 1.00 88.56 347 PHE A N 1
ATOM 2657 C CA . PHE A 1 347 ? -1.495 17.533 -1.395 1.00 88.56 347 PHE A CA 1
ATOM 2658 C C . PHE A 1 347 ? -2.312 18.830 -1.476 1.00 88.56 347 PHE A C 1
ATOM 2660 O O . PHE A 1 347 ? -2.663 19.397 -0.446 1.00 88.56 347 PHE A O 1
ATOM 2667 N N . GLU A 1 348 ? -2.666 19.289 -2.678 1.00 88.38 348 GLU A N 1
ATOM 2668 C CA . GLU A 1 348 ? -3.548 20.443 -2.872 1.00 88.38 348 GLU A CA 1
ATOM 2669 C C . GLU A 1 348 ? -4.973 20.152 -2.389 1.00 88.38 348 GLU A C 1
ATOM 2671 O O . GLU A 1 348 ? -5.593 21.008 -1.755 1.00 88.38 348 GLU A O 1
ATOM 2676 N N . ALA A 1 349 ? -5.493 18.945 -2.623 1.00 84.00 349 ALA A N 1
ATOM 2677 C CA . ALA A 1 349 ? -6.786 18.527 -2.096 1.00 84.00 349 ALA A CA 1
ATOM 2678 C C . ALA A 1 349 ? -6.779 18.475 -0.561 1.00 84.00 349 ALA A C 1
ATOM 2680 O O . ALA A 1 349 ? -7.708 18.988 0.051 1.00 84.00 349 ALA A O 1
ATOM 2681 N N . GLU A 1 350 ? -5.738 17.922 0.068 1.00 83.19 350 GLU A N 1
ATOM 2682 C CA . GLU A 1 350 ? -5.562 17.874 1.526 1.00 83.19 350 GLU A CA 1
ATOM 2683 C C . GLU A 1 350 ? -5.373 19.271 2.134 1.00 83.19 350 GLU A C 1
ATOM 2685 O O . GLU A 1 350 ? -6.004 19.582 3.141 1.00 83.19 350 GLU A O 1
ATOM 2690 N N . ALA A 1 351 ? -4.577 20.144 1.509 1.00 86.25 351 ALA A N 1
ATOM 2691 C CA . ALA A 1 351 ? -4.360 21.517 1.971 1.00 86.25 351 ALA A CA 1
ATOM 2692 C C . ALA A 1 351 ? -5.632 22.382 1.896 1.00 86.25 351 ALA A C 1
ATOM 2694 O O . ALA A 1 351 ? -5.827 23.265 2.732 1.00 86.25 351 ALA A O 1
ATOM 2695 N N . ASN A 1 352 ? -6.507 22.120 0.919 1.00 85.69 352 ASN A N 1
ATOM 2696 C CA . ASN A 1 352 ? -7.809 22.780 0.783 1.00 85.69 352 ASN A CA 1
ATOM 2697 C C . ASN A 1 352 ? -8.947 22.05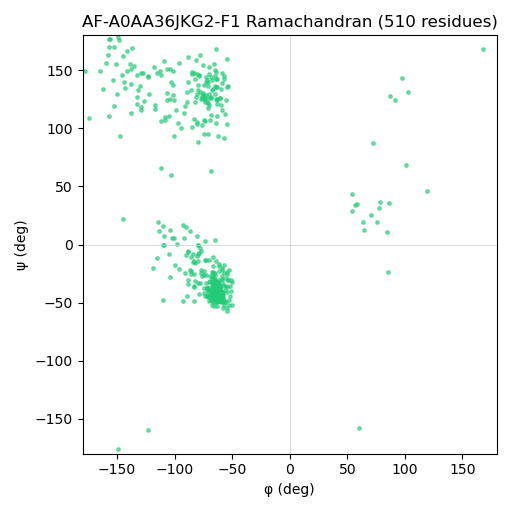3 1.530 1.00 85.69 352 ASN A C 1
ATOM 2699 O O . ASN A 1 352 ? -10.054 22.589 1.640 1.00 85.69 352 ASN A O 1
ATOM 2703 N N . ARG A 1 353 ? -8.713 20.840 2.050 1.00 77.75 353 ARG A N 1
ATOM 2704 C CA . ARG A 1 353 ? -9.715 20.056 2.779 1.00 77.75 353 ARG A CA 1
ATOM 2705 C C . ARG A 1 353 ? -9.910 20.651 4.167 1.00 77.75 353 ARG A C 1
ATOM 2707 O O . ARG A 1 353 ? -9.087 20.473 5.061 1.00 77.75 353 ARG A O 1
ATOM 2714 N N . MET A 1 354 ? -11.052 21.305 4.375 1.00 73.31 354 MET A N 1
ATOM 2715 C CA . MET A 1 354 ? -11.527 21.576 5.733 1.00 73.31 354 MET A CA 1
ATOM 2716 C C . MET A 1 354 ? -11.591 20.250 6.511 1.00 73.31 354 MET A C 1
ATOM 2718 O O . MET A 1 354 ? -12.067 19.261 5.944 1.00 73.31 354 MET A O 1
ATOM 2722 N N . PRO A 1 355 ? -11.122 20.203 7.775 1.00 71.75 355 PRO A N 1
ATOM 2723 C CA . PRO A 1 355 ? -11.140 18.978 8.566 1.00 71.75 355 PRO A CA 1
ATOM 2724 C C . PRO A 1 355 ? -12.568 18.442 8.607 1.00 71.75 355 PRO A C 1
ATOM 2726 O O . PRO A 1 355 ? -13.495 19.179 8.951 1.00 71.75 355 PRO A O 1
ATOM 2729 N N . ASP A 1 356 ? -12.754 17.186 8.191 1.00 70.88 356 ASP A N 1
ATOM 2730 C CA . ASP A 1 356 ? -14.095 16.637 8.030 1.00 70.88 356 ASP A CA 1
ATOM 2731 C C . ASP A 1 356 ? -14.829 16.676 9.373 1.00 70.88 356 ASP A C 1
ATOM 2733 O O . ASP A 1 356 ? -14.386 16.081 10.358 1.00 70.88 356 ASP A O 1
ATOM 2737 N N . ALA A 1 357 ? -15.958 17.385 9.410 1.00 75.94 357 ALA A N 1
ATOM 2738 C CA . ALA A 1 357 ? -16.785 17.448 10.602 1.00 75.94 357 ALA A CA 1
ATOM 2739 C C . ALA A 1 357 ? -17.232 16.034 11.001 1.00 75.94 357 ALA A C 1
ATOM 2741 O O . ALA A 1 357 ? -17.593 15.220 10.146 1.00 75.94 357 ALA A O 1
ATOM 2742 N N . LEU A 1 358 ? -17.221 15.753 12.306 1.00 77.81 358 LEU A N 1
ATOM 2743 C CA . LEU A 1 358 ? -17.602 14.448 12.831 1.00 77.81 358 LEU A CA 1
ATOM 2744 C C . LEU A 1 358 ? -19.042 14.119 12.415 1.00 77.81 358 LEU A C 1
ATOM 2746 O O . LEU A 1 358 ? -19.987 14.813 12.793 1.00 77.81 358 LEU A O 1
ATOM 2750 N N . THR A 1 359 ? -19.203 13.072 11.608 1.00 82.06 359 THR A N 1
ATOM 2751 C CA . THR A 1 359 ? -20.505 12.703 11.051 1.00 82.06 359 THR A CA 1
ATOM 2752 C C . THR A 1 359 ? -21.382 12.034 12.106 1.00 82.06 359 THR A C 1
ATOM 2754 O O . THR A 1 359 ? -20.901 11.394 13.043 1.00 82.06 359 THR A O 1
ATOM 2757 N N . THR A 1 360 ? -22.701 12.119 11.926 1.00 84.19 360 THR A N 1
ATOM 2758 C CA . THR A 1 360 ? -23.670 11.401 12.771 1.00 84.19 360 THR A CA 1
ATOM 2759 C C . THR A 1 360 ? -23.458 9.886 12.742 1.00 84.19 360 THR A C 1
ATOM 2761 O O . THR A 1 360 ? -23.679 9.231 13.755 1.00 84.19 360 THR A O 1
ATOM 2764 N N . GLN A 1 361 ? -22.969 9.340 11.623 1.00 79.94 361 GLN A N 1
ATOM 2765 C CA . GLN A 1 361 ? -22.571 7.935 11.497 1.00 79.94 361 GLN A CA 1
ATOM 2766 C C . GLN A 1 361 ? -21.419 7.577 12.451 1.00 79.94 361 GLN A C 1
ATOM 2768 O O . GLN A 1 361 ? -21.510 6.567 13.144 1.00 79.94 361 GLN A O 1
ATOM 2773 N N . GLY A 1 362 ? -20.390 8.427 12.567 1.00 79.56 362 GLY A N 1
ATOM 2774 C CA . GLY A 1 362 ? -19.275 8.217 13.502 1.00 79.56 362 GLY A CA 1
ATOM 2775 C C . GLY A 1 362 ? -19.678 8.269 14.984 1.00 79.56 362 GLY A C 1
ATOM 2776 O O . GLY A 1 362 ? -19.027 7.652 15.820 1.00 79.56 362 GLY A O 1
ATOM 2777 N N . MET A 1 363 ? -20.777 8.957 15.313 1.00 87.19 363 MET A N 1
ATOM 2778 C CA . MET A 1 363 ? -21.334 9.036 16.673 1.00 87.19 363 MET A CA 1
ATOM 2779 C C . MET A 1 363 ? -22.494 8.059 16.942 1.00 87.19 363 MET A C 1
ATOM 2781 O O . MET A 1 363 ? -23.024 8.025 18.055 1.00 87.19 363 MET A O 1
ATOM 2785 N N . LEU A 1 364 ? -22.890 7.231 15.967 1.00 87.75 364 LEU A N 1
ATOM 2786 C CA . LEU A 1 364 ? -24.065 6.365 16.101 1.00 87.75 364 LEU A CA 1
ATOM 2787 C C . LEU A 1 364 ? -23.884 5.278 17.173 1.00 87.75 364 LEU A C 1
ATOM 2789 O O . LEU A 1 364 ? -24.810 5.029 17.943 1.00 87.75 364 LEU A O 1
ATOM 2793 N N . GLY A 1 365 ? -22.696 4.669 17.263 1.00 88.31 365 GLY A N 1
ATOM 2794 C CA . GLY A 1 365 ? -22.374 3.657 18.278 1.00 88.31 365 GLY A CA 1
ATOM 2795 C C . GLY A 1 365 ? -22.633 4.148 19.713 1.00 88.31 365 GLY A C 1
ATOM 2796 O O . GLY A 1 365 ? -23.462 3.552 20.406 1.00 88.31 365 GLY A O 1
ATOM 2797 N N . PRO A 1 366 ? -22.013 5.264 20.152 1.00 89.81 366 PRO A N 1
ATOM 2798 C CA . PRO A 1 366 ? -22.302 5.894 21.440 1.00 89.81 366 PRO A CA 1
ATOM 2799 C C . PRO A 1 366 ? -23.791 6.178 21.681 1.00 89.81 366 PRO A C 1
ATOM 2801 O O . PRO A 1 366 ? -24.299 5.844 22.750 1.00 89.81 366 PRO A O 1
ATOM 2804 N N . PHE A 1 367 ? -24.522 6.713 20.694 1.00 92.75 367 PHE A N 1
ATOM 2805 C CA . PHE A 1 367 ? -25.958 6.984 20.844 1.00 92.75 367 PHE A CA 1
ATOM 2806 C C . PHE A 1 367 ? -26.790 5.711 21.066 1.00 92.75 367 PHE A C 1
ATOM 2808 O O . PHE A 1 367 ? -27.679 5.705 21.920 1.00 92.75 367 PHE A O 1
ATOM 2815 N N . LEU A 1 368 ? -26.491 4.621 20.349 1.00 91.38 368 LEU A N 1
ATOM 2816 C CA . LEU A 1 368 ? -27.170 3.333 20.525 1.00 91.38 368 LEU A CA 1
ATOM 2817 C C . LEU A 1 368 ? -26.891 2.724 21.907 1.00 91.38 368 LEU A C 1
ATOM 2819 O O . LEU A 1 368 ? -27.819 2.252 22.565 1.00 91.38 368 LEU A O 1
ATOM 2823 N N . VAL A 1 369 ? -25.643 2.789 22.384 1.00 90.06 369 VAL A N 1
ATOM 2824 C CA . VAL A 1 369 ? -25.262 2.320 23.729 1.00 90.06 369 VAL A CA 1
ATOM 2825 C C . VAL A 1 369 ? -25.981 3.128 24.816 1.00 90.06 369 VAL A C 1
ATOM 2827 O O . VAL A 1 369 ? -26.546 2.546 25.744 1.00 90.06 369 VAL A O 1
ATOM 2830 N N . THR A 1 370 ? -26.040 4.459 24.694 1.00 92.75 370 THR A N 1
ATOM 2831 C CA . THR A 1 370 ? -26.795 5.310 25.630 1.00 92.75 370 THR A CA 1
ATOM 2832 C C . THR A 1 370 ? -28.292 4.986 25.612 1.00 92.75 370 THR A C 1
ATOM 2834 O O . THR A 1 370 ? -28.896 4.831 26.674 1.00 92.75 370 THR A O 1
ATOM 2837 N N . GLY A 1 371 ? -28.890 4.817 24.427 1.00 94.06 371 GLY A N 1
ATOM 2838 C CA . GLY A 1 371 ? -30.297 4.434 24.279 1.00 94.06 371 GLY A CA 1
ATOM 2839 C C . GLY A 1 371 ? -30.626 3.091 24.938 1.00 94.06 371 GLY A C 1
ATOM 2840 O O . GLY A 1 371 ? -31.646 2.974 25.619 1.00 94.06 371 GLY A O 1
ATOM 2841 N N . PHE A 1 372 ? -29.733 2.103 24.817 1.00 94.19 372 PHE A N 1
ATOM 2842 C CA . PHE A 1 372 ? -29.862 0.806 25.484 1.00 94.19 372 PHE A CA 1
ATOM 2843 C C . PHE A 1 372 ? -29.884 0.931 27.016 1.00 94.19 372 PHE A C 1
ATOM 2845 O O . PHE A 1 372 ? -30.777 0.377 27.661 1.00 94.19 372 PHE A O 1
ATOM 2852 N N . PHE A 1 373 ? -28.962 1.695 27.613 1.00 92.81 373 PHE A N 1
ATOM 2853 C CA . PHE A 1 373 ? -28.944 1.892 29.069 1.00 92.81 373 PHE A CA 1
ATOM 2854 C C . PHE A 1 373 ? -30.166 2.663 29.585 1.00 92.81 373 PHE A C 1
ATOM 2856 O O . PHE A 1 373 ? -30.692 2.320 30.645 1.00 92.81 373 PHE A O 1
ATOM 2863 N N . ILE A 1 374 ? -30.667 3.649 28.832 1.00 96.69 374 ILE A N 1
ATOM 2864 C CA . ILE A 1 374 ? -31.916 4.354 29.165 1.00 96.69 374 ILE A CA 1
ATOM 2865 C C . ILE A 1 374 ? -33.098 3.375 29.154 1.00 96.69 374 ILE A C 1
ATOM 2867 O O . ILE A 1 374 ? -33.866 3.335 30.116 1.00 96.69 374 ILE A O 1
ATOM 2871 N N . ALA A 1 375 ? -33.221 2.544 28.114 1.00 96.06 375 ALA A N 1
ATOM 2872 C CA . ALA A 1 375 ? -34.276 1.536 28.024 1.00 96.06 375 ALA A CA 1
ATOM 2873 C C . ALA A 1 375 ? -34.205 0.525 29.182 1.00 96.06 375 ALA A C 1
ATOM 2875 O O . ALA A 1 375 ? -35.222 0.250 29.820 1.00 96.06 375 ALA A O 1
ATOM 2876 N N . LEU A 1 376 ? -33.008 0.028 29.514 1.00 95.94 376 LEU A N 1
ATOM 2877 C CA . LEU A 1 376 ? -32.795 -0.872 30.649 1.00 95.94 376 LEU A CA 1
ATOM 2878 C C . LEU A 1 376 ? -33.185 -0.214 31.983 1.00 95.94 376 LEU A C 1
ATOM 2880 O O . LEU A 1 376 ? -33.847 -0.844 32.803 1.00 95.94 376 LEU A O 1
ATOM 2884 N N . GLY A 1 377 ? -32.832 1.059 32.189 1.00 94.69 377 GLY A N 1
ATOM 2885 C CA . GLY A 1 377 ? -33.211 1.823 33.380 1.00 94.69 377 GLY A CA 1
ATOM 2886 C C . GLY A 1 377 ? -34.728 1.979 33.532 1.00 94.69 377 GLY A C 1
ATOM 2887 O O . GLY A 1 377 ? -35.266 1.730 34.612 1.00 94.69 377 GLY A O 1
ATOM 2888 N N . VAL A 1 378 ? -35.431 2.314 32.444 1.00 96.31 378 VAL A N 1
ATOM 2889 C CA . VAL A 1 378 ? -36.902 2.412 32.418 1.00 96.31 378 VAL A CA 1
ATOM 2890 C C . VAL A 1 378 ? -37.556 1.058 32.709 1.00 96.31 378 VAL A C 1
ATOM 2892 O O . VAL A 1 378 ? -38.491 0.997 33.508 1.00 96.31 378 VAL A O 1
ATOM 2895 N N . LEU A 1 379 ? -37.047 -0.032 32.124 1.00 95.81 379 LEU A N 1
ATOM 2896 C CA . LEU A 1 379 ? -37.535 -1.388 32.393 1.00 95.81 379 LEU A CA 1
ATOM 2897 C C . LEU A 1 379 ? -37.331 -1.778 33.863 1.00 95.81 379 LEU A C 1
ATOM 2899 O O . LEU A 1 379 ? -38.282 -2.205 34.514 1.00 95.81 379 LEU A O 1
ATOM 2903 N N . CYS A 1 380 ? -36.132 -1.579 34.416 1.00 95.62 380 CYS A N 1
ATOM 2904 C CA . CYS A 1 380 ? -35.831 -1.858 35.822 1.00 95.62 380 CYS A CA 1
ATOM 2905 C C . CYS A 1 380 ? -36.718 -1.054 36.785 1.00 95.62 380 CYS A C 1
ATOM 2907 O O . CYS A 1 380 ? -37.238 -1.622 37.745 1.00 95.62 380 CYS A O 1
ATOM 2909 N N . HIS A 1 381 ? -36.944 0.235 36.515 1.00 93.62 381 HIS A N 1
ATOM 2910 C CA . HIS A 1 381 ? -37.866 1.062 37.296 1.00 93.62 381 HIS A CA 1
ATOM 2911 C C . HIS A 1 381 ? -39.313 0.550 37.196 1.00 93.62 381 HIS A C 1
ATOM 2913 O O . HIS A 1 381 ? -39.997 0.425 38.210 1.00 93.62 381 HIS A O 1
ATOM 2919 N N . GLY A 1 382 ? -39.771 0.183 35.993 1.00 93.50 382 GLY A N 1
ATOM 2920 C CA . GLY A 1 382 ? -41.077 -0.448 35.787 1.00 93.50 382 GLY A CA 1
ATOM 2921 C C . GLY A 1 382 ? -41.239 -1.731 36.609 1.00 93.50 382 GLY A C 1
ATOM 2922 O O . GLY A 1 382 ? -42.216 -1.873 37.345 1.00 93.50 382 GLY A O 1
ATOM 2923 N N . PHE A 1 383 ? -40.249 -2.627 36.570 1.00 94.94 383 PHE A N 1
ATOM 2924 C CA . PHE A 1 383 ? -40.242 -3.839 37.392 1.00 94.94 383 PHE A CA 1
ATOM 2925 C C . PHE A 1 383 ? -40.288 -3.524 38.893 1.00 94.94 383 PHE A C 1
ATOM 2927 O O . PHE A 1 383 ? -41.118 -4.098 39.593 1.00 94.94 383 PHE A O 1
ATOM 2934 N N . GLN A 1 384 ? -39.486 -2.576 39.388 1.00 93.25 384 GLN A N 1
ATOM 2935 C CA . GLN A 1 384 ? -39.510 -2.168 40.800 1.00 93.25 384 GLN A CA 1
ATOM 2936 C C . GLN A 1 384 ? -40.884 -1.637 41.237 1.00 93.25 384 GLN A C 1
ATOM 2938 O O . GLN A 1 384 ? -41.402 -2.072 42.264 1.00 93.25 38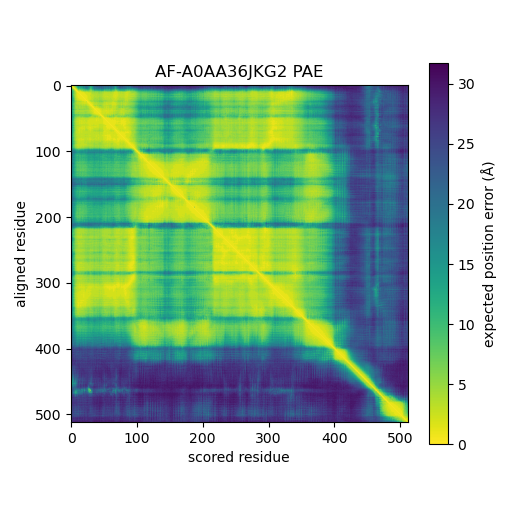4 GLN A O 1
ATOM 2943 N N . VAL A 1 385 ? -41.507 -0.758 40.444 1.00 92.31 385 VAL A N 1
ATOM 2944 C CA . VAL A 1 385 ? -42.843 -0.214 40.745 1.00 92.31 385 VAL A CA 1
ATOM 2945 C C . VAL A 1 385 ? -43.908 -1.313 40.720 1.00 92.31 385 VAL A C 1
ATOM 2947 O O . VAL A 1 385 ? -44.731 -1.379 41.634 1.00 92.31 385 VAL A O 1
ATOM 2950 N N . THR A 1 386 ? -43.890 -2.207 39.724 1.00 90.94 386 THR A N 1
ATOM 2951 C CA . THR A 1 386 ? -44.855 -3.324 39.667 1.00 90.94 386 THR A CA 1
ATOM 2952 C C . THR A 1 386 ? -44.693 -4.295 40.835 1.00 90.94 386 THR A C 1
ATOM 2954 O O . THR A 1 386 ? -45.699 -4.723 41.394 1.00 90.94 386 THR A O 1
ATOM 2957 N N . PHE A 1 387 ? -43.458 -4.588 41.257 1.00 92.62 387 PHE A N 1
ATOM 2958 C CA . PHE A 1 387 ? -43.188 -5.474 42.388 1.00 92.62 387 PHE A CA 1
ATOM 2959 C C . PHE A 1 387 ? -43.635 -4.854 43.718 1.00 92.62 387 PHE A C 1
ATOM 2961 O O . PHE A 1 387 ? -44.380 -5.490 44.456 1.00 92.62 387 PHE A O 1
ATOM 2968 N N . ALA A 1 388 ? -43.286 -3.589 43.981 1.00 89.75 388 ALA A N 1
ATOM 2969 C CA . ALA A 1 388 ? -43.727 -2.874 45.183 1.00 89.75 388 ALA A CA 1
ATOM 2970 C C . ALA A 1 388 ? -45.260 -2.723 45.250 1.00 89.75 388 ALA A C 1
ATOM 2972 O O . ALA A 1 388 ? -45.859 -2.838 46.318 1.00 89.75 388 ALA A O 1
ATOM 2973 N N . THR A 1 389 ? -45.916 -2.515 44.102 1.00 88.94 389 THR A N 1
ATOM 2974 C CA . THR A 1 389 ? -47.387 -2.478 44.021 1.00 88.94 389 THR A CA 1
ATOM 2975 C C . THR A 1 389 ? -47.993 -3.857 44.298 1.00 88.94 389 THR A C 1
ATOM 2977 O O . THR A 1 389 ? -48.988 -3.957 45.011 1.00 88.94 389 THR A O 1
ATOM 2980 N N . ALA A 1 390 ? -47.397 -4.931 43.768 1.00 85.81 390 ALA A N 1
ATOM 2981 C CA . ALA A 1 390 ? -47.846 -6.297 44.024 1.00 85.81 390 ALA A CA 1
ATOM 2982 C C . ALA A 1 390 ? -47.679 -6.698 45.500 1.00 85.81 390 ALA A C 1
ATOM 2984 O O . ALA A 1 390 ? -48.579 -7.317 46.058 1.00 85.81 390 ALA A O 1
ATOM 2985 N N . GLU A 1 391 ? -46.576 -6.309 46.141 1.00 89.00 391 GLU A N 1
ATOM 2986 C CA . GLU A 1 391 ? -46.315 -6.556 47.564 1.00 89.00 391 GLU A CA 1
ATOM 2987 C C . GLU A 1 391 ? -47.357 -5.855 48.456 1.00 89.00 391 GLU A C 1
ATOM 2989 O O . GLU A 1 391 ? -47.988 -6.510 49.286 1.00 89.00 391 GLU A O 1
ATOM 2994 N N . HIS A 1 392 ? -47.663 -4.578 48.192 1.00 86.50 392 HIS A N 1
ATOM 2995 C CA . HIS A 1 392 ? -48.750 -3.859 48.873 1.00 86.50 392 HIS A CA 1
ATOM 2996 C C . HIS A 1 392 ? -50.127 -4.524 48.694 1.00 86.50 392 HIS A C 1
ATOM 2998 O O . HIS A 1 392 ? -50.886 -4.646 49.655 1.00 86.50 392 HIS A O 1
ATOM 3004 N N . LEU A 1 393 ? -50.454 -4.984 47.480 1.00 83.44 393 LEU A N 1
ATOM 3005 C CA . LEU A 1 393 ? -51.722 -5.673 47.202 1.00 83.44 393 LEU A CA 1
ATOM 3006 C C . LEU A 1 393 ? -51.818 -7.046 47.891 1.00 83.44 393 LEU A C 1
ATOM 3008 O O . LEU A 1 393 ? -52.922 -7.492 48.206 1.00 83.44 393 LEU A O 1
ATOM 3012 N N . ILE A 1 394 ? -50.686 -7.711 48.139 1.00 83.69 394 ILE A N 1
ATOM 3013 C CA . ILE A 1 394 ? -50.626 -8.963 48.906 1.00 83.69 394 ILE A CA 1
ATOM 3014 C C . ILE A 1 394 ? -50.837 -8.686 50.404 1.00 83.69 394 ILE A C 1
ATOM 3016 O O . ILE A 1 394 ? -51.638 -9.383 51.024 1.00 83.69 394 ILE A O 1
ATOM 3020 N N . GLU A 1 395 ? -50.205 -7.653 50.976 1.00 84.62 395 GLU A N 1
ATOM 3021 C CA . GLU A 1 395 ? -50.406 -7.283 52.390 1.00 84.62 395 GLU A CA 1
ATOM 3022 C C . GLU A 1 395 ? -51.840 -6.821 52.706 1.00 84.62 395 GLU A C 1
ATOM 3024 O O . GLU A 1 395 ? -52.370 -7.138 53.775 1.00 84.62 395 GLU A O 1
ATOM 3029 N N . GLU A 1 396 ? -52.501 -6.090 51.801 1.00 78.31 396 GLU A N 1
ATOM 3030 C CA . GLU A 1 396 ? -53.922 -5.745 51.969 1.00 78.31 396 GLU A CA 1
ATOM 3031 C C . GLU A 1 396 ? -54.843 -6.959 51.746 1.00 78.31 396 GLU A C 1
ATOM 3033 O O . GLU A 1 396 ? -55.867 -7.101 52.422 1.00 78.31 396 GLU A O 1
ATOM 3038 N N . GLY A 1 397 ? -54.460 -7.872 50.847 1.00 62.84 397 GLY A N 1
ATOM 3039 C CA . GLY A 1 397 ? -55.206 -9.089 50.521 1.00 62.84 397 GLY A CA 1
ATOM 3040 C C . GLY A 1 397 ? -55.295 -10.131 51.644 1.00 62.84 397 GLY A C 1
ATOM 3041 O O . GLY A 1 397 ? -56.187 -10.976 51.596 1.00 62.84 397 GLY A O 1
ATOM 3042 N N . ASP A 1 398 ? -54.428 -10.064 52.658 1.00 66.31 398 ASP A N 1
ATOM 3043 C CA . ASP A 1 398 ? -54.433 -10.971 53.822 1.00 66.31 398 ASP A CA 1
ATOM 3044 C C . ASP A 1 398 ? -55.479 -10.581 54.895 1.00 66.31 398 ASP A C 1
ATOM 3046 O O . ASP A 1 398 ? -55.761 -11.340 55.820 1.00 66.31 398 ASP A O 1
ATOM 3050 N N . LYS A 1 399 ? -56.101 -9.394 54.780 1.00 63.75 399 LYS A N 1
ATOM 3051 C CA . LYS A 1 399 ? -57.055 -8.854 55.777 1.00 63.75 399 LYS A CA 1
ATOM 3052 C C . LYS A 1 399 ? -58.520 -8.818 55.324 1.00 63.75 399 LYS A C 1
ATOM 3054 O O . LYS A 1 399 ? -59.377 -8.402 56.104 1.00 63.75 399 LYS A O 1
ATOM 3059 N N . GLY A 1 400 ? -58.834 -9.244 54.098 1.00 60.59 400 GLY A N 1
ATOM 3060 C CA . GLY A 1 400 ? -60.187 -9.188 53.526 1.00 60.59 400 GLY A CA 1
ATOM 3061 C C . GLY A 1 400 ? -60.515 -10.375 52.618 1.00 60.59 400 GLY A C 1
ATOM 3062 O O . GLY A 1 400 ? -59.621 -11.079 52.165 1.00 60.59 400 GLY A O 1
ATOM 3063 N N . ASP A 1 401 ? -61.808 -10.610 52.359 1.00 67.75 401 ASP A N 1
ATOM 3064 C CA . ASP A 1 401 ? -62.304 -11.766 51.591 1.00 67.75 401 ASP A CA 1
ATOM 3065 C C . ASP A 1 401 ? -61.648 -11.876 50.197 1.00 67.75 401 ASP A C 1
ATOM 3067 O O . ASP A 1 401 ? -61.985 -11.161 49.242 1.00 67.75 401 ASP A O 1
ATOM 3071 N N . HIS A 1 402 ? -60.708 -12.824 50.118 1.00 57.94 402 HIS A N 1
ATOM 3072 C CA . HIS A 1 402 ? -59.701 -13.028 49.075 1.00 57.94 402 HIS A CA 1
ATOM 3073 C C . HIS A 1 402 ? -60.261 -13.102 47.642 1.00 57.94 402 HIS A C 1
ATOM 3075 O O . HIS A 1 402 ? -59.551 -12.845 46.669 1.00 57.94 402 HIS A O 1
ATOM 3081 N N . LYS A 1 403 ? -61.549 -13.433 47.478 1.00 66.31 403 LYS A N 1
ATOM 3082 C CA . LYS A 1 403 ? -62.200 -13.541 46.161 1.00 66.31 403 LYS A CA 1
ATOM 3083 C C . LYS A 1 403 ? -62.508 -12.206 45.483 1.00 66.31 403 LYS A C 1
ATOM 3085 O O . LYS A 1 403 ? -62.676 -12.191 44.263 1.00 66.31 403 LYS A O 1
ATOM 3090 N N . SER A 1 404 ? -62.625 -11.113 46.234 1.00 66.38 404 SER A N 1
ATOM 3091 C CA . SER A 1 404 ? -62.985 -9.804 45.672 1.00 66.38 404 SER A CA 1
ATOM 3092 C C . SER A 1 404 ? -61.767 -9.075 45.088 1.00 66.38 404 SER A C 1
ATOM 3094 O O . SER A 1 404 ? -61.783 -8.670 43.922 1.00 66.38 404 SER A O 1
ATOM 3096 N N . THR A 1 405 ? -60.678 -9.005 45.855 1.00 62.66 405 THR A N 1
ATOM 3097 C CA . THR A 1 405 ? -59.457 -8.247 45.542 1.00 62.66 405 THR A CA 1
ATOM 3098 C C . THR A 1 405 ? -58.762 -8.739 44.271 1.00 62.66 405 THR A C 1
ATOM 3100 O O . THR A 1 405 ? -58.443 -7.943 43.388 1.00 62.66 405 THR A O 1
ATOM 3103 N N . VAL A 1 406 ? -58.610 -10.061 44.106 1.00 68.44 406 VAL A N 1
ATOM 3104 C CA . VAL A 1 406 ? -57.967 -10.668 42.919 1.00 68.44 406 VAL A CA 1
ATOM 3105 C C . VAL A 1 406 ? -58.683 -10.277 41.618 1.00 68.44 406 VAL A C 1
ATOM 3107 O O . VAL A 1 406 ? -58.041 -10.067 40.587 1.00 68.44 406 VAL A O 1
ATOM 3110 N N . ARG A 1 407 ? -60.013 -10.113 41.659 1.00 72.88 407 ARG A N 1
ATOM 3111 C CA . ARG A 1 407 ? -60.816 -9.726 40.490 1.00 72.88 407 ARG A CA 1
ATOM 3112 C C . ARG A 1 407 ? -60.603 -8.257 40.103 1.00 72.88 407 ARG A C 1
ATOM 3114 O O . ARG A 1 407 ? -60.505 -7.957 38.917 1.00 72.88 407 ARG A O 1
ATOM 3121 N N . GLN A 1 408 ? -60.464 -7.365 41.086 1.00 71.56 408 GLN A N 1
ATOM 3122 C CA . GLN A 1 408 ? -60.182 -5.940 40.862 1.00 71.56 408 GLN A CA 1
ATOM 3123 C C . GLN A 1 408 ? -58.775 -5.688 40.302 1.00 71.56 408 GLN A C 1
ATOM 3125 O O . GLN A 1 408 ? -58.605 -4.854 39.407 1.00 71.56 408 GLN A O 1
ATOM 3130 N N . VAL A 1 409 ? -57.765 -6.423 40.780 1.00 69.00 409 VAL A N 1
ATOM 3131 C CA . VAL A 1 409 ? -56.387 -6.296 40.275 1.00 69.00 409 VAL A CA 1
ATOM 3132 C C . VAL A 1 409 ? -56.305 -6.738 38.810 1.00 69.00 409 VAL A C 1
ATOM 3134 O O . VAL A 1 409 ? -55.744 -6.015 37.985 1.00 69.00 409 VAL A O 1
ATOM 3137 N N . ALA A 1 410 ? -56.943 -7.859 38.452 1.00 73.94 410 ALA A N 1
ATOM 3138 C CA . ALA A 1 410 ? -56.993 -8.341 37.070 1.00 73.94 410 ALA A CA 1
ATOM 3139 C C . ALA A 1 410 ? -57.631 -7.319 36.105 1.00 73.94 410 ALA A C 1
ATOM 3141 O O . ALA A 1 410 ? -57.068 -7.036 35.047 1.00 73.94 410 ALA A O 1
ATOM 3142 N N . GLU A 1 411 ? -58.758 -6.701 36.479 1.00 76.69 411 GLU A N 1
ATOM 3143 C CA . GLU A 1 411 ? -59.400 -5.654 35.665 1.00 76.69 411 GLU A CA 1
ATOM 3144 C C . GLU A 1 411 ? -58.535 -4.388 35.518 1.00 76.69 411 GLU A C 1
ATOM 3146 O O . GLU A 1 411 ? -58.567 -3.727 34.476 1.00 76.69 411 GLU A O 1
ATOM 3151 N N . THR A 1 412 ? -57.727 -4.059 36.530 1.00 75.00 412 THR A N 1
ATOM 3152 C CA . THR A 1 412 ? -56.858 -2.870 36.517 1.00 75.00 412 THR A CA 1
ATOM 3153 C C . THR A 1 412 ? -55.641 -3.063 35.608 1.00 75.00 412 THR A C 1
ATOM 3155 O O . THR A 1 412 ? -55.326 -2.174 34.813 1.00 75.00 412 THR A O 1
ATOM 3158 N N . VAL A 1 413 ? -55.007 -4.242 35.643 1.00 72.75 413 VAL A N 1
ATOM 3159 C CA . VAL A 1 413 ? -53.895 -4.597 34.740 1.00 72.75 413 VAL A CA 1
ATOM 3160 C C . VAL A 1 413 ? -54.360 -4.615 33.280 1.00 72.75 413 VAL A C 1
ATOM 3162 O O . VAL A 1 413 ? -53.701 -4.032 32.416 1.00 72.75 413 VAL A O 1
ATOM 3165 N N . ILE A 1 414 ? -55.536 -5.193 33.004 1.00 74.81 414 ILE A N 1
ATOM 3166 C CA . ILE A 1 414 ? -56.133 -5.181 31.659 1.00 74.81 414 ILE A CA 1
ATOM 3167 C C . ILE A 1 414 ? -56.361 -3.735 31.187 1.00 74.81 414 ILE A C 1
ATOM 3169 O O . ILE A 1 414 ? -55.948 -3.388 30.079 1.00 74.81 414 ILE A O 1
ATOM 3173 N N . LYS A 1 415 ? -56.918 -2.854 32.033 1.00 74.31 415 LYS A N 1
ATOM 3174 C CA . LYS A 1 415 ? -57.111 -1.435 31.683 1.00 74.31 415 LYS A CA 1
ATOM 3175 C C . LYS A 1 415 ? -55.808 -0.702 31.365 1.00 74.31 415 LYS A C 1
ATOM 3177 O O . LYS A 1 415 ? -55.778 0.017 30.367 1.00 74.31 415 LYS A O 1
ATOM 3182 N N . MET A 1 416 ? -54.740 -0.899 32.141 1.00 63.81 416 MET A N 1
ATOM 3183 C CA . MET A 1 416 ? -53.442 -0.261 31.865 1.00 63.81 416 MET A CA 1
ATOM 3184 C C . MET A 1 416 ? -52.828 -0.720 30.536 1.00 63.81 416 MET A C 1
ATOM 3186 O O . MET A 1 416 ? -52.265 0.105 29.821 1.00 63.81 416 MET A O 1
ATOM 3190 N N . SER A 1 417 ? -53.005 -1.989 30.152 1.00 65.00 417 SER A N 1
ATOM 3191 C CA . SER A 1 417 ? -52.539 -2.501 28.850 1.00 65.00 417 SER A CA 1
ATOM 3192 C C . SER A 1 417 ? -53.316 -1.963 27.634 1.00 65.00 417 SER A C 1
ATOM 3194 O O . SER A 1 417 ? -52.866 -2.119 26.503 1.00 65.00 417 SER A O 1
ATOM 3196 N N . SER A 1 418 ? -54.474 -1.327 27.856 1.00 62.84 418 SER A N 1
ATOM 3197 C CA . SER A 1 418 ? -55.429 -0.933 26.806 1.00 62.84 418 SER A CA 1
ATOM 3198 C C . SER A 1 418 ? -55.519 0.575 26.530 1.00 62.84 418 SER A C 1
ATOM 3200 O O . SER A 1 418 ? -56.393 1.005 25.778 1.00 62.84 418 SER A O 1
ATOM 3202 N N . LEU A 1 419 ? -54.653 1.399 27.131 1.00 47.53 419 LEU A N 1
ATOM 3203 C CA . LEU A 1 419 ? -54.660 2.848 26.896 1.00 47.53 419 LEU A CA 1
ATOM 3204 C C . LEU A 1 419 ? -54.141 3.177 25.480 1.00 47.53 419 LEU A C 1
ATOM 3206 O O . LEU A 1 419 ? -52.983 2.885 25.180 1.00 47.53 419 LEU A O 1
ATOM 3210 N N . PRO A 1 420 ? -54.959 3.788 24.598 1.00 49.53 420 PRO A N 1
ATOM 3211 C CA . PRO A 1 420 ? -54.567 4.029 23.216 1.00 49.53 420 PRO A CA 1
ATOM 3212 C C . PRO A 1 420 ? -53.498 5.121 23.114 1.00 49.53 420 PRO A C 1
ATOM 3214 O O . PRO A 1 420 ? -53.597 6.182 23.738 1.00 49.53 420 PRO A O 1
ATOM 3217 N N . HIS A 1 421 ? -52.492 4.867 22.277 1.00 45.97 421 HIS A N 1
ATOM 3218 C CA . HIS A 1 421 ? -51.404 5.798 21.997 1.00 45.97 421 HIS A CA 1
ATOM 3219 C C . HIS A 1 421 ? -51.972 7.065 21.342 1.00 45.97 421 HIS A C 1
ATOM 3221 O O . HIS A 1 421 ? -52.455 7.037 20.212 1.00 45.97 421 HIS A O 1
ATOM 3227 N N . LYS A 1 422 ? -51.955 8.188 22.065 1.00 44.19 422 LYS A N 1
ATOM 3228 C CA . LYS A 1 422 ? -52.518 9.450 21.576 1.00 44.19 422 LYS A CA 1
ATOM 3229 C C . LYS A 1 422 ? -51.515 10.133 20.645 1.00 44.19 422 LYS A C 1
ATOM 3231 O O . LYS A 1 422 ? -50.510 10.662 21.117 1.00 44.19 422 LYS A O 1
ATOM 3236 N N . GLU A 1 423 ? -51.773 10.093 19.341 1.00 47.06 423 GLU A N 1
ATOM 3237 C CA . GLU A 1 423 ? -50.938 10.759 18.337 1.00 47.06 423 GLU A CA 1
ATOM 3238 C C . GLU A 1 423 ? -50.881 12.274 18.580 1.00 47.06 423 GLU A C 1
ATOM 3240 O O . GLU A 1 423 ? -51.896 12.933 18.825 1.00 47.06 423 GLU A O 1
ATOM 3245 N N . SER A 1 424 ? -49.671 12.831 18.524 1.00 37.59 424 SER A N 1
ATOM 3246 C CA . SER A 1 424 ? -49.433 14.268 18.641 1.00 37.59 424 SER A CA 1
ATOM 3247 C C . SER A 1 424 ? -49.313 14.869 17.243 1.00 37.59 424 SER A C 1
ATOM 3249 O O . SER A 1 424 ? -48.296 14.701 16.572 1.00 37.59 424 SER A O 1
ATOM 3251 N N . HIS A 1 425 ? -50.358 15.561 16.784 1.00 42.44 425 HIS A N 1
ATOM 3252 C CA . HIS A 1 425 ? -50.294 16.321 15.536 1.00 42.44 425 HIS A CA 1
ATOM 3253 C C . HIS A 1 425 ? -49.358 17.527 15.693 1.00 42.44 425 HIS A C 1
ATOM 3255 O O . HIS A 1 425 ? -49.674 18.491 16.392 1.00 42.44 425 HIS A O 1
ATOM 3261 N N . GLY A 1 426 ? -48.213 17.483 15.010 1.00 38.66 426 GLY A N 1
ATOM 3262 C CA . GLY A 1 426 ? -47.293 18.611 14.909 1.00 38.66 426 GLY A CA 1
ATOM 3263 C C . GLY A 1 426 ? -47.824 19.698 13.971 1.00 38.66 426 GLY A C 1
ATOM 3264 O O . GLY A 1 426 ? -48.140 19.431 12.813 1.00 38.66 426 GLY A O 1
ATOM 3265 N N . HIS A 1 427 ? -47.885 20.939 14.454 1.00 37.81 427 HIS A N 1
ATOM 3266 C CA . HIS A 1 427 ? -48.148 22.106 13.612 1.00 37.81 427 HIS A CA 1
ATOM 3267 C C . HIS A 1 427 ? -46.941 22.406 12.709 1.00 37.81 427 HIS A C 1
ATOM 3269 O O . HIS A 1 427 ? -45.850 22.697 13.199 1.00 37.81 427 HIS A O 1
ATOM 3275 N N . HIS A 1 428 ? -47.149 22.415 11.391 1.00 35.88 428 HIS A N 1
ATOM 3276 C CA . HIS A 1 428 ? -46.179 22.970 10.448 1.00 35.88 428 HIS A CA 1
ATOM 3277 C C . HIS A 1 428 ? -46.180 24.502 10.513 1.00 35.88 428 HIS A C 1
ATOM 3279 O O . HIS A 1 428 ? -47.215 25.129 10.290 1.00 35.88 428 HIS A O 1
ATOM 3285 N N . ASN A 1 429 ? -45.008 25.098 10.742 1.00 37.47 429 ASN A N 1
ATOM 3286 C CA . ASN A 1 429 ? -44.779 26.528 10.545 1.00 37.47 429 ASN A CA 1
ATOM 3287 C C . ASN A 1 429 ? -43.984 26.744 9.250 1.00 37.47 429 ASN A C 1
ATOM 3289 O O . ASN A 1 429 ? -42.902 26.185 9.075 1.00 37.47 429 ASN A O 1
ATOM 3293 N N . HIS A 1 430 ? -44.518 27.568 8.348 1.00 39.25 430 HIS A N 1
ATOM 3294 C CA . HIS A 1 430 ? -43.816 27.995 7.140 1.00 39.25 430 HIS A CA 1
ATOM 3295 C C . HIS A 1 430 ? -42.762 29.058 7.472 1.00 39.25 430 HIS A C 1
ATOM 3297 O O . HIS A 1 430 ? -43.106 30.134 7.952 1.00 39.25 430 HIS A O 1
ATOM 3303 N N . HIS A 1 431 ? -41.514 28.822 7.070 1.00 39.88 431 HIS A N 1
ATOM 3304 C CA . HIS A 1 431 ? -40.585 29.898 6.726 1.00 39.88 431 HIS A CA 1
ATOM 3305 C C . HIS A 1 431 ? -39.981 29.612 5.353 1.00 39.88 431 HIS A C 1
ATOM 3307 O O . HIS A 1 431 ? -39.342 28.584 5.143 1.00 39.88 431 HIS A O 1
ATOM 3313 N N . GLY A 1 432 ? -40.233 30.510 4.401 1.00 39.56 432 GLY A N 1
ATOM 3314 C CA . GLY A 1 432 ? -39.608 30.467 3.084 1.00 39.56 432 GLY A CA 1
ATOM 3315 C C . GLY A 1 432 ? -38.245 31.152 3.103 1.00 39.56 432 GLY A C 1
ATOM 3316 O O . GLY A 1 432 ? -38.069 32.156 3.791 1.00 39.56 432 GLY A O 1
ATOM 3317 N N . HIS A 1 433 ? -37.310 30.651 2.298 1.00 39.22 433 HIS A N 1
ATOM 3318 C CA . HIS A 1 433 ? -36.094 31.375 1.938 1.00 39.22 433 HIS A CA 1
ATOM 3319 C C . HIS A 1 433 ? -35.912 31.411 0.419 1.00 39.22 433 HIS A C 1
ATOM 3321 O O . HIS A 1 433 ? -36.348 30.519 -0.306 1.00 39.22 433 HIS A O 1
ATOM 3327 N N . HIS A 1 434 ? -35.319 32.509 -0.045 1.00 35.91 434 HIS A N 1
ATOM 3328 C CA . HIS A 1 434 ? -35.238 32.896 -1.449 1.00 35.91 434 HIS A CA 1
ATOM 3329 C C . HIS A 1 434 ? -34.339 31.985 -2.294 1.00 35.91 434 HIS A C 1
ATOM 3331 O O . HIS A 1 434 ? -33.246 31.608 -1.876 1.00 35.91 434 HIS A O 1
ATOM 3337 N N . HIS A 1 435 ? -34.745 31.773 -3.548 1.00 36.19 435 HIS A N 1
ATOM 3338 C CA . HIS A 1 435 ? -33.834 31.361 -4.612 1.00 36.19 435 HIS A CA 1
ATOM 3339 C C . HIS A 1 435 ? -32.887 32.510 -4.987 1.00 36.19 435 HIS A C 1
ATOM 3341 O O . HIS A 1 435 ? -33.340 33.612 -5.300 1.00 36.19 435 HIS A O 1
ATOM 3347 N N . GLY A 1 436 ? -31.585 32.225 -5.027 1.00 33.75 436 GLY A N 1
ATOM 3348 C CA . GLY A 1 436 ? -30.582 33.049 -5.697 1.00 33.75 436 GLY A CA 1
ATOM 3349 C C . GLY A 1 436 ? -30.090 32.344 -6.959 1.00 33.75 436 GLY A C 1
ATOM 3350 O O . GLY A 1 436 ? -29.359 31.362 -6.866 1.00 33.75 436 GLY A O 1
ATOM 3351 N N . HIS A 1 437 ? -30.486 32.831 -8.135 1.00 37.50 437 HIS A N 1
ATOM 3352 C CA . HIS A 1 437 ? -29.863 32.428 -9.398 1.00 37.50 437 HIS A CA 1
ATOM 3353 C C . HIS A 1 437 ? -28.489 33.088 -9.533 1.00 37.50 437 HIS A C 1
ATOM 3355 O O . HIS A 1 437 ? -28.377 34.297 -9.350 1.00 37.50 437 HIS A O 1
ATOM 3361 N N . HIS A 1 438 ? -27.489 32.336 -9.994 1.00 34.88 438 HIS A N 1
ATOM 3362 C CA . HIS A 1 438 ? -26.356 32.917 -10.709 1.00 34.88 438 HIS A CA 1
ATOM 3363 C C . HIS A 1 438 ? -25.987 32.056 -11.918 1.00 34.88 438 HIS A C 1
ATOM 3365 O O . HIS A 1 438 ? -25.532 30.924 -11.784 1.00 34.88 438 HIS A O 1
ATOM 3371 N N . HIS A 1 439 ? -26.194 32.619 -13.110 1.00 38.34 439 HIS A N 1
ATOM 3372 C CA . HIS A 1 439 ? -25.545 32.152 -14.331 1.00 38.34 439 HIS A CA 1
ATOM 3373 C C . HIS A 1 439 ? -24.104 32.674 -14.369 1.00 38.34 439 HIS A C 1
ATOM 3375 O O . HIS A 1 439 ? -23.845 33.810 -13.970 1.00 38.34 439 HIS A O 1
ATOM 3381 N N . GLY A 1 440 ? -23.194 31.867 -14.916 1.00 33.00 440 GLY A N 1
ATOM 3382 C CA . GLY A 1 440 ? -21.820 32.254 -15.227 1.00 33.00 440 GLY A CA 1
ATOM 3383 C C . GLY A 1 440 ? -21.333 31.513 -16.469 1.00 33.00 440 GLY A C 1
ATOM 3384 O O . GLY A 1 440 ? -20.864 30.386 -16.370 1.00 33.00 440 GLY A O 1
ATOM 3385 N N . HIS A 1 441 ? -21.481 32.138 -17.638 1.00 38.09 441 HIS A N 1
ATOM 3386 C CA . HIS A 1 441 ? -20.776 31.735 -18.858 1.00 38.09 441 HIS A CA 1
ATOM 3387 C C . HIS A 1 441 ? -19.366 32.338 -18.856 1.00 38.09 441 HIS A C 1
ATOM 3389 O O . HIS A 1 441 ? -19.231 33.490 -18.466 1.00 38.09 441 HIS A O 1
ATOM 3395 N N . HIS A 1 442 ? -18.373 31.587 -19.340 1.00 35.34 442 HIS A N 1
ATOM 3396 C CA . HIS A 1 442 ? -17.248 32.009 -20.202 1.00 35.34 442 HIS A CA 1
ATOM 3397 C C . HIS A 1 442 ? -16.492 30.711 -20.564 1.00 35.34 442 HIS A C 1
ATOM 3399 O O . HIS A 1 442 ? -16.097 29.964 -19.678 1.00 35.34 442 HIS A O 1
ATOM 3405 N N . GLU A 1 443 ? -16.551 30.214 -21.800 1.00 33.16 443 GLU A N 1
ATOM 3406 C CA . GLU A 1 443 ? -15.890 30.675 -23.039 1.00 33.16 443 GLU A CA 1
ATOM 3407 C C . GLU A 1 443 ? -14.476 30.108 -23.247 1.00 33.16 443 GLU A C 1
ATOM 3409 O O . GLU A 1 443 ? -13.605 30.160 -22.383 1.00 33.16 443 GLU A O 1
ATOM 3414 N N . HIS A 1 444 ? -14.275 29.541 -24.440 1.00 37.84 444 HIS A N 1
ATOM 3415 C CA . HIS A 1 444 ? -13.053 28.872 -24.874 1.00 37.84 444 HIS A CA 1
ATOM 3416 C C . HIS A 1 444 ? -12.064 29.843 -25.528 1.00 37.84 444 HIS A C 1
ATOM 3418 O O . HIS A 1 444 ? -12.397 30.450 -26.541 1.00 37.84 444 HIS A O 1
ATOM 3424 N N . HIS A 1 445 ? -10.802 29.800 -25.101 1.00 34.66 445 HIS A N 1
ATOM 3425 C CA . HIS A 1 445 ? -9.635 30.007 -25.967 1.00 34.66 445 HIS A CA 1
ATOM 3426 C C . HIS A 1 445 ? -8.521 29.047 -25.489 1.00 34.66 445 HIS A C 1
ATOM 3428 O O . HIS A 1 445 ? -8.312 28.910 -24.292 1.00 34.66 445 HIS A O 1
ATOM 3434 N N . GLY A 1 446 ? -7.788 28.301 -26.319 1.00 33.00 446 GLY A N 1
ATOM 3435 C CA . GLY A 1 446 ? -7.678 28.352 -27.777 1.00 33.00 446 GLY A CA 1
ATOM 3436 C C . GLY A 1 446 ? -6.409 29.081 -28.214 1.00 33.00 446 GLY A C 1
ATOM 3437 O O . GLY A 1 446 ? -6.505 30.171 -28.764 1.00 33.00 446 GLY A O 1
ATOM 3438 N N . HIS A 1 447 ? -5.229 28.492 -27.976 1.00 30.92 447 HIS A N 1
ATOM 3439 C CA . HIS A 1 447 ? -3.958 29.045 -28.455 1.00 30.92 447 HIS A CA 1
ATOM 3440 C C . HIS A 1 447 ? -3.079 28.024 -29.186 1.00 30.92 447 HIS A C 1
ATOM 3442 O O . HIS A 1 447 ? -2.936 26.873 -28.784 1.00 30.92 447 HIS A O 1
ATOM 3448 N N . HIS A 1 448 ? -2.519 28.490 -30.303 1.00 30.48 448 HIS A N 1
ATOM 3449 C CA . HIS A 1 448 ? -1.814 27.701 -31.306 1.00 30.48 448 HIS A CA 1
ATOM 3450 C C . HIS A 1 448 ? -0.344 27.422 -30.968 1.00 30.48 448 HIS A C 1
ATOM 3452 O O . HIS A 1 448 ? 0.378 28.283 -30.467 1.00 30.48 448 HIS A O 1
ATOM 3458 N N . ASN A 1 449 ? 0.118 26.254 -31.420 1.00 31.72 449 ASN A N 1
ATOM 3459 C CA . ASN A 1 449 ? 1.530 25.949 -31.643 1.00 31.72 449 ASN A CA 1
ATOM 3460 C C . ASN A 1 449 ? 2.187 26.941 -32.619 1.00 31.72 449 ASN A C 1
ATOM 3462 O O . ASN A 1 449 ? 1.606 27.257 -33.658 1.00 31.72 449 ASN A O 1
ATOM 3466 N N . ASN A 1 450 ? 3.450 27.301 -32.371 1.00 29.56 450 ASN A N 1
ATOM 3467 C CA . ASN A 1 450 ? 4.373 27.707 -33.435 1.00 29.56 450 ASN A CA 1
ATOM 3468 C C . ASN A 1 450 ? 5.837 27.402 -33.029 1.00 29.56 450 ASN A C 1
ATOM 3470 O O . ASN A 1 450 ? 6.290 27.920 -32.004 1.00 29.56 450 ASN A O 1
ATOM 3474 N N . PRO A 1 451 ? 6.588 26.558 -33.765 1.00 34.62 451 PRO A N 1
ATOM 3475 C CA . PRO A 1 451 ? 7.946 26.169 -33.383 1.00 34.62 451 PRO A CA 1
ATOM 3476 C C . PRO A 1 451 ? 8.992 27.233 -33.754 1.00 34.62 451 PRO A C 1
ATOM 3478 O O . PRO A 1 451 ? 8.897 27.917 -34.775 1.00 34.62 451 PRO A O 1
ATOM 3481 N N . ARG A 1 452 ? 10.042 27.354 -32.933 1.00 29.52 452 ARG A N 1
ATOM 3482 C CA . ARG A 1 452 ? 11.159 28.282 -33.174 1.00 29.52 452 ARG A CA 1
ATOM 3483 C C . ARG A 1 452 ? 12.140 27.710 -34.206 1.00 29.52 452 ARG A C 1
ATOM 3485 O O . ARG A 1 452 ? 12.581 26.573 -34.080 1.00 29.52 452 ARG A O 1
ATOM 3492 N N . ARG A 1 453 ? 12.538 28.533 -35.185 1.00 28.34 453 ARG A N 1
ATOM 3493 C CA . ARG A 1 453 ? 13.714 28.287 -36.042 1.00 28.34 453 ARG A CA 1
ATOM 3494 C C . ARG A 1 453 ? 15.006 28.512 -35.249 1.00 28.34 453 ARG A C 1
ATOM 3496 O O . ARG A 1 453 ? 15.091 29.487 -34.506 1.00 28.34 453 ARG A O 1
ATOM 3503 N N . CYS A 1 454 ? 16.033 27.709 -35.520 1.00 27.11 454 CYS A N 1
ATOM 3504 C CA . CYS A 1 454 ? 17.422 27.992 -35.145 1.00 27.11 454 CYS A CA 1
ATOM 3505 C C . CYS A 1 454 ? 18.320 27.985 -36.392 1.00 27.11 454 CYS A C 1
ATOM 3507 O O . CYS A 1 454 ? 18.093 27.216 -37.324 1.00 27.11 454 CYS A O 1
ATOM 3509 N N . SER A 1 455 ? 19.317 28.868 -36.410 1.00 29.28 455 SER A N 1
ATOM 3510 C CA . SER A 1 455 ? 20.247 29.093 -37.524 1.00 29.28 455 SER A CA 1
ATOM 3511 C C . SER A 1 455 ? 21.646 28.536 -37.237 1.00 29.28 455 SER A C 1
ATOM 3513 O O . SER A 1 455 ? 22.075 28.470 -36.088 1.00 29.28 455 SER A O 1
ATOM 3515 N N . VAL A 1 456 ? 22.351 28.151 -38.303 1.00 27.14 456 VAL A N 1
ATOM 3516 C CA . VAL A 1 456 ? 23.635 27.424 -38.296 1.00 27.14 456 VAL A CA 1
ATOM 3517 C C . VAL A 1 456 ? 24.843 28.361 -38.160 1.00 27.14 456 VAL A C 1
ATOM 3519 O O . VAL A 1 456 ? 24.831 29.448 -38.730 1.00 27.14 456 VAL A O 1
ATOM 3522 N N . LEU A 1 457 ? 25.923 27.886 -37.524 1.00 27.52 457 LEU A N 1
ATOM 3523 C CA . LEU A 1 457 ? 27.310 28.266 -37.841 1.00 27.52 457 LEU A CA 1
ATOM 3524 C C . LEU A 1 457 ? 28.252 27.062 -37.625 1.00 27.52 457 LEU A C 1
ATOM 3526 O O . LEU A 1 457 ? 28.007 26.226 -36.759 1.00 27.52 457 LEU A O 1
ATOM 3530 N N . SER A 1 458 ? 29.297 26.949 -38.449 1.00 26.97 458 SER A N 1
ATOM 3531 C CA . SER A 1 458 ? 30.103 25.730 -38.654 1.00 26.97 458 SER A CA 1
ATOM 3532 C C . SER A 1 458 ? 31.546 25.824 -38.140 1.00 26.97 458 SER A C 1
ATOM 3534 O O . SER A 1 458 ? 32.169 26.874 -38.279 1.00 26.97 458 SER A O 1
ATOM 3536 N N . SER A 1 459 ? 32.132 24.700 -37.705 1.00 25.80 459 SER A N 1
ATOM 3537 C CA . SER A 1 459 ? 33.590 24.456 -37.719 1.00 25.80 459 SER A CA 1
ATOM 3538 C C . SER A 1 459 ? 33.898 22.945 -37.685 1.00 25.80 459 SER A C 1
ATOM 3540 O O . SER A 1 459 ? 33.007 22.144 -37.414 1.00 25.80 459 SER A O 1
ATOM 3542 N N . SER A 1 460 ? 35.122 22.546 -38.038 1.00 26.70 460 SER A N 1
ATOM 3543 C CA . SER A 1 460 ? 35.427 21.256 -38.684 1.00 26.70 460 SER A CA 1
ATOM 3544 C C . SER A 1 460 ? 36.160 20.185 -37.853 1.00 26.70 460 SER A C 1
ATOM 3546 O O . SER A 1 460 ? 37.013 20.503 -37.028 1.00 26.70 460 SER A O 1
ATOM 3548 N N . SER A 1 461 ? 35.989 18.932 -38.308 1.00 32.19 461 SER A N 1
ATOM 3549 C CA . SER A 1 461 ? 36.884 17.752 -38.213 1.00 32.19 461 SER A CA 1
ATOM 3550 C C . SER A 1 461 ? 36.749 16.776 -37.024 1.00 32.19 461 SER A C 1
ATOM 3552 O O . SER A 1 461 ? 36.916 17.138 -35.864 1.00 32.19 461 SER A O 1
ATOM 3554 N N . GLY A 1 462 ? 36.543 15.486 -37.352 1.00 33.53 462 GLY A N 1
ATOM 3555 C CA . GLY A 1 462 ? 36.688 14.345 -36.429 1.00 33.53 462 GLY A CA 1
ATOM 3556 C C . GLY A 1 462 ? 35.425 13.505 -36.184 1.00 33.53 462 GLY A C 1
ATOM 3557 O O . GLY A 1 462 ? 35.134 13.198 -35.029 1.00 33.53 462 GLY A O 1
ATOM 3558 N N . GLU A 1 463 ? 34.691 13.142 -37.237 1.00 29.50 463 GLU A N 1
ATOM 3559 C CA . GLU A 1 463 ? 33.299 12.668 -37.175 1.00 29.50 463 GLU A CA 1
ATOM 3560 C C . GLU A 1 463 ? 33.068 11.339 -36.434 1.00 29.50 463 GLU A C 1
ATOM 3562 O O . GLU A 1 463 ? 33.700 10.320 -36.705 1.00 29.50 463 GLU A O 1
ATOM 3567 N N . LEU A 1 464 ? 32.102 11.389 -35.515 1.00 36.00 464 LEU A N 1
ATOM 3568 C CA . LEU A 1 464 ? 31.104 10.353 -35.243 1.00 36.00 464 LEU A CA 1
ATOM 3569 C C . LEU A 1 464 ? 29.944 11.135 -34.575 1.00 36.00 464 LEU A C 1
ATOM 3571 O O . LEU A 1 464 ? 30.135 11.757 -33.530 1.00 36.00 464 LEU A O 1
ATOM 3575 N N . SER A 1 465 ? 28.805 11.277 -35.262 1.00 27.34 465 SER A N 1
ATOM 3576 C CA . SER A 1 465 ? 27.897 12.442 -35.103 1.00 27.34 465 SER A CA 1
ATOM 3577 C C . SER A 1 465 ? 26.815 12.329 -34.017 1.00 27.34 465 SER A C 1
ATOM 3579 O O . SER A 1 465 ? 26.190 11.280 -33.931 1.00 27.34 465 SER A O 1
ATOM 3581 N N . LEU A 1 466 ? 26.535 13.411 -33.253 1.00 33.75 466 LEU A N 1
ATOM 3582 C CA . LEU A 1 466 ? 25.261 13.695 -32.530 1.00 33.75 466 LEU A CA 1
ATOM 3583 C C . LEU A 1 466 ? 25.243 15.056 -31.787 1.00 33.75 466 LEU A C 1
ATOM 3585 O O . LEU A 1 466 ? 26.265 15.488 -31.261 1.00 33.75 466 LEU A O 1
ATOM 3589 N N . VAL A 1 467 ? 24.065 15.692 -31.647 1.00 33.56 467 VAL A N 1
ATOM 3590 C CA . VAL A 1 467 ? 23.902 17.131 -31.302 1.00 33.56 467 VAL A CA 1
ATOM 3591 C C . VAL A 1 467 ? 22.868 17.412 -30.190 1.00 33.56 467 VAL A C 1
ATOM 3593 O O . VAL A 1 467 ? 21.708 17.049 -30.353 1.00 33.56 467 VAL A O 1
ATOM 3596 N N . GLY A 1 468 ? 23.236 18.148 -29.127 1.00 27.70 468 GLY A N 1
ATOM 3597 C CA . GLY A 1 468 ? 22.306 18.664 -28.095 1.00 27.70 468 GLY A CA 1
ATOM 3598 C C . GLY A 1 468 ? 22.921 19.765 -27.202 1.00 27.70 468 GLY A C 1
ATOM 3599 O O . GLY A 1 468 ? 24.133 19.770 -27.001 1.00 27.70 468 GLY A O 1
ATOM 3600 N N . ALA A 1 469 ? 22.111 20.716 -26.705 1.00 30.61 469 ALA A N 1
ATOM 3601 C CA . ALA A 1 469 ? 22.532 21.988 -26.073 1.00 30.61 469 ALA A CA 1
ATOM 3602 C C . ALA A 1 469 ? 21.646 22.378 -24.839 1.00 30.61 469 ALA A C 1
ATOM 3604 O O . ALA A 1 469 ? 20.617 21.735 -24.651 1.00 30.61 469 ALA A O 1
ATOM 3605 N N . PRO A 1 470 ? 22.027 23.353 -23.967 1.00 43.38 470 PRO A N 1
ATOM 3606 C CA . PRO A 1 470 ? 21.783 23.257 -22.505 1.00 43.38 470 PRO A CA 1
ATOM 3607 C C . PRO A 1 470 ? 20.966 24.413 -21.842 1.00 43.38 470 PRO A C 1
ATOM 3609 O O . PRO A 1 470 ? 20.339 25.189 -22.556 1.00 43.38 470 PRO A O 1
ATOM 3612 N N . ILE A 1 471 ? 21.096 24.569 -20.493 1.00 30.64 471 ILE A N 1
ATOM 3613 C CA . ILE A 1 471 ? 20.632 25.662 -19.560 1.00 30.64 471 ILE A CA 1
ATOM 3614 C C . ILE A 1 471 ? 19.289 25.336 -18.838 1.00 30.64 471 ILE A C 1
ATOM 3616 O O . ILE A 1 471 ? 18.449 24.698 -19.457 1.00 30.64 471 ILE A O 1
ATOM 3620 N N . SER A 1 472 ? 18.963 25.662 -17.564 1.00 32.81 472 SER A N 1
ATOM 3621 C CA . SER A 1 472 ? 19.583 26.277 -16.343 1.00 32.81 472 SER A CA 1
ATOM 3622 C C . SER A 1 472 ? 19.053 25.508 -15.096 1.00 32.81 472 SER A C 1
ATOM 3624 O O . SER A 1 472 ? 17.986 24.917 -15.159 1.00 32.81 472 SER A O 1
ATOM 3626 N N . ALA A 1 473 ? 19.733 25.323 -13.956 1.00 34.41 473 ALA A N 1
ATOM 3627 C CA . ALA A 1 473 ? 20.397 26.252 -13.024 1.00 34.41 473 ALA A CA 1
ATOM 3628 C C . ALA A 1 473 ? 19.491 27.036 -12.030 1.00 34.41 473 ALA A C 1
ATOM 3630 O O . ALA A 1 473 ? 19.825 28.165 -11.694 1.00 34.41 473 ALA A O 1
ATOM 3631 N N . GLU A 1 474 ? 18.408 26.439 -11.494 1.00 33.66 474 GLU A N 1
ATOM 3632 C CA . GLU A 1 474 ? 17.617 27.079 -10.407 1.00 33.66 474 GLU A CA 1
ATOM 3633 C C . GLU A 1 474 ? 17.012 26.128 -9.337 1.00 33.66 474 GLU A C 1
ATOM 3635 O O . GLU A 1 474 ? 16.080 26.489 -8.628 1.00 33.66 474 GLU A O 1
ATOM 3640 N N . LEU A 1 475 ? 17.552 24.909 -9.155 1.00 33.72 475 LEU A N 1
ATOM 3641 C CA . LEU A 1 475 ? 16.999 23.904 -8.213 1.00 33.72 475 LEU A CA 1
ATOM 3642 C C . LEU A 1 475 ? 17.905 23.544 -7.012 1.00 33.72 475 LEU A C 1
ATOM 3644 O O . LEU A 1 475 ? 17.743 22.494 -6.394 1.00 33.72 475 LEU A O 1
ATOM 3648 N N . VAL A 1 476 ? 18.880 24.395 -6.672 1.00 35.50 476 VAL A N 1
ATOM 3649 C CA . VAL A 1 476 ? 19.872 24.115 -5.606 1.00 35.50 476 VAL A CA 1
ATOM 3650 C C . VAL A 1 476 ? 19.380 24.519 -4.204 1.00 35.50 476 VAL A C 1
ATOM 3652 O O . VAL A 1 476 ? 19.846 23.969 -3.209 1.00 35.50 476 VAL A O 1
ATOM 3655 N N . GLN A 1 477 ? 18.409 25.433 -4.090 1.00 33.66 477 GLN A N 1
ATOM 3656 C CA . GLN A 1 477 ? 17.982 25.969 -2.787 1.00 33.66 477 GLN A CA 1
ATOM 3657 C C . GLN A 1 477 ? 17.082 25.036 -1.955 1.00 33.66 477 GLN A C 1
ATOM 3659 O O . GLN A 1 477 ? 17.084 25.156 -0.732 1.00 33.66 477 GLN A O 1
ATOM 3664 N N . LEU A 1 478 ? 16.351 24.088 -2.560 1.00 35.41 478 LEU A N 1
ATOM 3665 C CA . LEU A 1 478 ? 15.373 23.274 -1.816 1.00 35.41 478 LEU A CA 1
ATOM 3666 C C . LEU A 1 478 ? 15.961 22.050 -1.087 1.00 35.41 478 LEU A C 1
ATOM 3668 O O . LEU A 1 478 ? 15.300 21.488 -0.219 1.00 35.41 478 LEU A O 1
ATOM 3672 N N . MET A 1 479 ? 17.188 21.621 -1.406 1.00 36.25 479 MET A N 1
ATOM 3673 C CA . MET A 1 479 ? 17.794 20.434 -0.774 1.00 36.25 479 MET A CA 1
ATOM 3674 C C . MET A 1 479 ? 18.436 20.712 0.597 1.00 36.25 479 MET A C 1
ATOM 3676 O O . MET A 1 479 ? 18.690 19.776 1.351 1.00 36.25 479 MET A O 1
ATOM 3680 N N . VAL A 1 480 ? 18.678 21.980 0.943 1.00 45.41 480 VAL A N 1
ATOM 3681 C CA . VAL A 1 480 ? 19.397 22.369 2.173 1.00 45.41 480 VAL A CA 1
ATOM 3682 C C . VAL A 1 480 ? 18.521 22.251 3.434 1.00 45.41 480 VAL A C 1
ATOM 3684 O O . VAL A 1 480 ? 19.037 22.100 4.540 1.00 45.41 480 VAL A O 1
ATOM 3687 N N . THR A 1 481 ? 17.192 22.273 3.298 1.00 44.88 481 THR A N 1
ATOM 3688 C CA . THR A 1 481 ? 16.253 22.289 4.435 1.00 44.88 481 THR A CA 1
ATOM 3689 C C . THR A 1 481 ? 15.964 20.903 5.026 1.00 44.88 481 THR A C 1
ATOM 3691 O O . THR A 1 481 ? 15.868 20.780 6.248 1.00 44.88 481 THR A O 1
ATOM 3694 N N . GLN A 1 482 ? 15.893 19.842 4.211 1.00 44.66 482 GLN A N 1
ATOM 3695 C CA . GLN A 1 482 ? 15.656 18.476 4.714 1.00 44.66 482 GLN A CA 1
ATOM 3696 C C . GLN A 1 482 ? 16.842 17.915 5.513 1.00 44.66 482 GLN A C 1
ATOM 3698 O O . GLN A 1 482 ? 16.643 17.236 6.523 1.00 44.66 482 GLN A O 1
ATOM 3703 N N . GLU A 1 483 ? 18.080 18.215 5.109 1.00 58.91 483 GLU A N 1
ATOM 3704 C CA . GLU A 1 483 ? 19.264 17.702 5.809 1.00 58.91 483 GLU A CA 1
ATOM 3705 C C . GLU A 1 483 ? 19.405 18.300 7.223 1.00 58.91 483 GLU A C 1
ATOM 3707 O O . GLU A 1 483 ? 19.873 17.632 8.148 1.00 58.91 483 GLU A O 1
ATOM 3712 N N . ALA A 1 484 ? 18.920 19.531 7.425 1.00 58.59 484 ALA A N 1
ATOM 3713 C CA . ALA A 1 484 ? 18.867 20.176 8.735 1.00 58.59 484 ALA A CA 1
ATOM 3714 C C . ALA A 1 484 ? 17.877 19.486 9.698 1.00 58.59 484 ALA A C 1
ATOM 3716 O O . ALA A 1 484 ? 18.211 19.277 10.867 1.00 58.59 484 ALA A O 1
ATOM 3717 N N . GLN A 1 485 ? 16.693 19.075 9.222 1.00 60.38 485 GLN A N 1
ATOM 3718 C CA . GLN A 1 485 ? 15.712 18.355 10.052 1.00 60.38 485 GLN A CA 1
ATOM 3719 C C . GLN A 1 485 ? 16.207 16.962 10.474 1.00 60.38 485 GLN A C 1
ATOM 3721 O O . GLN A 1 485 ? 16.032 16.571 11.632 1.00 60.38 485 GLN A O 1
ATOM 3726 N N . LEU A 1 486 ? 16.871 16.228 9.572 1.00 69.94 486 LEU A N 1
ATOM 3727 C CA . LEU A 1 486 ? 17.406 14.896 9.878 1.00 69.94 486 LEU A CA 1
ATOM 3728 C C . LEU A 1 486 ? 18.513 14.950 10.948 1.00 69.94 486 LEU A C 1
ATOM 3730 O O . LEU A 1 486 ? 18.533 14.145 11.879 1.00 69.94 486 LEU A O 1
ATOM 3734 N N . ARG A 1 487 ? 19.408 15.944 10.870 1.00 79.00 487 ARG A N 1
ATOM 3735 C CA . ARG A 1 487 ? 20.464 16.140 11.879 1.00 79.00 487 ARG A CA 1
ATOM 3736 C C . ARG A 1 487 ? 19.897 16.538 13.249 1.00 79.00 487 ARG A C 1
ATOM 3738 O O . ARG A 1 487 ? 20.423 16.103 14.272 1.00 79.00 487 ARG A O 1
ATOM 3745 N N . ALA A 1 488 ? 18.808 17.311 13.291 1.00 77.56 488 ALA A N 1
ATOM 3746 C CA . ALA A 1 488 ? 18.149 17.690 14.545 1.00 77.56 488 ALA A CA 1
ATOM 3747 C C . ALA A 1 488 ? 17.530 16.483 15.281 1.00 77.56 488 ALA A C 1
ATOM 3749 O O . ALA A 1 488 ? 17.686 16.356 16.497 1.00 77.56 488 ALA A O 1
ATOM 3750 N N . THR A 1 489 ? 16.885 15.564 14.553 1.00 74.00 489 THR A N 1
ATOM 3751 C CA . THR A 1 489 ? 16.304 14.335 15.130 1.00 74.00 489 THR A CA 1
ATOM 3752 C C . THR A 1 489 ? 17.373 13.364 15.637 1.00 74.00 489 THR A C 1
ATOM 3754 O O . THR A 1 489 ? 17.239 12.833 16.740 1.00 74.00 489 THR A O 1
ATOM 3757 N N . GLN A 1 490 ? 18.480 13.194 14.907 1.00 88.25 490 GLN A N 1
ATOM 3758 C CA . GLN A 1 490 ? 19.610 12.369 15.362 1.00 88.25 490 GLN A CA 1
ATOM 3759 C C . GLN A 1 490 ? 20.255 12.910 16.652 1.00 88.25 490 GLN A C 1
ATOM 3761 O O . GLN A 1 490 ? 20.553 12.138 17.567 1.00 88.25 490 GLN A O 1
ATOM 3766 N N . LEU A 1 491 ? 20.407 14.236 16.772 1.00 88.19 491 LEU A N 1
ATOM 3767 C CA . LEU A 1 491 ? 20.946 14.871 17.980 1.00 88.19 491 LEU A CA 1
ATOM 3768 C C . LEU A 1 491 ? 20.019 14.694 19.199 1.00 88.19 491 LEU A C 1
ATOM 3770 O O . LEU A 1 491 ? 20.497 14.536 20.324 1.00 88.19 491 LEU A O 1
ATOM 3774 N N . ALA A 1 492 ? 18.698 14.700 18.990 1.00 80.12 492 ALA A N 1
ATOM 3775 C CA . ALA A 1 492 ? 17.720 14.447 20.047 1.00 80.12 492 ALA A CA 1
ATOM 3776 C C . ALA A 1 492 ? 17.807 13.002 20.576 1.00 80.12 492 ALA A C 1
ATOM 3778 O O . ALA A 1 492 ? 17.858 12.802 21.790 1.00 80.12 492 ALA A O 1
ATOM 3779 N N . MET A 1 493 ? 17.919 12.008 19.685 1.00 81.75 493 MET A N 1
ATOM 3780 C CA . MET A 1 493 ? 18.094 10.602 20.077 1.00 81.75 493 MET A CA 1
ATOM 3781 C C . MET A 1 493 ? 19.412 10.356 20.827 1.00 81.75 493 MET A C 1
ATOM 3783 O O . MET A 1 493 ? 19.409 9.671 21.848 1.00 81.75 493 MET A O 1
ATOM 3787 N N . GLN A 1 494 ? 20.528 10.962 20.397 1.00 91.50 494 GLN A N 1
ATOM 3788 C CA . GLN A 1 494 ? 21.794 10.869 21.141 1.00 91.50 494 GLN A CA 1
ATOM 3789 C C . GLN A 1 494 ? 21.700 11.469 22.551 1.00 91.50 494 GLN A C 1
ATOM 3791 O O . GLN A 1 494 ? 22.262 10.909 23.492 1.00 91.50 494 GLN A O 1
ATOM 3796 N N . LYS A 1 495 ? 20.976 12.584 22.726 1.00 85.38 495 LYS A N 1
ATOM 3797 C CA . LYS A 1 495 ? 20.755 13.166 24.057 1.00 85.38 495 LYS A CA 1
ATOM 3798 C C . LYS A 1 495 ? 19.902 12.272 24.952 1.00 85.38 495 LYS A C 1
ATOM 3800 O O . LYS A 1 495 ? 20.242 12.139 26.121 1.00 85.38 495 LYS A O 1
ATOM 3805 N N . LEU A 1 496 ? 18.848 11.648 24.422 1.00 77.56 496 LEU A N 1
ATOM 3806 C CA . LEU A 1 496 ? 18.025 10.699 25.181 1.00 77.56 496 LEU A CA 1
ATOM 3807 C C . LEU A 1 496 ? 18.854 9.502 25.662 1.00 77.56 496 LEU A C 1
ATOM 3809 O O . LEU A 1 496 ? 18.867 9.229 26.859 1.00 77.56 496 LEU A O 1
ATOM 3813 N N . LYS A 1 497 ? 19.648 8.888 24.778 1.00 81.94 497 LYS A N 1
ATOM 3814 C CA . LYS A 1 497 ? 20.539 7.780 25.154 1.00 81.94 497 LYS A CA 1
ATOM 3815 C C . LYS A 1 497 ? 21.597 8.187 26.193 1.00 81.94 497 LYS A C 1
ATOM 3817 O O . LYS A 1 497 ? 21.870 7.451 27.132 1.00 81.94 497 LYS A O 1
ATOM 3822 N N . SER A 1 498 ? 22.147 9.400 26.091 1.00 87.62 498 SER A N 1
ATOM 3823 C CA . SER A 1 498 ? 23.069 9.930 27.108 1.00 87.62 498 SER A CA 1
ATOM 3824 C C . SER A 1 498 ? 22.397 10.218 28.460 1.00 87.62 498 SER A C 1
ATOM 3826 O O . SER A 1 498 ? 23.097 10.282 29.472 1.00 87.62 498 SER A O 1
ATOM 3828 N N . ILE A 1 499 ? 21.080 10.446 28.495 1.00 80.12 499 ILE A N 1
ATOM 3829 C CA . ILE A 1 499 ? 20.307 10.608 29.734 1.00 80.12 499 ILE A CA 1
ATOM 3830 C C . ILE A 1 499 ? 20.021 9.233 30.351 1.00 80.12 499 ILE A C 1
ATOM 3832 O O . ILE A 1 499 ? 20.217 9.067 31.550 1.00 80.12 499 ILE A O 1
ATOM 3836 N N . GLU A 1 500 ? 19.659 8.244 29.535 1.00 78.69 500 GLU A N 1
ATOM 3837 C CA . GLU A 1 500 ? 19.489 6.833 29.915 1.00 78.69 500 GLU A CA 1
ATOM 3838 C C . GLU A 1 500 ? 20.761 6.274 30.587 1.00 78.69 500 GLU A C 1
ATOM 3840 O O . GLU A 1 500 ? 20.728 5.896 31.759 1.00 78.69 500 GLU A O 1
ATOM 3845 N N . GLU A 1 501 ? 21.920 6.392 29.924 1.00 88.31 501 GLU A N 1
ATOM 3846 C CA . GLU A 1 501 ? 23.236 5.990 30.460 1.00 88.31 501 GLU A CA 1
ATOM 3847 C C . GLU A 1 501 ? 23.620 6.718 31.767 1.00 88.31 501 GLU A C 1
ATOM 3849 O O . GLU A 1 501 ? 24.370 6.182 32.581 1.00 88.31 501 GLU A O 1
ATOM 3854 N N . ARG A 1 502 ? 23.113 7.939 32.001 1.00 87.12 502 ARG A N 1
ATOM 3855 C CA . ARG A 1 502 ? 23.379 8.715 33.229 1.00 87.12 502 ARG A CA 1
ATOM 3856 C C . ARG A 1 502 ? 22.451 8.390 34.389 1.00 87.12 502 ARG A C 1
ATOM 3858 O O . ARG A 1 502 ? 22.829 8.6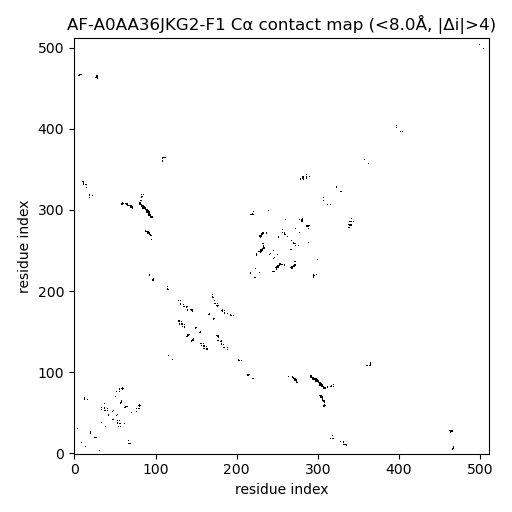50 35.529 1.00 87.12 502 ARG A O 1
ATOM 3865 N N . MET A 1 503 ? 21.246 7.894 34.120 1.00 79.69 503 MET A N 1
ATOM 3866 C CA . MET A 1 503 ? 20.297 7.533 35.175 1.00 79.69 503 MET A CA 1
ATOM 3867 C C . MET A 1 503 ? 20.562 6.133 35.735 1.00 79.69 503 MET A C 1
ATOM 3869 O O . MET A 1 503 ? 20.048 5.821 36.805 1.00 79.69 503 MET A O 1
ATOM 3873 N N . GLY A 1 504 ? 21.372 5.311 35.054 1.00 76.00 504 GLY A N 1
ATOM 3874 C CA . GLY A 1 504 ? 21.698 3.952 35.505 1.00 76.00 504 GLY A CA 1
ATOM 3875 C C . GLY A 1 504 ? 20.479 3.028 35.555 1.00 76.00 504 GLY A C 1
ATOM 3876 O O . GLY A 1 504 ? 20.503 2.028 36.264 1.00 76.00 504 GLY A O 1
ATOM 3877 N N . ILE A 1 505 ? 19.413 3.392 34.839 1.00 67.19 505 ILE A N 1
ATOM 3878 C CA . ILE A 1 505 ? 18.201 2.595 34.695 1.00 67.19 505 ILE A CA 1
ATOM 3879 C C . ILE A 1 505 ? 18.475 1.628 33.552 1.00 67.19 505 ILE A C 1
ATOM 3881 O O . ILE A 1 505 ? 18.437 2.021 32.387 1.00 67.19 505 ILE A O 1
ATOM 3885 N N . ASP A 1 506 ? 18.791 0.383 33.893 1.00 56.53 506 ASP A N 1
ATOM 3886 C CA . ASP A 1 506 ? 18.860 -0.678 32.899 1.00 56.53 506 ASP A CA 1
ATOM 3887 C C . ASP A 1 506 ? 17.434 -0.952 32.403 1.00 56.53 506 ASP A C 1
ATOM 3889 O O . ASP A 1 506 ? 16.518 -1.173 33.200 1.00 56.53 506 ASP A O 1
ATOM 3893 N N . ALA A 1 507 ? 17.207 -0.905 31.089 1.00 54.56 507 ALA A N 1
ATOM 3894 C CA . ALA A 1 507 ? 15.865 -1.069 30.525 1.00 54.56 507 ALA A CA 1
ATOM 3895 C C . ALA A 1 507 ? 15.279 -2.472 30.799 1.00 54.56 507 ALA A C 1
ATOM 3897 O O . ALA A 1 507 ? 14.073 -2.672 30.666 1.00 54.56 507 ALA A O 1
ATOM 3898 N N . SER A 1 508 ? 16.111 -3.430 31.230 1.00 56.38 508 SER A N 1
ATOM 3899 C CA . SER A 1 508 ? 15.685 -4.740 31.731 1.00 56.38 508 SER A CA 1
ATOM 3900 C C . SER A 1 508 ? 14.950 -4.697 33.079 1.00 56.38 508 SER A C 1
ATOM 3902 O O . SER A 1 508 ? 14.114 -5.568 33.327 1.00 56.38 508 SER A O 1
ATOM 3904 N N . ASP A 1 509 ? 15.206 -3.692 33.926 1.00 50.09 509 ASP A N 1
ATOM 3905 C CA . ASP A 1 509 ? 14.553 -3.542 35.239 1.00 50.09 509 ASP A CA 1
ATOM 3906 C C . ASP A 1 509 ? 13.134 -2.947 35.139 1.00 50.09 509 ASP A C 1
ATOM 3908 O O . ASP A 1 509 ? 12.391 -2.937 36.120 1.00 50.09 509 ASP A O 1
ATOM 3912 N N . ILE A 1 510 ? 12.717 -2.496 33.948 1.00 52.09 510 ILE A N 1
ATOM 3913 C CA . ILE A 1 510 ? 11.333 -2.094 33.651 1.00 52.09 510 ILE A CA 1
ATOM 3914 C C . ILE A 1 510 ? 10.645 -3.204 32.843 1.00 52.09 510 ILE A C 1
ATOM 3916 O O . ILE A 1 510 ? 10.176 -3.008 31.723 1.00 52.09 510 ILE A O 1
ATOM 3920 N N . SER A 1 511 ? 10.579 -4.393 33.444 1.00 41.31 511 SER A N 1
ATOM 3921 C CA . SER A 1 511 ? 9.651 -5.452 33.042 1.00 41.31 511 SER A CA 1
ATOM 3922 C C . SER A 1 511 ? 8.599 -5.659 34.139 1.00 41.31 511 SER A C 1
ATOM 3924 O O . SER A 1 511 ? 8.883 -6.186 35.214 1.00 41.31 511 SER A O 1
ATOM 3926 N N . VAL A 1 512 ? 7.377 -5.196 33.852 1.00 41.41 512 VAL A N 1
ATOM 3927 C CA . VAL A 1 512 ? 6.137 -5.413 34.621 1.00 41.41 512 VAL A CA 1
ATOM 3928 C C . VAL A 1 512 ? 5.095 -5.980 33.668 1.00 41.41 512 VAL A C 1
ATOM 3930 O O . VAL A 1 512 ? 4.975 -5.403 32.564 1.00 41.41 512 VAL A O 1
#

Organism: NCBI:txid2562239

Solvent-accessible surface area (backbone atoms only — not comparable to full-atom values): 30402 Å² total; per-residue (Å²): 133,86,76,76,80,70,63,47,66,86,50,52,68,48,55,51,47,53,50,34,32,63,73,68,70,59,85,64,50,75,77,94,66,82,65,64,66,56,53,60,51,42,65,75,75,39,92,73,87,44,67,67,59,50,43,30,41,31,10,39,73,61,80,35,66,58,42,96,58,93,34,74,71,43,70,84,44,51,78,43,14,51,67,38,76,76,51,68,47,42,26,31,38,35,29,56,55,42,76,72,76,69,87,70,48,71,66,54,44,48,44,57,74,53,61,57,50,56,69,67,54,53,53,49,51,52,51,50,42,40,50,54,28,50,49,33,50,58,56,20,52,38,95,81,20,79,48,48,86,60,82,56,73,69,57,53,52,50,53,26,48,50,47,25,55,48,22,65,76,67,66,42,72,79,73,74,53,69,42,72,70,19,40,54,53,50,51,53,50,44,52,50,42,52,52,50,53,55,52,40,53,54,38,44,54,49,49,76,69,53,80,75,66,60,60,48,94,44,61,39,70,66,49,36,54,74,68,70,47,31,32,20,22,29,65,91,46,49,64,62,40,47,76,71,66,45,56,73,94,28,55,45,74,32,96,42,75,82,57,27,67,75,30,45,78,75,78,16,61,25,24,45,48,42,48,68,60,50,53,47,42,20,39,37,80,88,21,73,40,55,63,44,41,78,30,57,67,63,78,50,63,50,46,27,22,32,35,21,13,86,90,46,42,69,60,52,41,52,33,52,51,51,38,49,75,71,41,47,54,60,53,40,49,65,70,61,52,69,64,59,38,38,61,51,54,50,48,53,50,56,74,68,48,71,81,80,73,87,48,71,73,81,49,40,22,61,52,52,56,52,50,49,54,52,52,52,50,52,51,52,50,49,51,51,53,54,50,55,53,50,51,53,54,50,65,58,46,78,77,50,74,61,78,56,60,62,55,54,53,53,54,49,54,54,51,68,76,62,67,76,86,79,81,80,84,78,84,86,79,91,80,89,80,84,88,80,90,78,90,81,89,82,87,89,80,89,83,81,89,80,86,84,87,86,85,90,85,88,86,87,91,84,90,47,51,79,38,84,87,90,91,83,95,82,79,74,77,74,65,64,60,60,59,54,55,55,54,54,54,53,53,51,53,53,51,51,53,56,48,44,72,68,68,70,63,56,75,78,79,73,73,131

Secondary structure (DSSP, 8-state):
----TT-PPPSHHHHHHHHHHHHHT-------S--HHHHHHHHHH-----HHHHHHHHHHTTSSSB--S-EE--HHHHTTS-EEEEEEEEEEEEEE---------HHHHHHTTTTTS-HHHHHHHHHHHHHHHHHHHHHTTSTTSTTTT--SHHHHHHHHHHHHHHHHHHT-------SHHHHHHHHHHHHHHHHHHHHHHHHHHHHHHHTTS---S--SHHHHHHTT--EEEEGGGHHHHHHTT--GGGEEEESSGGGTTTTBTTTBSEEEEEHHHHHHHHHSTTTTTTTEEEEEEEEEEEEEEEEB-TTTHHHHHHHHHHHHHTTHHHHHHHHHPPP-HHHHHHHHHHHH-PPPP--TTTTHHHHHHHHHHHHHHHHHHHHHHHHHHHHHHHHHHTSS-HHHHHHHHHHHHHHHHT-------PPPPP--------------------PPP----------------------SGGGHHHHHHHHHHHHHHHHHHHHHHHHT--GGG---

InterPro domains:
  IPR001320 Ionotropic glutamate receptor, C-terminal [PF00060] (119-370)
  IPR001508 Ionotropic glutamate receptor, metazoa [PR00177] (184-211)
  IPR001508 Ionotropic glutamate receptor, metazoa [PR00177] (363-387)
  IPR015683 Ionotropic glutamate receptor [PTHR18966] (108-387)

Sequence (512 aa):
MEVCQNQRGDGPMQTFFDGMVGQAGFRVEQVTSFPDAPKEQMARVSSSTSDFDLCTWATGMGFVDACIASFVILPRRADASPFVSLWASPTILVGPVITHSPELSLVDMLSAAFRPFSADLWVTMLSVVILSSLLVTYFETGPSGQFSNLTGKRRRVGEAIYHAFYSLFMCESRFEPVTVPGRIVGLGLAFLLVLIVCGYTATLASFLVVEKRNAPEISSLEDAIRMDYKICAHFSHVEPLRANGVAESNIVTMSSRADVLPSVGASCQASVLSLEDFEAAQAVNQGSACNLQQIGNPIDSIMVGVPVSQKWVRQFRYAAISLAMDGYTKRIFKRFQPQDYCKQIIFEAEANRMPDALTTQGMLGPFLVTGFFIALGVLCHGFQVTFATAEHLIEEGDKGDHKSTVRQVAETVIKMSSLPHKESHGHHNHHGHHHGHHHGHHEHHGHHNNPRRCSVLSSSSGELSLVGAPISAELVQLMVTQEAQLRATQLAMQKLKSIEERMGIDASDISV

Mean predicted aligned error: 14.01 Å

pLDDT: mean 80.89, std 20.79, range [25.8, 98.44]

Nearest PDB structures (foldseek):
  6qkc-assembly1_D  TM=5.675E-01  e=4.437E-14  Rattus norvegicus
  8vj7-assembly1_B  TM=5.161E-01  e=2.590E-14  Rattus norvegicus
  9b64-assembly1_A  TM=4.335E-01  e=3.044E-14  Rattus norvegicus
  7ocf-assembly1_C  TM=4.403E-01  e=1.451E-13  Rattus norvegicus
  7tnn-assembly1_C  TM=4.489E-01  e=3.434E-13  Rattus norvegicus

Radius of gyration: 39.12 Å; Cα contacts (8 Å, |Δi|>4): 488; chains: 1; bounding box: 100×52×108 Å